Protein AF-A0A6C1PNQ8-F1 (afdb_monomer_lite)

Structure (mmCIF, N/CA/C/O backbone):
data_AF-A0A6C1PNQ8-F1
#
_entry.id   AF-A0A6C1PNQ8-F1
#
loop_
_atom_site.group_PDB
_atom_site.id
_atom_site.type_symbol
_atom_site.label_atom_id
_atom_site.label_alt_id
_atom_site.label_comp_id
_atom_site.label_asym_id
_atom_site.label_entity_id
_atom_site.label_seq_id
_atom_site.pdbx_PDB_ins_code
_atom_site.Cartn_x
_atom_site.Cartn_y
_atom_site.Cartn_z
_atom_site.occupancy
_atom_site.B_iso_or_equiv
_atom_site.auth_seq_id
_atom_site.auth_comp_id
_atom_site.auth_asym_id
_atom_site.auth_atom_id
_atom_site.pdbx_PDB_model_num
ATOM 1 N N . GLU A 1 1 ? -12.005 12.065 -0.039 1.00 68.62 1 GLU A N 1
ATOM 2 C CA . GLU A 1 1 ? -12.090 11.790 1.426 1.00 68.62 1 GLU A CA 1
ATOM 3 C C . GLU A 1 1 ? -11.967 13.016 2.352 1.00 68.62 1 GLU A C 1
ATOM 5 O O . GLU A 1 1 ? -12.818 13.203 3.216 1.00 68.62 1 GLU A O 1
ATOM 10 N N . ARG A 1 2 ? -10.924 13.855 2.209 1.00 76.94 2 ARG A N 1
ATOM 11 C CA . ARG A 1 2 ? -10.619 14.960 3.148 1.00 76.94 2 ARG A CA 1
ATOM 12 C C . ARG A 1 2 ? -11.809 15.885 3.418 1.00 76.94 2 ARG A C 1
ATOM 14 O O . ARG A 1 2 ? -12.111 16.126 4.578 1.00 76.94 2 ARG A O 1
ATOM 21 N N . ASP A 1 3 ? -12.520 16.299 2.371 1.00 79.31 3 ASP A N 1
ATOM 22 C CA . ASP A 1 3 ? -13.684 17.189 2.485 1.00 79.31 3 ASP A CA 1
ATOM 23 C C . ASP A 1 3 ? -14.808 16.602 3.354 1.00 79.31 3 ASP A C 1
ATOM 25 O O . ASP A 1 3 ? -15.550 17.342 3.991 1.00 79.31 3 ASP A O 1
ATOM 29 N N . ARG A 1 4 ? -14.940 15.271 3.434 1.00 74.75 4 ARG A N 1
ATOM 30 C CA . ARG A 1 4 ? -15.911 14.627 4.335 1.00 74.75 4 ARG A CA 1
ATOM 31 C C . ARG A 1 4 ? -15.442 14.659 5.778 1.00 74.75 4 ARG A C 1
ATOM 33 O O . ARG A 1 4 ? -16.230 14.997 6.653 1.00 74.75 4 ARG A O 1
ATOM 40 N N . LEU A 1 5 ? -14.173 14.319 6.008 1.00 71.56 5 LEU A N 1
ATOM 41 C CA . LEU A 1 5 ? -13.580 14.275 7.346 1.00 71.56 5 LEU A CA 1
ATOM 42 C C . LEU A 1 5 ? -13.532 15.660 7.998 1.00 71.56 5 LEU A C 1
ATOM 44 O O . LEU A 1 5 ? -13.728 15.773 9.201 1.00 71.56 5 LEU A O 1
ATOM 48 N N . THR A 1 6 ? -13.307 16.712 7.210 1.00 78.94 6 THR A N 1
ATOM 49 C CA . THR A 1 6 ? -13.292 18.098 7.698 1.00 78.94 6 THR A CA 1
ATOM 50 C C . THR A 1 6 ? -14.682 18.734 7.766 1.00 78.94 6 THR A C 1
ATOM 52 O O . THR A 1 6 ? -14.798 19.879 8.190 1.00 78.94 6 THR A O 1
ATOM 55 N N . GLY A 1 7 ? -15.735 18.048 7.306 1.00 76.69 7 GLY A N 1
ATOM 56 C CA . GLY A 1 7 ? -17.096 18.593 7.216 1.00 76.69 7 GLY A CA 1
ATOM 57 C C . GLY A 1 7 ? -17.321 19.599 6.076 1.00 76.69 7 GLY A C 1
ATOM 58 O O . GLY A 1 7 ? -18.466 19.933 5.773 1.00 76.69 7 GLY A O 1
ATOM 59 N N . VAL A 1 8 ? -16.265 20.026 5.371 1.00 83.19 8 VAL A N 1
ATOM 60 C CA . VAL A 1 8 ? -16.325 20.987 4.249 1.00 83.19 8 VAL A CA 1
ATOM 61 C C . VAL A 1 8 ? -17.201 20.479 3.097 1.00 83.19 8 VAL A C 1
ATOM 63 O O . VAL A 1 8 ? -17.850 21.262 2.408 1.00 83.19 8 VAL A O 1
ATOM 66 N N . GLY A 1 9 ? -17.303 19.162 2.920 1.00 80.25 9 GLY A N 1
ATOM 67 C CA . GLY A 1 9 ? -18.144 18.523 1.911 1.00 80.25 9 GLY A CA 1
ATOM 68 C C . GLY A 1 9 ? -19.628 18.873 2.050 1.00 80.25 9 GLY A C 1
ATOM 69 O O . GLY A 1 9 ? -20.322 18.962 1.041 1.00 80.25 9 GLY A O 1
ATOM 70 N N . GLN A 1 10 ? -20.114 19.140 3.268 1.00 81.12 10 GLN A N 1
ATOM 71 C CA . GLN A 1 10 ? -21.496 19.583 3.491 1.00 81.12 10 GLN A CA 1
ATOM 72 C C . GLN A 1 10 ? -21.711 21.025 3.010 1.00 81.12 10 GLN A C 1
ATOM 74 O O . GLN A 1 10 ? -22.729 21.317 2.387 1.00 81.12 10 GLN A O 1
ATOM 79 N N . VAL A 1 11 ? -20.714 21.896 3.202 1.00 83.12 11 VAL A N 1
ATOM 80 C CA . VAL A 1 11 ? -20.713 23.274 2.679 1.00 83.12 11 VAL A CA 1
ATOM 81 C C . VAL A 1 11 ? -20.633 23.269 1.151 1.00 83.12 11 VAL A C 1
ATOM 83 O O . VAL A 1 11 ? -21.371 23.984 0.478 1.00 83.12 11 VAL A O 1
ATOM 86 N N . LEU A 1 12 ? -19.788 22.410 0.574 1.00 82.31 12 LEU A N 1
ATOM 87 C CA . LEU A 1 12 ? -19.701 22.235 -0.878 1.00 82.31 12 LEU A CA 1
ATOM 88 C C . LEU A 1 12 ? -21.004 21.678 -1.462 1.00 82.31 12 LEU A C 1
ATOM 90 O O . LEU A 1 12 ? -21.414 22.093 -2.546 1.00 82.31 12 LEU A O 1
ATOM 94 N N . ALA A 1 13 ? -21.696 20.787 -0.747 1.00 81.31 13 ALA A N 1
ATOM 95 C CA . ALA A 1 13 ? -22.977 20.246 -1.189 1.00 81.31 13 ALA A CA 1
ATOM 96 C C . ALA A 1 13 ? -24.061 21.331 -1.325 1.00 81.31 13 ALA A C 1
ATOM 98 O O . ALA A 1 13 ? -24.866 21.238 -2.254 1.00 81.31 13 ALA A O 1
ATOM 99 N N . SER A 1 14 ? -24.039 22.371 -0.479 1.00 82.44 14 SER A N 1
ATOM 100 C CA . SER A 1 14 ? -24.967 23.511 -0.550 1.00 82.44 14 SER A CA 1
ATOM 101 C C . SER A 1 14 ? -24.614 24.560 -1.615 1.00 82.44 14 SER A C 1
ATOM 103 O O . SER A 1 14 ? -25.388 25.487 -1.833 1.00 82.44 14 SER A O 1
ATOM 105 N N . THR A 1 15 ? -23.478 24.432 -2.308 1.00 84.38 15 THR A N 1
ATOM 106 C CA . THR A 1 15 ? -23.122 25.321 -3.431 1.00 84.38 15 THR A CA 1
ATOM 107 C C . THR A 1 15 ? -23.790 24.884 -4.745 1.00 84.38 15 THR A C 1
ATOM 109 O O . THR A 1 15 ? -24.113 23.702 -4.910 1.00 84.38 15 THR A O 1
ATOM 112 N N . PRO A 1 16 ? -23.954 25.783 -5.741 1.00 83.62 16 PRO A N 1
ATOM 113 C CA . PRO A 1 16 ? -24.514 25.439 -7.055 1.00 83.62 16 PRO A CA 1
ATOM 114 C C . PRO A 1 16 ? -23.564 24.615 -7.949 1.00 83.62 16 PRO A C 1
ATOM 116 O O . PRO A 1 16 ? -23.832 24.432 -9.137 1.00 83.62 16 PRO A O 1
ATOM 119 N N . ILE A 1 17 ? -22.440 24.116 -7.423 1.00 86.06 17 ILE A N 1
ATOM 120 C CA . ILE A 1 17 ? -21.479 23.318 -8.190 1.00 86.06 17 ILE A CA 1
ATOM 121 C C . ILE A 1 17 ? -22.115 21.972 -8.574 1.00 86.06 17 ILE A C 1
ATOM 123 O O . ILE A 1 17 ? -22.622 21.229 -7.731 1.00 86.06 17 ILE A O 1
ATOM 127 N N . SER A 1 18 ? -22.081 21.641 -9.868 1.00 87.25 18 SER A N 1
ATOM 128 C CA . SER A 1 18 ? -22.570 20.356 -10.373 1.00 87.25 18 SER A CA 1
ATOM 129 C C . SER A 1 18 ? -21.619 19.209 -10.017 1.00 87.25 18 SER A C 1
ATOM 131 O O . SER A 1 18 ? -20.410 19.407 -9.881 1.00 87.25 18 SER A O 1
ATOM 133 N N . LYS A 1 19 ? -22.152 17.979 -9.931 1.00 87.31 19 LYS A N 1
ATOM 134 C CA . LYS A 1 19 ? -21.350 16.760 -9.702 1.00 87.31 19 LYS A CA 1
ATOM 135 C C . LYS A 1 19 ? -20.199 16.647 -10.703 1.00 87.31 19 LYS A C 1
ATOM 137 O O . LYS A 1 19 ? -19.058 16.442 -10.308 1.00 87.31 19 LYS A O 1
ATOM 142 N N . THR A 1 20 ? -20.501 16.856 -11.984 1.00 90.19 20 THR A N 1
ATOM 143 C CA . THR A 1 20 ? -19.528 16.813 -13.078 1.00 90.19 20 THR A CA 1
ATOM 144 C C . THR A 1 20 ? -18.402 17.815 -12.870 1.00 90.19 20 THR A C 1
ATOM 146 O O . THR A 1 20 ? -17.237 17.444 -12.946 1.00 90.19 20 THR A O 1
ATOM 149 N N . ARG A 1 21 ? -18.731 19.077 -12.557 1.00 91.38 21 ARG A N 1
ATOM 150 C CA . ARG A 1 21 ? -17.719 20.123 -12.374 1.00 91.38 21 ARG A CA 1
ATOM 151 C C . ARG A 1 21 ? -16.816 19.822 -11.178 1.00 91.38 21 ARG A C 1
ATOM 153 O O . ARG A 1 21 ? -15.611 20.002 -11.293 1.00 91.38 21 ARG A O 1
ATOM 160 N N . TYR A 1 22 ? -17.378 19.330 -10.073 1.00 91.12 22 TYR A N 1
ATOM 161 C CA . TYR A 1 22 ? -16.593 18.943 -8.899 1.00 91.12 22 TYR A CA 1
ATOM 162 C C . TYR A 1 22 ? -15.633 17.782 -9.204 1.00 91.12 22 TYR A C 1
ATOM 164 O O . TYR A 1 22 ? -14.437 17.890 -8.949 1.00 91.12 22 TYR A O 1
ATOM 172 N N . VAL A 1 23 ? -16.128 16.700 -9.816 1.00 92.38 23 VAL A N 1
ATOM 173 C CA . VAL A 1 23 ? -15.316 15.512 -10.137 1.00 92.38 23 VAL A CA 1
ATOM 174 C C . VAL A 1 23 ? -14.218 15.837 -11.158 1.00 92.38 23 VAL A C 1
ATOM 176 O O . VAL A 1 23 ? -13.077 15.418 -10.980 1.00 92.38 23 VAL A O 1
ATOM 179 N N . VAL A 1 24 ? -14.523 16.632 -12.190 1.00 94.44 24 VAL A N 1
ATOM 180 C CA . VAL A 1 24 ? -13.528 17.074 -13.183 1.00 94.44 24 VAL A CA 1
ATOM 181 C C . VAL A 1 24 ? -12.477 17.989 -12.554 1.00 94.44 24 VAL A C 1
ATOM 183 O O . VAL A 1 24 ? -11.296 17.840 -12.855 1.00 94.44 24 VAL A O 1
ATOM 186 N N . ALA A 1 25 ? -12.867 18.898 -11.655 1.00 92.81 25 ALA A N 1
ATOM 187 C CA . ALA A 1 25 ? -11.913 19.739 -10.932 1.00 92.81 25 ALA A CA 1
ATOM 188 C C . ALA A 1 25 ? -10.980 18.901 -10.041 1.00 92.81 25 ALA A C 1
ATOM 190 O O . ALA A 1 25 ? -9.771 19.131 -10.032 1.00 92.81 25 ALA A O 1
ATOM 191 N N . GLN A 1 26 ? -11.517 17.885 -9.357 1.00 91.38 26 GLN A N 1
ATOM 192 C CA . GLN A 1 26 ? -10.715 16.958 -8.557 1.00 91.38 26 GLN A CA 1
ATOM 193 C C . GLN A 1 26 ? -9.746 16.147 -9.428 1.00 91.38 26 GLN A C 1
ATOM 195 O O . GLN A 1 26 ? -8.580 15.986 -9.075 1.00 91.38 26 GLN A O 1
ATOM 200 N N . TYR A 1 27 ? -10.207 15.679 -10.589 1.00 95.94 27 TYR A N 1
ATOM 201 C CA . TYR A 1 27 ? -9.364 14.992 -11.564 1.00 95.94 27 TYR A CA 1
ATOM 202 C C . TYR A 1 27 ? -8.233 15.889 -12.068 1.00 95.94 27 TYR A C 1
ATOM 204 O O . TYR A 1 27 ? -7.074 15.486 -12.014 1.00 95.94 27 TYR A O 1
ATOM 212 N N . ALA A 1 28 ? -8.540 17.122 -12.477 1.00 96.19 28 ALA A N 1
ATOM 213 C CA . ALA A 1 28 ? -7.537 18.086 -12.919 1.00 96.19 28 ALA A CA 1
ATOM 214 C C . ALA A 1 28 ? -6.512 18.391 -11.815 1.00 96.19 28 ALA A C 1
ATOM 216 O O . ALA A 1 28 ? -5.315 18.432 -12.088 1.00 96.19 28 ALA A O 1
ATOM 217 N N . SER A 1 29 ? -6.956 18.534 -10.561 1.00 95.06 29 SER A N 1
ATOM 218 C CA . SER A 1 29 ? -6.060 18.713 -9.414 1.00 95.06 29 SER A CA 1
ATOM 219 C C . SER A 1 29 ? -5.107 17.524 -9.244 1.00 95.06 29 SER A C 1
ATOM 221 O O . SER A 1 29 ? -3.897 17.725 -9.152 1.00 95.06 29 SER A O 1
ATOM 223 N N . ASN A 1 30 ? -5.620 16.290 -9.290 1.00 95.06 30 ASN A N 1
ATOM 224 C CA . ASN A 1 30 ? -4.796 15.080 -9.204 1.00 95.06 30 ASN A CA 1
ATOM 225 C C . ASN A 1 30 ? -3.807 14.966 -10.375 1.00 95.06 30 ASN A C 1
ATOM 227 O O . ASN A 1 30 ? -2.651 14.599 -10.169 1.00 95.06 30 ASN A O 1
ATOM 231 N N . VAL A 1 31 ? -4.238 15.309 -11.593 1.00 96.75 31 VAL A N 1
ATOM 232 C CA . VAL A 1 31 ? -3.371 15.351 -12.777 1.00 96.75 31 VAL A CA 1
ATOM 233 C C . VAL A 1 31 ? -2.229 16.340 -12.572 1.00 96.75 31 VAL A C 1
ATOM 235 O O . VAL A 1 31 ? -1.079 15.971 -12.776 1.00 96.75 31 VAL A O 1
ATOM 238 N N . VAL A 1 32 ? -2.514 17.567 -12.125 1.00 96.94 32 VAL A N 1
ATOM 239 C CA . VAL A 1 32 ? -1.478 18.581 -11.869 1.00 96.94 32 VAL A CA 1
ATOM 240 C C . VAL A 1 32 ? -0.465 18.080 -10.840 1.00 96.94 32 VAL A C 1
ATOM 242 O O . VAL A 1 32 ? 0.734 18.206 -11.065 1.00 96.94 32 VAL A O 1
ATOM 245 N N . VAL A 1 33 ? -0.920 17.453 -9.752 1.00 96.06 33 VAL A N 1
ATOM 246 C CA . VAL A 1 33 ? -0.021 16.872 -8.740 1.00 96.06 33 VAL A CA 1
ATOM 247 C C . VAL A 1 33 ? 0.897 15.810 -9.351 1.00 96.06 33 VAL A C 1
ATOM 249 O O . VAL A 1 33 ? 2.103 15.837 -9.116 1.00 96.06 33 VAL A O 1
ATOM 252 N N . LEU A 1 34 ? 0.366 14.896 -1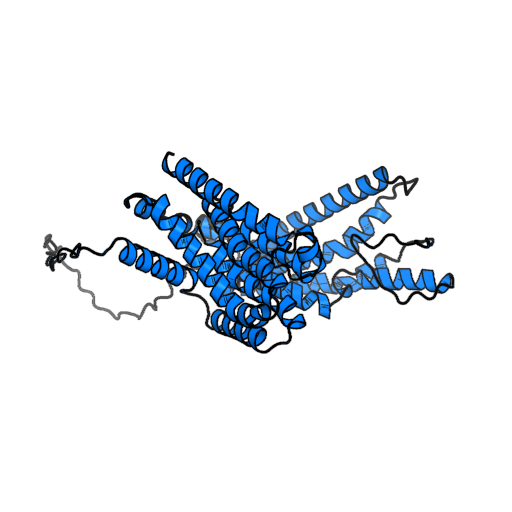0.166 1.00 94.94 34 LEU A N 1
ATOM 253 C CA . LEU A 1 34 ? 1.188 13.870 -10.813 1.00 94.94 34 LEU A CA 1
ATOM 254 C C . LEU A 1 34 ? 2.127 14.454 -11.876 1.00 94.94 34 LEU A C 1
ATOM 256 O O . LEU A 1 34 ? 3.257 13.992 -12.004 1.00 94.94 34 LEU A O 1
ATOM 260 N N . LEU A 1 35 ? 1.715 15.496 -12.598 1.00 94.75 35 LEU A N 1
ATOM 261 C CA . LEU A 1 35 ? 2.589 16.202 -13.537 1.00 94.75 35 LEU A CA 1
ATOM 262 C C . LEU A 1 35 ? 3.735 16.926 -12.825 1.00 94.75 35 LEU A C 1
ATOM 264 O O . LEU A 1 35 ? 4.837 16.967 -13.363 1.00 94.75 35 LEU A O 1
ATOM 268 N N . ILE A 1 36 ? 3.523 17.433 -11.606 1.00 96.12 36 ILE A N 1
ATOM 269 C CA . ILE A 1 36 ? 4.612 17.961 -10.772 1.00 96.12 36 ILE A CA 1
ATOM 270 C C . ILE A 1 36 ? 5.615 16.848 -10.449 1.00 96.12 36 ILE A C 1
ATOM 272 O O . ILE A 1 36 ? 6.816 17.070 -10.564 1.00 96.12 36 ILE A O 1
ATOM 276 N N . VAL A 1 37 ? 5.154 15.637 -10.114 1.00 93.88 37 VAL A N 1
ATOM 277 C CA . VAL A 1 37 ? 6.052 14.486 -9.901 1.00 93.88 37 VAL A CA 1
ATOM 278 C C . VAL A 1 37 ? 6.847 14.164 -11.171 1.00 93.88 37 VAL A C 1
ATOM 280 O O . VAL A 1 37 ? 8.059 13.978 -11.100 1.00 93.88 37 VAL A O 1
ATOM 283 N N . VAL A 1 38 ? 6.203 14.162 -12.343 1.00 92.62 38 VAL A N 1
ATOM 284 C CA . VAL A 1 38 ? 6.888 13.970 -13.636 1.00 92.62 38 VAL A CA 1
ATOM 285 C C . VAL A 1 38 ? 7.910 15.083 -13.902 1.00 92.62 38 VAL A C 1
ATOM 287 O O . VAL A 1 38 ? 9.011 14.798 -14.366 1.00 92.62 38 VAL A O 1
ATOM 290 N N . ALA A 1 39 ? 7.599 16.335 -13.563 1.00 92.62 39 ALA A N 1
ATOM 291 C CA . ALA A 1 39 ? 8.531 17.454 -13.694 1.00 92.62 39 ALA A CA 1
ATOM 292 C C . ALA A 1 39 ? 9.741 17.315 -12.755 1.00 92.62 39 ALA A C 1
ATOM 294 O O . ALA A 1 39 ? 10.870 17.571 -13.166 1.00 92.62 39 ALA A O 1
ATOM 295 N N . VAL A 1 40 ? 9.537 16.846 -11.520 1.00 94.25 40 VAL A N 1
ATOM 296 C CA . VAL A 1 40 ? 10.637 16.536 -10.592 1.00 94.25 40 VAL A CA 1
ATOM 297 C C . VAL A 1 40 ? 11.525 15.423 -11.152 1.00 94.25 40 VAL A C 1
ATOM 299 O O . VAL A 1 40 ? 12.747 15.541 -11.096 1.00 94.25 40 VAL A O 1
ATOM 302 N N . LEU A 1 41 ? 10.941 14.379 -11.752 1.00 91.06 41 LEU A N 1
ATOM 303 C CA . LEU A 1 41 ? 11.705 13.329 -12.436 1.00 91.06 41 LEU A CA 1
ATOM 304 C C . LEU A 1 41 ? 12.491 13.872 -13.638 1.00 91.06 41 LEU A C 1
ATOM 306 O O . LEU A 1 41 ? 13.626 13.457 -13.848 1.00 91.06 41 LEU A O 1
ATOM 310 N N . ALA A 1 42 ? 11.935 14.831 -14.385 1.00 90.56 42 ALA A N 1
ATOM 311 C CA . ALA A 1 42 ? 12.650 15.510 -15.466 1.00 90.56 42 ALA A CA 1
ATOM 312 C C . ALA A 1 42 ? 13.890 16.250 -14.949 1.00 90.56 42 ALA A C 1
ATOM 314 O O . ALA A 1 42 ? 14.974 16.114 -15.511 1.00 90.56 42 ALA A O 1
ATOM 315 N N . ILE A 1 43 ? 13.747 16.989 -13.845 1.00 91.06 43 ILE A N 1
ATOM 316 C CA . ILE A 1 43 ? 14.865 17.686 -13.198 1.00 91.06 43 ILE A CA 1
ATOM 317 C C . ILE A 1 43 ? 15.908 16.675 -12.710 1.00 91.06 43 ILE A C 1
ATOM 319 O O . ILE A 1 43 ? 17.098 16.864 -12.947 1.00 91.06 43 ILE A O 1
ATOM 323 N N . ALA A 1 44 ? 15.479 15.578 -12.080 1.00 89.19 44 ALA A N 1
ATOM 324 C CA . ALA A 1 44 ? 16.384 14.519 -11.642 1.00 89.19 44 ALA A CA 1
ATOM 325 C C . ALA A 1 44 ? 17.152 13.893 -12.818 1.00 89.19 44 ALA A C 1
ATOM 327 O O . ALA A 1 44 ? 18.346 13.635 -12.691 1.00 89.19 44 ALA A O 1
ATOM 328 N N . ALA A 1 45 ? 16.506 13.711 -13.974 1.00 86.25 45 ALA A N 1
ATOM 329 C CA . ALA A 1 45 ? 17.157 13.224 -15.187 1.00 86.25 45 ALA A CA 1
ATOM 330 C C . ALA A 1 45 ? 18.227 14.202 -15.706 1.00 86.25 45 ALA A C 1
ATOM 332 O O . ALA A 1 45 ? 19.326 13.765 -16.039 1.00 86.25 45 ALA A O 1
ATOM 333 N N . VAL A 1 46 ? 17.957 15.518 -15.700 1.00 87.38 46 VAL A N 1
ATOM 334 C CA . VAL A 1 46 ? 18.971 16.547 -16.020 1.00 87.38 46 VAL A CA 1
ATOM 335 C C . VAL A 1 46 ? 20.162 16.440 -15.068 1.00 87.38 46 VAL A C 1
ATOM 337 O O . VAL A 1 46 ? 21.308 16.407 -15.509 1.00 87.38 46 VAL A O 1
ATOM 340 N N . VAL A 1 47 ? 19.900 16.371 -13.760 1.00 88.06 47 VAL A N 1
ATOM 341 C CA . VAL A 1 47 ? 20.949 16.285 -12.735 1.00 88.06 47 VAL A CA 1
ATOM 342 C C . VAL A 1 47 ? 21.795 15.027 -12.931 1.00 88.06 47 VAL A C 1
ATOM 344 O O . VAL A 1 47 ? 23.019 15.112 -12.909 1.00 88.06 47 VAL A O 1
ATOM 347 N N . MET A 1 48 ? 21.169 13.876 -13.181 1.00 84.38 48 MET A N 1
ATOM 348 C CA . MET A 1 48 ? 21.878 12.620 -13.443 1.00 84.38 48 MET A CA 1
ATOM 349 C C . MET A 1 48 ? 22.757 12.704 -14.693 1.00 84.38 48 MET A C 1
ATOM 351 O O . MET A 1 48 ? 23.911 12.283 -14.632 1.00 84.38 48 MET A O 1
ATOM 355 N N . ALA A 1 49 ? 22.253 13.293 -15.783 1.00 82.81 49 ALA A N 1
ATOM 356 C CA . ALA A 1 49 ? 23.018 13.484 -17.014 1.00 82.81 49 ALA A CA 1
ATOM 357 C C . ALA A 1 49 ? 24.249 14.384 -16.799 1.00 82.81 49 ALA A C 1
ATOM 359 O O . ALA A 1 49 ? 25.331 14.084 -17.302 1.00 82.81 49 ALA A O 1
ATOM 360 N N . LEU A 1 50 ? 24.108 15.450 -16.002 1.00 84.00 50 LEU A N 1
ATOM 361 C CA . LEU A 1 50 ? 25.213 16.345 -15.645 1.00 84.00 50 LEU A CA 1
ATOM 362 C C . LEU A 1 50 ? 26.253 15.669 -14.742 1.00 84.00 50 LEU A C 1
ATOM 364 O O . LEU A 1 50 ? 27.447 15.884 -14.929 1.00 84.00 50 LEU A O 1
ATOM 368 N N . LEU A 1 51 ? 25.817 14.855 -13.776 1.00 85.56 51 LEU A N 1
ATOM 369 C CA . LEU A 1 51 ? 26.710 14.178 -12.828 1.00 85.56 51 LEU A CA 1
ATOM 370 C C . LEU A 1 51 ? 27.557 13.081 -13.480 1.00 85.56 51 LEU A C 1
ATOM 372 O O . LEU A 1 51 ? 28.706 12.902 -13.090 1.00 85.56 51 LEU A O 1
ATOM 376 N N . HIS A 1 52 ? 26.998 12.350 -14.447 1.00 80.50 52 HIS A N 1
ATOM 377 C CA . HIS A 1 52 ? 27.695 11.235 -15.098 1.00 80.50 52 HIS A CA 1
ATOM 378 C C . HIS A 1 52 ? 28.486 11.667 -16.338 1.00 80.50 52 HIS A C 1
ATOM 380 O O . HIS A 1 52 ? 29.274 10.883 -16.859 1.00 80.50 52 HIS A O 1
ATOM 386 N N . SER A 1 53 ? 28.334 12.918 -16.797 1.00 73.44 53 SER A N 1
ATOM 387 C CA . SER A 1 53 ? 29.033 13.473 -17.970 1.00 73.44 53 SER A CA 1
ATOM 388 C C . SER A 1 53 ? 28.906 12.629 -19.251 1.00 73.44 53 SER A C 1
ATOM 390 O O . SER A 1 53 ? 29.732 12.729 -20.152 1.00 73.44 53 SER A O 1
ATOM 392 N N . GLU A 1 54 ? 27.858 11.806 -19.347 1.00 68.62 54 GLU A N 1
ATOM 393 C CA . GLU A 1 54 ? 27.669 10.842 -20.441 1.00 68.62 54 GLU A CA 1
ATOM 394 C C . GLU A 1 54 ? 27.320 11.524 -21.770 1.00 68.62 54 GLU A C 1
ATOM 396 O O . GLU A 1 54 ? 27.455 10.920 -22.833 1.00 68.62 54 GLU A O 1
ATOM 401 N N . VAL A 1 55 ? 26.882 12.788 -21.725 1.00 66.06 55 VAL A N 1
ATOM 402 C CA . VAL A 1 55 ? 26.423 13.527 -22.902 1.00 66.06 55 VAL A CA 1
ATOM 403 C C . VAL A 1 55 ? 27.057 14.926 -22.947 1.00 66.06 55 VAL A C 1
ATOM 405 O O . VAL A 1 55 ? 26.918 15.686 -21.987 1.00 66.06 55 VAL A O 1
ATOM 408 N N . PRO A 1 56 ? 27.714 15.313 -24.058 1.00 67.19 56 PRO A N 1
ATOM 409 C CA . PRO A 1 56 ? 28.346 16.627 -24.203 1.00 67.19 56 PRO A CA 1
ATOM 410 C C . PRO A 1 56 ? 27.351 17.773 -24.466 1.00 67.19 56 PRO A C 1
ATOM 412 O O . PRO A 1 56 ? 27.696 18.935 -24.261 1.00 67.19 56 PRO A O 1
ATOM 415 N N . VAL A 1 57 ? 26.122 17.472 -24.909 1.00 77.75 57 VAL A N 1
ATOM 416 C CA . VAL A 1 57 ? 25.065 18.459 -25.191 1.00 77.75 57 VAL A CA 1
ATOM 417 C C . VAL A 1 57 ? 23.726 17.955 -24.654 1.00 77.75 57 VAL A C 1
ATOM 419 O O . VAL A 1 57 ? 23.265 16.879 -25.024 1.00 77.75 57 VAL A O 1
ATOM 422 N N . LEU A 1 58 ? 23.077 18.745 -23.798 1.00 80.06 58 LEU A N 1
ATOM 423 C CA . LEU A 1 58 ? 21.712 18.464 -23.355 1.00 80.06 58 LEU A CA 1
ATOM 424 C C . LEU A 1 58 ? 20.714 18.906 -24.422 1.00 80.06 58 LEU A C 1
ATOM 426 O O . LEU A 1 58 ? 20.542 20.100 -24.657 1.00 80.06 58 LEU A O 1
ATOM 430 N N . GLU A 1 59 ? 20.003 17.945 -25.003 1.00 85.06 59 GLU A N 1
ATOM 431 C CA . GLU A 1 59 ? 18.842 18.200 -25.852 1.00 85.06 59 GLU A CA 1
ATOM 432 C C . GLU A 1 59 ? 17.550 18.062 -25.026 1.00 85.06 59 GLU A C 1
ATOM 434 O O . GLU A 1 59 ? 17.139 16.942 -24.700 1.00 85.06 59 GLU A O 1
ATOM 439 N N . PRO A 1 60 ? 16.857 19.169 -24.679 1.00 83.69 60 PRO A N 1
ATOM 440 C CA . PRO A 1 60 ? 15.684 19.112 -23.803 1.00 83.69 60 PRO A CA 1
ATOM 441 C C . PRO A 1 60 ? 14.549 18.257 -24.373 1.00 83.69 60 PRO A C 1
ATOM 443 O O . PRO A 1 60 ? 13.841 17.588 -23.624 1.00 83.69 60 PRO A O 1
ATOM 446 N N . GLY A 1 61 ? 14.384 18.256 -25.700 1.00 85.75 61 GLY A N 1
ATOM 447 C CA . GLY A 1 61 ? 13.368 17.453 -26.380 1.00 85.75 61 GLY A CA 1
ATOM 448 C C . GLY A 1 61 ? 13.597 15.953 -26.197 1.00 85.75 61 GLY A C 1
ATOM 449 O O . GLY A 1 61 ? 12.671 15.243 -25.811 1.00 85.75 61 GLY A O 1
ATOM 450 N N . ALA A 1 62 ? 14.832 15.487 -26.396 1.00 84.25 62 ALA A N 1
ATOM 451 C CA . ALA A 1 62 ? 15.199 14.083 -26.217 1.00 84.25 62 ALA A CA 1
ATOM 452 C C . ALA A 1 62 ? 15.059 13.631 -24.754 1.00 84.25 62 ALA A C 1
ATOM 454 O O . ALA A 1 62 ? 14.637 12.506 -24.494 1.00 84.25 62 ALA A O 1
ATOM 455 N N . LEU A 1 63 ? 15.341 14.527 -23.803 1.00 86.19 63 LEU A N 1
ATOM 456 C CA . LEU A 1 63 ? 15.203 14.252 -22.374 1.00 86.19 63 LEU A CA 1
ATOM 457 C C . LEU A 1 63 ? 13.734 14.184 -21.921 1.00 86.19 63 LEU A C 1
ATOM 459 O O . LEU A 1 63 ? 13.360 13.324 -21.125 1.00 86.19 63 LEU A O 1
ATOM 463 N N . LEU A 1 64 ? 12.889 15.091 -22.419 1.00 89.56 64 LEU A N 1
ATOM 464 C CA . LEU A 1 64 ? 11.480 15.178 -22.026 1.00 89.56 64 LEU A CA 1
ATOM 465 C C . LEU A 1 64 ? 10.590 14.163 -22.750 1.00 89.56 64 LEU A C 1
ATOM 467 O O . LEU A 1 64 ? 9.588 13.730 -22.180 1.00 89.56 64 LEU A O 1
ATOM 471 N N . ALA A 1 65 ? 10.938 13.761 -23.974 1.00 90.12 65 ALA A N 1
ATOM 472 C CA . ALA A 1 65 ? 10.156 12.825 -24.779 1.00 90.12 65 ALA A CA 1
ATOM 473 C C . ALA A 1 65 ? 9.759 11.528 -24.038 1.00 90.12 65 ALA A C 1
ATOM 475 O O . ALA A 1 65 ? 8.558 11.250 -23.975 1.00 90.12 65 ALA A O 1
ATOM 476 N N . PRO A 1 66 ? 10.671 10.760 -23.403 1.00 88.75 66 PRO A N 1
ATOM 477 C CA . PRO A 1 66 ? 10.286 9.560 -22.658 1.00 88.75 66 PRO A CA 1
ATOM 478 C C . PRO A 1 66 ? 9.336 9.866 -21.495 1.00 88.75 66 PRO A C 1
ATOM 480 O O . PRO A 1 66 ? 8.410 9.103 -21.243 1.00 88.75 66 PRO A O 1
ATOM 483 N N . LEU A 1 67 ? 9.498 10.994 -20.803 1.00 90.19 67 LEU A N 1
ATOM 484 C CA . LEU A 1 67 ? 8.641 11.366 -19.672 1.00 90.19 67 LEU A CA 1
ATOM 485 C C . LEU A 1 67 ? 7.221 11.722 -20.135 1.00 90.19 67 LEU A C 1
ATOM 487 O O . LEU A 1 67 ? 6.235 11.271 -19.548 1.00 90.19 67 LEU A O 1
ATOM 491 N N . LEU A 1 68 ? 7.106 12.484 -21.223 1.00 91.25 68 LEU A N 1
ATOM 492 C CA . LEU A 1 68 ? 5.820 12.891 -21.789 1.00 91.25 68 LEU A CA 1
ATOM 493 C C . LEU A 1 68 ? 5.101 11.737 -22.491 1.00 91.25 68 LEU A C 1
ATOM 495 O O . LEU A 1 68 ? 3.885 11.621 -22.398 1.00 91.25 68 LEU A O 1
ATOM 499 N N . VAL A 1 69 ? 5.824 10.856 -23.178 1.00 91.44 69 VAL A N 1
ATOM 500 C CA . VAL A 1 69 ? 5.210 9.741 -23.911 1.00 91.44 69 VAL A CA 1
ATOM 501 C C . VAL A 1 69 ? 4.925 8.555 -22.986 1.00 91.44 69 VAL A C 1
ATOM 503 O O . VAL A 1 69 ? 3.880 7.908 -23.107 1.00 91.44 69 VAL A O 1
ATOM 506 N N . LEU A 1 70 ? 5.812 8.263 -22.030 1.00 89.12 70 LEU A N 1
ATOM 507 C CA . LEU A 1 70 ? 5.689 7.085 -21.170 1.00 89.12 70 LEU A CA 1
ATOM 508 C C . LEU A 1 70 ? 4.931 7.373 -19.867 1.00 89.12 70 LEU A C 1
ATOM 510 O O . LEU A 1 70 ? 3.971 6.666 -19.554 1.00 89.12 70 LEU A O 1
ATOM 514 N N . ALA A 1 71 ? 5.313 8.417 -19.126 1.00 90.31 71 ALA A N 1
ATOM 515 C CA . ALA A 1 71 ? 4.787 8.655 -17.780 1.00 90.31 71 ALA A CA 1
ATOM 516 C C . ALA A 1 71 ? 3.457 9.424 -17.774 1.00 90.31 71 ALA A C 1
ATOM 518 O O . ALA A 1 71 ? 2.540 9.063 -17.036 1.00 90.31 71 ALA A O 1
ATOM 519 N N . MET A 1 72 ? 3.313 10.459 -18.607 1.00 92.00 72 MET A N 1
ATOM 520 C CA . MET A 1 72 ? 2.134 11.339 -18.590 1.00 92.00 72 MET A CA 1
ATOM 521 C C . MET A 1 72 ? 0.798 10.623 -18.893 1.00 92.00 72 MET A C 1
ATOM 523 O O . MET A 1 72 ? -0.155 10.844 -18.141 1.00 92.00 72 MET A O 1
ATOM 527 N N . PRO A 1 73 ? 0.674 9.724 -19.894 1.00 92.75 73 PRO A N 1
ATOM 528 C CA . PRO A 1 73 ? -0.587 9.014 -20.131 1.00 92.75 73 PRO A CA 1
ATOM 529 C C . PRO A 1 73 ? -0.978 8.100 -18.964 1.00 92.75 73 PRO A C 1
ATOM 531 O O . PRO A 1 73 ? -2.151 8.006 -18.606 1.00 92.75 73 PRO A O 1
ATOM 534 N N . VAL A 1 74 ? 0.009 7.462 -18.326 1.00 91.31 74 VAL A N 1
ATOM 535 C CA . VAL A 1 74 ? -0.213 6.633 -17.134 1.00 91.31 74 VAL A CA 1
ATOM 536 C C . VAL A 1 74 ? -0.648 7.509 -15.958 1.00 91.31 74 VAL A C 1
ATOM 538 O O . VAL A 1 74 ? -1.595 7.156 -15.261 1.00 91.31 74 VAL A O 1
ATOM 541 N N . ALA A 1 75 ? -0.041 8.687 -15.779 1.00 93.19 75 ALA A N 1
ATOM 542 C CA . ALA A 1 75 ? -0.444 9.651 -14.755 1.00 93.19 75 ALA A CA 1
ATOM 543 C C . ALA A 1 75 ? -1.918 10.070 -14.894 1.00 93.19 75 ALA A C 1
ATOM 545 O O . ALA A 1 75 ? -2.620 10.174 -13.890 1.00 93.19 75 ALA A O 1
ATOM 546 N N . PHE A 1 76 ? -2.422 10.248 -16.118 1.00 94.94 76 PHE A N 1
ATOM 547 C CA . PHE A 1 76 ? -3.841 10.536 -16.354 1.00 94.94 76 PHE A CA 1
ATOM 548 C C . PHE A 1 76 ? -4.748 9.386 -15.915 1.00 94.94 76 PHE A C 1
ATOM 550 O O . PHE A 1 76 ? -5.740 9.610 -15.222 1.00 94.94 76 PHE A O 1
ATOM 557 N N . VAL A 1 77 ? -4.390 8.144 -16.245 1.00 93.62 77 VAL A N 1
ATOM 558 C CA . VAL A 1 77 ? -5.150 6.968 -15.797 1.00 93.62 77 VAL A CA 1
ATOM 559 C C . VAL A 1 77 ? -5.127 6.855 -14.271 1.00 93.62 77 VAL A C 1
ATOM 561 O O . VAL A 1 77 ? -6.179 6.683 -13.659 1.00 93.62 77 VAL A O 1
ATOM 564 N N . VAL A 1 78 ? -3.965 7.027 -13.637 1.00 93.00 78 VAL A N 1
ATOM 565 C CA . VAL A 1 78 ? -3.824 6.973 -12.172 1.00 93.00 78 VAL A CA 1
ATOM 566 C C . VAL A 1 78 ? -4.636 8.081 -11.494 1.00 93.00 78 VAL A C 1
ATOM 568 O O . VAL A 1 78 ? -5.348 7.810 -10.526 1.00 93.00 78 VAL A O 1
ATOM 571 N N . ALA A 1 79 ? -4.614 9.308 -12.025 1.00 95.19 79 ALA A N 1
ATOM 572 C CA . ALA A 1 79 ? -5.451 10.401 -11.531 1.00 95.19 79 ALA A CA 1
ATOM 573 C C . ALA A 1 79 ? -6.947 10.067 -11.629 1.00 95.19 79 ALA A C 1
ATOM 575 O O . ALA A 1 79 ? -7.700 10.349 -10.694 1.00 95.19 79 ALA A O 1
ATOM 576 N N . ALA A 1 80 ? -7.381 9.449 -12.733 1.00 95.31 80 ALA A N 1
ATOM 577 C CA . ALA A 1 80 ? -8.772 9.058 -12.942 1.00 95.31 80 ALA A CA 1
ATOM 578 C C . ALA A 1 80 ? -9.199 7.964 -11.952 1.00 95.31 80 ALA A C 1
ATOM 580 O O . ALA A 1 80 ? -10.257 8.072 -11.330 1.00 95.31 80 ALA A O 1
ATOM 581 N N . VAL A 1 81 ? -8.352 6.948 -11.750 1.00 93.06 81 VAL A N 1
ATOM 582 C CA . VAL A 1 81 ? -8.577 5.872 -10.771 1.00 93.06 81 VAL A CA 1
ATOM 583 C C . VAL A 1 81 ? -8.688 6.438 -9.357 1.00 93.06 81 VAL A C 1
ATOM 585 O O . VAL A 1 81 ? -9.614 6.075 -8.633 1.00 93.06 81 VAL A O 1
ATOM 588 N N . ALA A 1 82 ? -7.814 7.374 -8.975 1.00 91.62 82 ALA A N 1
ATOM 589 C CA . ALA A 1 82 ? -7.873 8.019 -7.664 1.00 91.62 82 ALA A CA 1
ATOM 590 C C . ALA A 1 82 ? -9.226 8.715 -7.426 1.00 91.62 82 ALA A C 1
ATOM 592 O O . ALA A 1 82 ? -9.846 8.536 -6.376 1.00 91.62 82 ALA A O 1
ATOM 593 N N . VAL A 1 83 ? -9.734 9.445 -8.425 1.00 92.44 83 VAL A N 1
ATOM 594 C CA . VAL A 1 83 ? -11.047 10.105 -8.344 1.00 92.44 83 VAL A CA 1
ATOM 595 C C . VAL A 1 83 ? -12.200 9.099 -8.297 1.00 92.44 83 VAL A C 1
ATOM 597 O O . VAL A 1 83 ? -13.166 9.308 -7.557 1.00 92.44 83 VAL A O 1
ATOM 600 N N . LEU A 1 84 ? -12.116 7.993 -9.042 1.00 92.50 84 LEU A N 1
ATOM 601 C CA . LEU A 1 84 ? -13.103 6.914 -8.976 1.00 92.50 84 LEU A CA 1
ATOM 602 C C . LEU A 1 84 ? -13.158 6.294 -7.572 1.00 92.50 84 LEU A C 1
ATOM 604 O O . LEU A 1 84 ? -14.246 6.110 -7.026 1.00 92.50 84 LEU A O 1
ATOM 608 N N . PHE A 1 85 ? -12.002 6.025 -6.966 1.00 90.19 85 PHE A N 1
ATOM 609 C CA . PHE A 1 85 ? -11.906 5.439 -5.626 1.00 90.19 85 PHE A CA 1
ATOM 610 C C . PHE A 1 85 ? -12.468 6.385 -4.560 1.00 90.19 85 PHE A C 1
ATOM 612 O O . PHE A 1 85 ? -13.215 5.956 -3.683 1.00 90.19 85 PHE A O 1
ATOM 619 N N . ASP A 1 86 ? -12.209 7.689 -4.686 1.00 87.44 86 ASP A N 1
ATOM 620 C CA . ASP A 1 86 ? -12.841 8.710 -3.845 1.00 87.44 86 ASP A CA 1
ATOM 621 C C . ASP A 1 86 ? -14.363 8.807 -4.070 1.00 87.44 86 ASP A C 1
ATOM 623 O O . ASP A 1 86 ? -15.114 9.177 -3.160 1.00 87.44 86 ASP A O 1
ATOM 627 N N . SER A 1 87 ? -14.849 8.458 -5.262 1.00 87.56 87 SER A N 1
ATOM 628 C CA . SER A 1 87 ? -16.268 8.543 -5.623 1.00 87.56 87 SER A CA 1
ATOM 629 C C . SER A 1 87 ? -17.081 7.328 -5.174 1.00 87.56 87 SER A C 1
ATOM 631 O O . SER A 1 87 ? -18.252 7.501 -4.847 1.00 87.56 87 SER A O 1
ATOM 633 N N . VAL A 1 88 ? -16.491 6.134 -5.060 1.00 86.56 88 VAL A N 1
ATOM 634 C CA . VAL A 1 88 ? -17.192 4.891 -4.681 1.00 86.56 88 VAL A CA 1
ATOM 635 C C . VAL A 1 88 ? -17.126 4.652 -3.164 1.00 86.56 88 VAL A C 1
ATOM 637 O O . VAL A 1 88 ? -16.043 4.388 -2.652 1.00 86.56 88 VAL A O 1
ATOM 640 N N . PRO A 1 89 ? -18.255 4.636 -2.420 1.00 79.50 89 PRO A N 1
ATOM 641 C CA . PRO A 1 89 ? -18.253 4.503 -0.957 1.00 79.50 89 PRO A CA 1
ATOM 642 C C . PRO A 1 89 ? -17.453 3.316 -0.403 1.00 79.50 89 PRO A C 1
ATOM 644 O O . PRO A 1 89 ? -16.804 3.458 0.627 1.00 79.50 89 PRO A O 1
ATOM 647 N N . ALA A 1 90 ? -17.479 2.170 -1.090 1.00 77.12 90 ALA A N 1
ATOM 648 C CA . ALA A 1 90 ? -16.782 0.951 -0.672 1.00 77.12 90 ALA A CA 1
ATOM 649 C C . ALA A 1 90 ? -15.255 0.992 -0.883 1.00 77.12 90 ALA A C 1
ATOM 651 O O . ALA A 1 90 ? -14.536 0.237 -0.237 1.00 77.12 90 ALA A O 1
ATOM 652 N N . LEU A 1 91 ? -14.762 1.855 -1.778 1.00 78.56 91 LEU A N 1
ATOM 653 C CA . LEU A 1 91 ? -13.335 1.992 -2.103 1.00 78.56 91 LEU A CA 1
ATOM 654 C C . LEU A 1 91 ? -12.686 3.194 -1.404 1.00 78.56 91 LEU A C 1
ATOM 656 O O . LEU A 1 91 ? -11.490 3.424 -1.556 1.00 78.56 91 LEU A O 1
ATOM 660 N N . ARG A 1 92 ? -13.451 3.958 -0.618 1.00 75.94 92 ARG A N 1
ATOM 661 C CA . ARG A 1 92 ? -12.926 5.100 0.136 1.00 75.94 92 ARG A CA 1
ATOM 662 C C . ARG A 1 92 ? -12.061 4.623 1.306 1.00 75.94 92 ARG A C 1
ATOM 664 O O . ARG A 1 92 ? -12.369 3.643 1.982 1.00 75.94 92 ARG A O 1
ATOM 671 N N . GLY A 1 93 ? -10.988 5.361 1.581 1.00 74.31 93 GLY A N 1
ATOM 672 C CA . GLY A 1 93 ? -10.116 5.121 2.732 1.00 74.31 93 GLY A CA 1
ATOM 673 C C . GLY A 1 93 ? -9.101 3.990 2.528 1.00 74.31 93 GLY A C 1
ATOM 674 O O . GLY A 1 93 ? -8.619 3.747 1.425 1.00 74.31 93 GLY A O 1
ATOM 675 N N . SER A 1 94 ? -8.739 3.317 3.618 1.00 69.25 94 SER A N 1
ATOM 676 C CA . SER A 1 94 ? -7.660 2.318 3.672 1.00 69.25 94 SER A CA 1
ATOM 677 C C . SER A 1 94 ? -7.922 1.066 2.827 1.00 69.25 94 SER A C 1
ATOM 679 O O . SER A 1 94 ? -6.988 0.476 2.290 1.00 69.25 94 SER A O 1
ATOM 681 N N . THR A 1 95 ? -9.192 0.690 2.648 1.00 70.81 95 THR A N 1
ATOM 682 C CA . THR A 1 95 ? -9.573 -0.449 1.793 1.00 70.81 95 THR A CA 1
ATOM 683 C C . THR A 1 95 ? -9.251 -0.170 0.322 1.00 70.81 95 THR A C 1
ATOM 685 O O . THR A 1 95 ? -8.748 -1.053 -0.369 1.00 70.81 95 THR A O 1
ATOM 688 N N . GLY A 1 96 ? -9.448 1.070 -0.143 1.00 79.06 96 GLY A N 1
ATOM 689 C CA . GLY A 1 96 ? -9.067 1.493 -1.492 1.00 79.06 96 GLY A CA 1
ATOM 690 C C . GLY A 1 96 ? -7.576 1.333 -1.764 1.00 79.06 96 GLY A C 1
ATOM 691 O O . GLY A 1 96 ? -7.204 0.814 -2.808 1.00 79.06 96 GLY A O 1
ATOM 692 N N . ASN A 1 97 ? -6.714 1.688 -0.808 1.00 77.75 97 ASN A N 1
ATOM 693 C CA . ASN A 1 97 ? -5.264 1.525 -0.964 1.00 77.75 97 ASN A CA 1
ATOM 694 C C . ASN A 1 97 ? -4.868 0.058 -1.181 1.00 77.75 97 ASN A C 1
ATOM 696 O O . ASN A 1 97 ? -4.038 -0.233 -2.042 1.00 77.75 97 ASN A O 1
ATOM 700 N N . LEU A 1 98 ? -5.480 -0.865 -0.432 1.00 71.75 98 LEU A N 1
ATOM 701 C CA . LEU A 1 98 ? -5.224 -2.297 -0.579 1.00 71.75 98 LEU A CA 1
ATOM 702 C C . LEU A 1 98 ? -5.718 -2.816 -1.933 1.00 71.75 98 LEU A C 1
ATOM 704 O O . LEU A 1 98 ? -4.985 -3.527 -2.612 1.00 71.75 98 LEU A O 1
ATOM 708 N N . VAL A 1 99 ? -6.928 -2.423 -2.351 1.00 81.19 99 VAL A N 1
ATOM 709 C CA . VAL A 1 99 ? -7.475 -2.784 -3.670 1.00 81.19 99 VAL A CA 1
ATOM 710 C C . VAL A 1 99 ? -6.601 -2.230 -4.792 1.00 81.19 99 VAL A C 1
ATOM 712 O O . VAL A 1 99 ? -6.345 -2.939 -5.757 1.00 81.19 99 VAL A O 1
ATOM 715 N N . TYR A 1 100 ? -6.103 -1.000 -4.662 1.00 82.62 100 TYR A N 1
ATOM 716 C CA . TYR A 1 100 ? -5.190 -0.403 -5.634 1.00 82.62 100 TYR A CA 1
ATOM 717 C C . TYR A 1 100 ? -3.858 -1.159 -5.698 1.00 82.62 100 TYR A C 1
ATOM 719 O O . TYR A 1 100 ? -3.375 -1.450 -6.787 1.00 82.62 100 TYR A O 1
ATOM 727 N N . CYS A 1 101 ? -3.290 -1.544 -4.551 1.00 74.69 101 CYS A N 1
ATOM 728 C CA . CYS A 1 101 ? -2.076 -2.362 -4.524 1.00 74.69 101 CYS A CA 1
ATOM 729 C C . CYS A 1 101 ? -2.309 -3.744 -5.140 1.00 74.69 101 CYS A C 1
ATOM 731 O O . CYS A 1 101 ? -1.507 -4.180 -5.957 1.00 74.69 101 CYS A O 1
ATOM 733 N N . ALA A 1 102 ? -3.418 -4.411 -4.811 1.00 77.19 102 ALA A N 1
ATOM 734 C CA . ALA A 1 102 ? -3.781 -5.695 -5.404 1.00 77.19 102 ALA A CA 1
ATOM 735 C C . ALA A 1 102 ? -3.988 -5.581 -6.921 1.00 77.19 102 ALA A C 1
ATOM 737 O O . ALA A 1 102 ? -3.465 -6.395 -7.677 1.00 77.19 102 ALA A O 1
ATOM 738 N N . LEU A 1 103 ? -4.688 -4.535 -7.375 1.00 82.38 103 LEU A N 1
ATOM 739 C CA . LEU A 1 103 ? -4.832 -4.216 -8.793 1.00 82.38 103 LEU A CA 1
ATOM 740 C C . LEU A 1 103 ? -3.458 -4.055 -9.442 1.00 82.38 103 LEU A C 1
ATOM 742 O O . LEU A 1 103 ? -3.228 -4.620 -10.507 1.00 82.38 103 LEU A O 1
ATOM 746 N N . TRP A 1 104 ? -2.538 -3.330 -8.803 1.00 77.38 104 TRP A N 1
ATOM 747 C CA . TRP A 1 104 ? -1.206 -3.111 -9.354 1.00 77.38 104 TRP A CA 1
ATOM 748 C C . TRP A 1 104 ? -0.382 -4.404 -9.437 1.00 77.38 104 TRP A C 1
ATOM 750 O O . TRP A 1 104 ? 0.219 -4.695 -10.467 1.00 77.38 104 TRP A O 1
ATOM 760 N N . LEU A 1 105 ? -0.441 -5.240 -8.401 1.00 72.44 105 LEU A N 1
ATOM 761 C CA . LEU A 1 105 ? 0.239 -6.536 -8.349 1.00 72.44 105 LEU A CA 1
ATOM 762 C C . LEU A 1 105 ? -0.273 -7.539 -9.374 1.00 72.44 105 LEU A C 1
ATOM 764 O O . LEU A 1 105 ? 0.509 -8.329 -9.889 1.00 72.44 105 LEU A O 1
ATOM 768 N N . VAL A 1 106 ? -1.573 -7.524 -9.665 1.00 74.81 106 VAL A N 1
ATOM 769 C CA . VAL A 1 106 ? -2.156 -8.381 -10.703 1.00 74.81 106 VAL A CA 1
ATOM 770 C C . VAL A 1 106 ? -1.885 -7.801 -12.085 1.00 74.81 106 VAL A C 1
ATOM 772 O O . VAL A 1 106 ? -1.617 -8.540 -13.018 1.00 74.81 106 VAL A O 1
ATOM 775 N N . THR A 1 107 ? -1.930 -6.486 -12.264 1.00 74.50 107 THR A N 1
ATOM 776 C CA . THR A 1 107 ? -1.737 -5.903 -13.599 1.00 74.50 107 THR A CA 1
ATOM 777 C C . THR A 1 107 ? -0.282 -5.940 -14.055 1.00 74.50 107 THR A C 1
ATOM 779 O O . THR A 1 107 ? -0.060 -6.138 -15.244 1.00 74.50 107 THR A O 1
ATOM 782 N N . LEU A 1 108 ? 0.704 -5.831 -13.158 1.00 71.19 108 LEU A N 1
ATOM 783 C CA . LEU A 1 108 ? 2.132 -5.862 -13.512 1.00 71.19 108 LEU A CA 1
ATOM 784 C C . LEU A 1 108 ? 2.554 -7.124 -14.293 1.00 71.19 108 LEU A C 1
ATOM 786 O O . LEU A 1 108 ? 3.085 -6.970 -15.392 1.00 71.19 108 LEU A O 1
ATOM 790 N N . PRO A 1 109 ? 2.305 -8.359 -13.807 1.00 69.94 109 PRO A N 1
ATOM 791 C CA . PRO A 1 109 ? 2.700 -9.575 -14.520 1.00 69.94 109 PRO A CA 1
ATOM 792 C C . PRO A 1 109 ? 1.953 -9.773 -15.842 1.00 69.94 109 PRO A C 1
ATOM 794 O O . PRO A 1 109 ? 2.535 -10.253 -16.809 1.00 69.94 109 PRO A O 1
ATOM 797 N N . PHE A 1 110 ? 0.671 -9.396 -15.898 1.00 70.31 110 PHE A N 1
ATOM 798 C CA . PHE A 1 110 ? -0.175 -9.618 -17.076 1.00 70.31 110 PHE A CA 1
ATOM 799 C C . PHE A 1 110 ? 0.016 -8.551 -18.160 1.00 70.31 110 PHE A C 1
ATOM 801 O O . PHE A 1 110 ? -0.010 -8.866 -19.347 1.00 70.31 110 PHE A O 1
ATOM 808 N N . ALA A 1 111 ? 0.200 -7.286 -17.776 1.00 69.00 111 ALA A N 1
ATOM 809 C CA . ALA A 1 111 ? 0.454 -6.191 -18.710 1.00 69.00 111 ALA A CA 1
ATOM 810 C C . ALA A 1 111 ? 1.942 -6.068 -19.083 1.00 69.00 111 ALA A C 1
ATOM 812 O O . ALA A 1 111 ? 2.277 -5.414 -20.078 1.00 69.00 111 ALA A O 1
ATOM 813 N N . GLY A 1 112 ? 2.831 -6.666 -18.281 1.00 69.81 112 GLY A N 1
ATOM 814 C CA . GLY A 1 112 ? 4.279 -6.562 -18.409 1.00 69.81 112 GLY A CA 1
ATOM 815 C C . GLY A 1 112 ? 4.759 -5.108 -18.454 1.00 69.81 112 GLY A C 1
ATOM 816 O O . GLY A 1 112 ? 4.111 -4.180 -17.962 1.00 69.81 112 GLY A O 1
ATOM 817 N N . GLY A 1 113 ? 5.871 -4.877 -19.153 1.00 69.62 113 GLY A N 1
ATOM 818 C CA . GLY A 1 113 ? 6.340 -3.526 -19.471 1.00 69.62 113 GLY A CA 1
ATOM 819 C C . GLY A 1 113 ? 5.437 -2.760 -20.454 1.00 69.62 113 GLY A C 1
ATOM 820 O O . GLY A 1 113 ? 5.760 -1.631 -20.808 1.00 69.62 113 GLY A O 1
ATOM 821 N N . GLY A 1 114 ? 4.335 -3.341 -20.948 1.00 76.12 114 GLY A N 1
ATOM 822 C CA . GLY A 1 114 ? 3.444 -2.743 -21.951 1.00 76.12 114 GLY A CA 1
ATOM 823 C C . GLY A 1 114 ? 2.698 -1.516 -21.444 1.00 76.12 114 GLY A C 1
ATOM 824 O O . GLY A 1 114 ? 2.733 -0.462 -22.081 1.00 76.12 114 GLY A O 1
ATOM 825 N N . LEU A 1 115 ? 2.106 -1.621 -20.253 1.00 75.44 115 LEU A N 1
ATOM 826 C CA . LEU A 1 115 ? 1.394 -0.510 -19.613 1.00 75.44 115 LEU A CA 1
ATOM 827 C C . LEU A 1 115 ? 2.328 0.683 -19.348 1.00 75.44 115 LEU A C 1
ATOM 829 O O . LEU A 1 115 ? 1.978 1.835 -19.604 1.00 75.44 115 LEU A O 1
ATOM 833 N N . LEU A 1 116 ? 3.553 0.396 -18.902 1.00 77.88 116 LEU A N 1
ATOM 834 C CA . LEU A 1 116 ? 4.594 1.399 -18.654 1.00 77.88 116 LEU A CA 1
ATOM 835 C C . LEU A 1 116 ? 5.292 1.863 -19.945 1.00 77.88 116 LEU A C 1
ATOM 837 O O . LEU A 1 116 ? 5.907 2.922 -19.968 1.00 77.88 116 LEU A O 1
ATOM 841 N N . GLY A 1 117 ? 5.119 1.124 -21.048 1.00 77.62 117 GLY A N 1
ATOM 842 C CA . GLY A 1 117 ? 5.649 1.437 -22.383 1.00 77.62 117 GLY A CA 1
ATOM 843 C C . GLY A 1 117 ? 7.093 1.024 -22.597 1.00 77.62 117 GLY A C 1
ATOM 844 O O . GLY A 1 117 ? 7.649 1.287 -23.660 1.00 77.62 117 GLY A O 1
ATOM 845 N N . PHE A 1 118 ? 7.669 0.324 -21.626 1.00 79.81 118 PHE A N 1
ATOM 846 C CA . PHE A 1 118 ? 8.998 -0.255 -21.717 1.00 79.81 118 PHE A CA 1
ATOM 847 C C . PHE A 1 118 ? 9.106 -1.279 -22.839 1.00 79.81 118 PHE A C 1
ATOM 849 O O . PHE A 1 118 ? 10.129 -1.303 -23.499 1.00 79.81 118 PHE A O 1
ATOM 856 N N . THR A 1 119 ? 8.045 -2.027 -23.156 1.00 82.56 119 THR A N 1
ATOM 857 C CA . THR A 1 119 ? 8.081 -2.989 -24.280 1.00 82.56 119 THR A CA 1
ATOM 858 C C . THR A 1 119 ? 8.352 -2.332 -25.635 1.00 82.56 119 THR A C 1
ATOM 860 O O . THR A 1 119 ? 8.993 -2.936 -26.488 1.00 82.56 119 THR A O 1
ATOM 863 N N . ALA A 1 120 ? 7.885 -1.099 -25.857 1.00 83.12 120 ALA A N 1
ATOM 864 C CA . ALA A 1 120 ? 8.150 -0.379 -27.101 1.00 83.12 120 ALA A CA 1
ATOM 865 C C . ALA A 1 120 ? 9.622 0.048 -27.187 1.00 83.12 120 ALA A C 1
ATOM 867 O O . ALA A 1 120 ? 10.248 -0.103 -28.233 1.00 83.12 120 ALA A O 1
ATOM 868 N N . VAL A 1 121 ? 10.179 0.524 -26.069 1.00 85.31 121 VAL A N 1
ATOM 869 C CA . VAL A 1 121 ? 11.596 0.897 -25.958 1.00 85.31 121 VAL A CA 1
ATOM 870 C C . VAL A 1 121 ? 12.493 -0.336 -26.069 1.00 85.31 121 VAL A C 1
ATOM 872 O O . VAL A 1 121 ? 13.462 -0.315 -26.814 1.00 85.31 121 VAL A O 1
ATOM 875 N N . GLU A 1 122 ? 12.136 -1.425 -25.393 1.00 85.44 122 GLU A N 1
ATOM 876 C CA . GLU A 1 122 ? 12.833 -2.710 -25.416 1.00 85.44 122 GLU A CA 1
ATOM 877 C C . GLU A 1 122 ? 12.902 -3.290 -26.825 1.00 85.44 122 GLU A C 1
ATOM 879 O O . GLU A 1 122 ? 13.976 -3.655 -27.286 1.00 85.44 122 GLU A O 1
ATOM 884 N N . ARG A 1 123 ? 11.766 -3.344 -27.534 1.00 85.06 123 ARG A N 1
ATOM 885 C CA . ARG A 1 123 ? 11.723 -3.842 -28.914 1.00 85.06 123 ARG A CA 1
ATOM 886 C C . ARG A 1 123 ? 12.592 -3.003 -29.830 1.00 85.06 123 ARG A C 1
ATOM 888 O O . ARG A 1 123 ? 13.331 -3.567 -30.627 1.00 85.06 123 ARG A O 1
ATOM 895 N N . ALA A 1 124 ? 12.513 -1.682 -29.694 1.00 86.00 124 ALA A N 1
ATOM 896 C CA . ALA A 1 124 ? 13.326 -0.780 -30.486 1.00 86.00 124 ALA A CA 1
ATOM 897 C C . ALA A 1 124 ? 14.825 -1.008 -30.184 1.00 86.00 124 ALA A C 1
ATOM 899 O O . ALA A 1 124 ? 15.606 -1.176 -31.116 1.00 86.00 124 ALA A O 1
ATOM 900 N N . ALA A 1 125 ? 15.214 -1.107 -28.905 1.00 85.69 125 ALA A N 1
ATOM 901 C CA . ALA A 1 125 ? 16.583 -1.397 -28.460 1.00 85.69 125 ALA A CA 1
ATOM 902 C C . ALA A 1 125 ? 17.105 -2.739 -28.984 1.00 85.69 125 ALA A C 1
ATOM 904 O O . ALA A 1 125 ? 18.203 -2.810 -29.536 1.00 85.69 125 ALA A O 1
ATOM 905 N N . ALA A 1 126 ? 16.292 -3.789 -28.875 1.00 85.00 126 ALA A N 1
ATOM 906 C CA . ALA A 1 126 ? 16.614 -5.118 -29.373 1.00 85.00 126 ALA A CA 1
ATOM 907 C C . ALA A 1 126 ? 16.773 -5.145 -30.902 1.00 85.00 126 ALA A C 1
ATOM 909 O O . ALA A 1 126 ? 17.605 -5.890 -31.408 1.00 85.00 126 ALA A O 1
ATOM 910 N N . GLU A 1 127 ? 16.006 -4.343 -31.646 1.00 84.56 127 GLU A N 1
ATOM 911 C CA . GLU A 1 127 ? 16.142 -4.224 -33.104 1.00 84.56 127 GLU A CA 1
ATOM 912 C C . GLU A 1 127 ? 17.502 -3.629 -33.498 1.00 84.56 127 GLU A C 1
ATOM 914 O O . GLU A 1 127 ? 18.165 -4.136 -34.401 1.00 84.56 127 GLU A O 1
ATOM 919 N N . THR A 1 128 ? 17.956 -2.596 -32.782 1.00 85.62 128 THR A N 1
ATOM 920 C CA . THR A 1 128 ? 19.277 -1.985 -33.008 1.00 85.62 128 THR A CA 1
ATOM 921 C C . THR A 1 128 ? 20.421 -2.918 -32.618 1.00 85.62 128 THR A C 1
ATOM 923 O O . THR A 1 128 ? 21.439 -2.962 -33.301 1.00 85.62 128 THR A O 1
ATOM 926 N N . LEU A 1 129 ? 20.257 -3.716 -31.562 1.00 85.50 129 LEU A N 1
ATOM 927 C CA . LEU A 1 129 ? 21.232 -4.751 -31.200 1.00 85.50 129 LEU A CA 1
ATOM 928 C C . LEU A 1 129 ? 21.325 -5.847 -32.269 1.00 85.50 129 LEU A C 1
ATOM 930 O O . LEU A 1 129 ? 22.426 -6.209 -32.688 1.00 85.50 129 LEU A O 1
ATOM 934 N N . ARG A 1 130 ? 20.173 -6.324 -32.760 1.00 85.06 130 ARG A N 1
ATOM 935 C CA . ARG A 1 130 ? 20.099 -7.346 -33.813 1.00 85.06 130 ARG A CA 1
ATOM 936 C C . ARG A 1 130 ? 20.686 -6.857 -35.133 1.00 85.06 130 ARG A C 1
ATOM 938 O O . ARG A 1 130 ? 21.410 -7.607 -35.782 1.0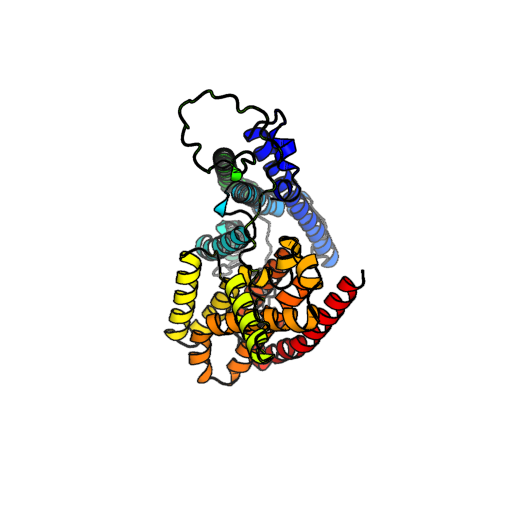0 85.06 130 ARG A O 1
ATOM 945 N N . SER A 1 131 ? 20.445 -5.601 -35.516 1.00 83.62 131 SER A N 1
ATOM 946 C CA . SER A 1 131 ? 21.071 -5.018 -36.712 1.00 83.62 131 SER A CA 1
ATOM 947 C C . SER A 1 131 ? 22.587 -4.836 -36.563 1.00 83.62 131 SER A C 1
ATOM 949 O O . SER A 1 131 ? 23.307 -4.914 -37.555 1.00 83.62 131 SER A O 1
ATOM 951 N N . GLY A 1 132 ? 23.081 -4.681 -35.330 1.00 82.56 132 GLY A N 1
ATOM 952 C CA . GLY A 1 132 ? 24.504 -4.706 -34.986 1.00 82.56 132 GLY A CA 1
ATOM 953 C C . GLY A 1 132 ? 25.134 -6.104 -34.913 1.00 82.56 132 GLY A C 1
ATOM 954 O O . GLY A 1 132 ? 26.326 -6.202 -34.635 1.00 82.56 132 GLY A O 1
ATOM 955 N N . GLY A 1 133 ? 24.369 -7.176 -35.157 1.00 80.75 133 GLY A N 1
ATOM 956 C CA . GLY A 1 133 ? 24.856 -8.561 -35.148 1.00 80.75 133 GLY A CA 1
ATOM 957 C C . GLY A 1 133 ? 24.861 -9.245 -33.777 1.00 80.75 133 GLY A C 1
ATOM 958 O O . GLY A 1 133 ? 25.415 -10.336 -33.655 1.00 80.75 133 GLY A O 1
ATOM 959 N N . PHE A 1 134 ? 24.248 -8.643 -32.754 1.00 80.94 134 PHE A N 1
ATOM 960 C CA . PHE A 1 134 ? 24.110 -9.251 -31.430 1.00 80.94 134 PHE A CA 1
ATOM 961 C C . PHE A 1 134 ? 22.786 -10.012 -31.317 1.00 80.94 134 PHE A C 1
ATOM 963 O O . PHE A 1 134 ? 21.713 -9.447 -31.544 1.00 80.94 134 PHE A O 1
ATOM 970 N N . ASP A 1 135 ? 22.852 -11.284 -30.919 1.00 75.25 135 ASP A N 1
ATOM 971 C CA . ASP A 1 135 ? 21.665 -12.062 -30.561 1.00 75.25 135 ASP A CA 1
ATOM 972 C C . ASP A 1 135 ? 21.329 -11.818 -29.084 1.00 75.25 135 ASP A C 1
ATOM 974 O O . ASP A 1 135 ? 21.949 -12.378 -28.179 1.00 75.25 135 ASP A O 1
ATOM 978 N N . ALA A 1 136 ? 20.399 -10.895 -28.840 1.00 68.00 136 ALA A N 1
ATOM 979 C CA . ALA A 1 136 ? 19.946 -10.536 -27.504 1.00 68.00 136 ALA A CA 1
ATOM 980 C C . ALA A 1 136 ? 18.482 -10.976 -27.326 1.00 68.00 136 ALA A C 1
ATOM 982 O O . ALA A 1 136 ? 17.613 -10.462 -28.039 1.00 68.00 136 ALA A O 1
ATOM 983 N N . PRO A 1 137 ? 18.167 -11.854 -26.352 1.00 65.75 137 PRO A N 1
ATOM 984 C CA . PRO A 1 137 ? 16.811 -12.368 -26.134 1.00 65.75 137 PRO A CA 1
ATOM 985 C C . PRO A 1 137 ? 15.794 -11.315 -25.640 1.00 65.75 137 PRO A C 1
ATOM 987 O O . PRO A 1 137 ? 14.631 -11.647 -25.418 1.00 65.75 137 PRO A O 1
ATOM 990 N N . GLY A 1 138 ? 16.195 -10.045 -25.513 1.00 67.75 138 GLY A N 1
ATOM 991 C CA . GLY A 1 138 ? 15.372 -8.967 -24.967 1.00 67.75 138 GLY A CA 1
ATOM 992 C C . GLY A 1 138 ? 15.389 -8.933 -23.437 1.00 67.75 138 GLY A C 1
ATOM 993 O O . GLY A 1 138 ? 15.974 -9.794 -22.782 1.00 67.75 138 GLY A O 1
ATOM 994 N N . GLY A 1 139 ? 14.767 -7.905 -22.869 1.00 71.12 139 GLY A N 1
ATOM 995 C CA . GLY A 1 139 ? 14.679 -7.658 -21.434 1.00 71.12 139 GLY A CA 1
ATOM 996 C C . GLY A 1 139 ? 15.157 -6.262 -21.034 1.00 71.12 139 GLY A C 1
ATOM 997 O O . GLY A 1 139 ? 16.187 -5.774 -21.494 1.00 71.12 139 GLY A O 1
ATOM 998 N N . ILE A 1 140 ? 14.412 -5.624 -20.130 1.00 72.75 140 ILE A N 1
ATOM 999 C CA . ILE A 1 140 ? 14.828 -4.395 -19.448 1.00 72.75 140 ILE A CA 1
ATOM 1000 C C . ILE A 1 140 ? 14.913 -4.683 -17.953 1.00 72.75 140 ILE A C 1
ATOM 1002 O O . ILE A 1 140 ? 13.928 -5.083 -17.333 1.00 72.75 140 ILE A O 1
ATOM 1006 N N . VAL A 1 141 ? 16.077 -4.409 -17.365 1.00 71.38 141 VAL A N 1
ATOM 1007 C CA . VAL A 1 141 ? 16.275 -4.410 -15.914 1.00 71.38 141 VAL A CA 1
ATOM 1008 C C . VAL A 1 141 ? 16.415 -2.964 -15.449 1.00 71.38 141 VAL A C 1
ATOM 1010 O O . VAL A 1 141 ? 17.367 -2.274 -15.799 1.00 71.38 141 VAL A O 1
ATOM 1013 N N . LEU A 1 142 ? 15.448 -2.497 -14.659 1.00 64.38 142 LEU A N 1
ATOM 1014 C CA . LEU A 1 142 ? 15.472 -1.187 -14.007 1.00 64.38 142 LEU A CA 1
ATOM 1015 C C . LEU A 1 142 ? 15.804 -1.396 -12.528 1.00 64.38 142 LEU A C 1
ATOM 1017 O O . LEU A 1 142 ? 14.926 -1.746 -11.742 1.00 64.38 142 LEU A O 1
ATOM 1021 N N . GLY A 1 143 ? 17.067 -1.215 -12.144 1.00 61.94 143 GLY A N 1
ATOM 1022 C CA . GLY A 1 143 ? 17.488 -1.376 -10.753 1.00 61.94 143 GLY A CA 1
ATOM 1023 C C . GLY A 1 143 ? 18.976 -1.662 -10.587 1.00 61.94 143 GLY A C 1
ATOM 1024 O O . GLY A 1 143 ? 19.786 -1.379 -11.467 1.00 61.94 143 GLY A O 1
ATOM 1025 N N . VAL A 1 144 ? 19.330 -2.235 -9.434 1.00 51.19 144 VAL A N 1
ATOM 1026 C CA . VAL A 1 144 ? 20.690 -2.700 -9.134 1.00 51.19 144 VAL A CA 1
ATOM 1027 C C . VAL A 1 144 ? 20.911 -4.036 -9.850 1.00 51.19 144 VAL A C 1
ATOM 1029 O O . VAL A 1 144 ? 20.747 -5.101 -9.264 1.00 51.19 144 VAL A O 1
ATOM 1032 N N . GLY A 1 145 ? 21.206 -3.982 -11.148 1.00 53.00 145 GLY A N 1
ATOM 1033 C CA . GLY A 1 145 ? 21.668 -5.147 -11.902 1.00 53.00 145 GLY A CA 1
ATOM 1034 C C . GLY A 1 145 ? 23.105 -5.507 -11.521 1.00 53.00 145 GLY A C 1
ATOM 1035 O O . GLY A 1 145 ? 23.897 -4.619 -11.188 1.00 53.00 145 GLY A O 1
ATOM 1036 N N . GLN A 1 146 ? 23.450 -6.798 -11.565 1.00 53.56 146 GLN A N 1
ATOM 1037 C CA . GLN A 1 146 ? 24.849 -7.222 -11.489 1.00 53.56 146 GLN A CA 1
ATOM 1038 C C . GLN A 1 146 ? 25.622 -6.550 -12.625 1.00 53.56 146 GLN A C 1
ATOM 1040 O O . GLN A 1 146 ? 25.291 -6.707 -13.797 1.00 53.56 146 GLN A O 1
ATOM 1045 N N . ARG A 1 147 ? 26.627 -5.755 -12.252 1.00 54.34 147 ARG A N 1
ATOM 1046 C CA . ARG A 1 147 ? 27.540 -5.074 -13.175 1.00 54.34 147 ARG A CA 1
ATOM 1047 C C . ARG A 1 147 ? 28.648 -6.027 -13.626 1.00 54.34 147 ARG A C 1
ATOM 1049 O O . ARG A 1 147 ? 29.824 -5.696 -13.493 1.00 54.34 147 ARG A O 1
ATOM 1056 N N . ASP A 1 148 ? 28.280 -7.213 -14.091 1.00 59.56 148 ASP A N 1
ATOM 1057 C CA . ASP A 1 148 ? 29.238 -8.034 -14.832 1.00 59.56 148 ASP A CA 1
ATOM 1058 C C . ASP A 1 148 ? 29.514 -7.359 -16.192 1.00 59.56 148 ASP A C 1
ATOM 1060 O O . ASP A 1 148 ? 28.814 -6.408 -16.547 1.00 59.56 148 ASP A O 1
ATOM 1064 N N . GLU A 1 149 ? 30.561 -7.774 -16.916 1.00 63.06 149 GLU A N 1
ATOM 1065 C CA . GLU A 1 149 ? 31.041 -7.134 -18.158 1.00 63.06 149 GLU A CA 1
ATOM 1066 C C . GLU A 1 149 ? 29.901 -6.673 -19.087 1.00 63.06 149 GLU A C 1
ATOM 1068 O O . GLU A 1 149 ? 29.241 -7.470 -19.755 1.00 63.06 149 GLU A O 1
ATOM 1073 N N . VAL A 1 150 ? 29.665 -5.356 -19.123 1.00 72.69 150 VAL A N 1
ATOM 1074 C CA . VAL A 1 150 ? 28.597 -4.750 -19.923 1.00 72.69 150 VAL A CA 1
ATOM 1075 C C . VAL A 1 150 ? 29.143 -4.423 -21.306 1.00 72.69 150 VAL A C 1
ATOM 1077 O O . VAL A 1 150 ? 30.040 -3.592 -21.449 1.00 72.69 150 VAL A O 1
ATOM 1080 N N . ILE A 1 151 ? 28.564 -5.035 -22.336 1.00 75.06 151 ILE A N 1
ATOM 1081 C CA . ILE A 1 151 ? 28.804 -4.634 -23.723 1.00 75.06 151 ILE A CA 1
ATOM 1082 C C . ILE A 1 151 ? 27.953 -3.397 -24.004 1.00 75.06 151 ILE A C 1
ATOM 1084 O O . ILE A 1 151 ? 26.731 -3.416 -23.848 1.00 75.06 151 ILE A O 1
ATOM 1088 N N . THR A 1 152 ? 28.599 -2.309 -24.413 1.00 78.75 152 THR A N 1
ATOM 1089 C CA . THR A 1 152 ? 27.913 -1.079 -24.808 1.00 78.75 152 THR A CA 1
ATOM 1090 C C . THR A 1 152 ? 27.610 -1.093 -26.304 1.00 78.75 152 THR A C 1
ATOM 1092 O O . THR A 1 152 ? 28.352 -1.653 -27.110 1.00 78.75 152 THR A O 1
ATOM 1095 N N . PHE A 1 153 ? 26.501 -0.467 -26.691 1.00 81.31 153 PHE A N 1
ATOM 1096 C CA . PHE A 1 153 ? 26.124 -0.269 -28.087 1.00 81.31 153 PHE A CA 1
ATOM 1097 C C . PHE A 1 153 ? 25.584 1.148 -28.279 1.00 81.31 153 PHE A C 1
ATOM 1099 O O . PHE A 1 153 ? 25.114 1.782 -27.333 1.00 81.31 153 PHE A O 1
ATOM 1106 N N . VAL A 1 154 ? 25.654 1.656 -29.509 1.00 82.44 154 VAL A N 1
ATOM 1107 C CA . VAL A 1 154 ? 25.161 3.000 -29.826 1.00 82.44 154 VAL A CA 1
ATOM 1108 C C . VAL A 1 154 ? 23.654 2.946 -30.056 1.00 82.44 154 VAL A C 1
ATOM 1110 O O . VAL A 1 154 ? 23.175 2.296 -30.985 1.00 82.44 154 VAL A O 1
ATOM 1113 N N . TRP A 1 155 ? 22.907 3.656 -29.214 1.00 82.19 155 TRP A N 1
ATOM 1114 C CA . TRP A 1 155 ? 21.460 3.792 -29.322 1.00 82.19 155 TRP A CA 1
ATOM 1115 C C . TRP A 1 155 ? 21.086 5.170 -29.875 1.00 82.19 155 TRP A C 1
ATOM 1117 O O . TRP A 1 155 ? 21.245 6.181 -29.198 1.00 82.19 155 TRP A O 1
ATOM 1127 N N . ASN A 1 156 ? 20.544 5.209 -31.095 1.00 81.62 156 ASN A N 1
ATOM 1128 C CA . ASN A 1 156 ? 20.183 6.457 -31.787 1.00 81.62 156 ASN A CA 1
ATOM 1129 C C . ASN A 1 156 ? 18.770 6.973 -31.448 1.00 81.62 156 ASN A C 1
ATOM 1131 O O . ASN A 1 156 ? 18.232 7.829 -32.147 1.00 81.62 156 ASN A O 1
ATOM 1135 N N . GLY A 1 157 ? 18.149 6.456 -30.385 1.00 81.88 157 GLY A N 1
ATOM 1136 C CA . GLY A 1 157 ? 16.788 6.817 -30.003 1.00 81.88 157 GLY A CA 1
ATOM 1137 C C . GLY A 1 157 ? 15.709 6.003 -30.720 1.00 81.88 157 GLY A C 1
ATOM 1138 O O . GLY A 1 157 ? 15.968 4.980 -31.348 1.00 81.88 157 GLY A O 1
ATOM 1139 N N . THR A 1 158 ? 14.463 6.447 -30.568 1.00 86.25 158 THR A N 1
ATOM 1140 C CA . THR A 1 158 ? 13.274 5.803 -31.138 1.00 86.25 158 THR A CA 1
ATOM 1141 C C . THR A 1 158 ? 12.284 6.853 -31.627 1.00 86.25 158 THR A C 1
ATOM 1143 O O . THR A 1 158 ? 12.353 8.019 -31.227 1.00 86.25 158 THR A O 1
ATOM 1146 N N . ASP A 1 159 ? 11.339 6.441 -32.469 1.00 88.12 159 ASP A N 1
ATOM 1147 C CA . ASP A 1 159 ? 10.242 7.298 -32.902 1.00 88.12 159 ASP A CA 1
ATOM 1148 C C . ASP A 1 159 ? 9.210 7.469 -31.775 1.00 88.12 159 ASP A C 1
ATOM 1150 O O . ASP A 1 159 ? 8.239 6.719 -31.627 1.00 88.12 159 ASP A O 1
ATOM 1154 N N . TRP A 1 160 ? 9.426 8.503 -30.964 1.00 89.56 160 TRP A N 1
ATOM 1155 C CA . TRP A 1 160 ? 8.532 8.885 -29.876 1.00 89.56 160 TRP A CA 1
ATOM 1156 C C . TRP A 1 160 ? 7.116 9.229 -30.349 1.00 89.56 160 TRP A C 1
ATOM 1158 O O . TRP A 1 160 ? 6.167 9.043 -29.586 1.00 89.56 160 TRP A O 1
ATOM 1168 N N . SER A 1 161 ? 6.951 9.700 -31.589 1.00 89.19 161 SER A N 1
ATOM 1169 C CA . SER A 1 161 ? 5.643 10.078 -32.127 1.00 89.19 161 SER A CA 1
ATOM 1170 C C . SER A 1 161 ? 4.770 8.848 -32.378 1.00 89.19 161 SER A C 1
ATOM 1172 O O . SER A 1 161 ? 3.617 8.810 -31.939 1.00 89.19 161 SER A O 1
ATOM 1174 N N . ALA A 1 162 ? 5.345 7.791 -32.956 1.00 88.19 162 ALA A N 1
ATOM 1175 C CA . ALA A 1 162 ? 4.672 6.511 -33.149 1.00 88.19 162 ALA A CA 1
ATOM 1176 C C . ALA A 1 162 ? 4.256 5.878 -31.809 1.00 88.19 162 ALA A C 1
ATOM 1178 O O . ALA A 1 162 ? 3.121 5.416 -31.654 1.00 88.19 162 ALA A O 1
ATOM 1179 N N . ILE A 1 163 ? 5.139 5.921 -30.802 1.00 88.69 163 ILE A N 1
ATOM 1180 C CA . ILE A 1 163 ? 4.839 5.409 -29.455 1.00 88.69 163 ILE A CA 1
ATOM 1181 C C . ILE A 1 163 ? 3.725 6.237 -28.790 1.00 88.69 163 ILE A C 1
ATOM 1183 O O . ILE A 1 163 ? 2.844 5.670 -28.137 1.00 88.69 163 ILE A O 1
ATOM 1187 N N . ALA A 1 164 ? 3.719 7.562 -28.971 1.00 90.06 164 ALA A N 1
ATOM 1188 C CA . ALA A 1 164 ? 2.686 8.445 -28.429 1.00 90.06 164 ALA A CA 1
ATOM 1189 C C . ALA A 1 164 ? 1.299 8.149 -29.017 1.00 90.06 164 ALA A C 1
ATOM 1191 O O . ALA A 1 164 ? 0.325 8.043 -28.268 1.00 90.06 164 ALA A O 1
ATOM 1192 N N . VAL A 1 165 ? 1.207 7.943 -30.336 1.00 90.38 165 VAL A N 1
ATOM 1193 C CA . VAL A 1 165 ? -0.050 7.570 -31.011 1.00 90.38 165 VAL A CA 1
ATOM 1194 C C . VAL A 1 165 ? -0.586 6.249 -30.464 1.00 90.38 165 VAL A C 1
ATOM 1196 O O . VAL A 1 165 ? -1.762 6.161 -30.107 1.00 90.38 165 VAL A O 1
ATOM 1199 N N . GLY A 1 166 ? 0.288 5.252 -30.290 1.00 86.94 166 GLY A N 1
ATOM 1200 C CA . GLY A 1 166 ? -0.064 3.957 -29.700 1.00 86.94 166 GLY A CA 1
ATOM 1201 C C . GLY A 1 166 ? -0.580 4.032 -28.258 1.00 86.94 166 GLY A C 1
ATOM 1202 O O . GLY A 1 166 ? -1.098 3.044 -27.747 1.00 86.94 166 GLY A O 1
ATOM 1203 N N . ARG A 1 167 ? -0.474 5.188 -27.593 1.00 89.19 167 ARG A N 1
ATOM 1204 C CA . ARG A 1 167 ? -0.872 5.410 -26.194 1.00 89.19 167 ARG A CA 1
ATOM 1205 C C . ARG A 1 167 ? -2.093 6.304 -26.026 1.00 89.19 167 ARG A C 1
ATOM 1207 O O . ARG A 1 167 ? -2.576 6.451 -24.903 1.00 89.19 167 ARG A O 1
ATOM 1214 N N . LEU A 1 168 ? -2.658 6.832 -27.113 1.00 89.94 168 LEU A N 1
ATOM 1215 C CA . LEU A 1 168 ? -3.885 7.637 -27.067 1.00 89.94 168 LEU A CA 1
ATOM 1216 C C . LEU A 1 168 ? -5.069 6.876 -26.447 1.00 89.94 168 LEU A C 1
ATOM 1218 O O . LEU A 1 168 ? -5.936 7.492 -25.827 1.00 89.94 168 LEU A O 1
ATOM 1222 N N . TYR A 1 169 ? -5.076 5.539 -26.522 1.00 91.44 169 TYR A N 1
ATOM 1223 C CA . TYR A 1 169 ? -6.096 4.722 -25.860 1.00 91.44 169 TYR A CA 1
ATOM 1224 C C . TYR A 1 169 ? -6.126 4.929 -24.334 1.00 91.44 169 TYR A C 1
ATOM 1226 O O . TYR A 1 169 ? -7.202 4.875 -23.745 1.00 91.44 169 TYR A O 1
ATOM 1234 N N . LEU A 1 170 ? -4.990 5.223 -23.682 1.00 91.81 170 LEU A N 1
ATOM 1235 C CA . LEU A 1 170 ? -4.941 5.480 -22.235 1.00 91.81 170 LEU A CA 1
ATOM 1236 C C . LEU A 1 170 ? -5.695 6.759 -21.864 1.00 91.81 170 LEU A C 1
ATOM 1238 O O . LEU A 1 170 ? -6.324 6.820 -20.810 1.00 91.81 170 LEU A O 1
ATOM 1242 N N . ILE A 1 171 ? -5.696 7.757 -22.752 1.00 92.75 171 ILE A N 1
ATOM 1243 C CA . ILE A 1 171 ? -6.479 8.985 -22.572 1.00 92.75 171 ILE A CA 1
ATOM 1244 C C . ILE A 1 171 ? -7.975 8.659 -22.643 1.00 92.75 171 ILE A C 1
ATOM 1246 O O . ILE A 1 171 ? -8.747 9.123 -21.803 1.00 92.75 171 ILE A O 1
ATOM 1250 N N . ALA A 1 172 ? -8.382 7.812 -23.593 1.00 93.62 172 ALA A N 1
ATOM 1251 C CA . ALA A 1 172 ? -9.763 7.344 -23.687 1.00 93.62 172 ALA A CA 1
ATOM 1252 C C . ALA A 1 172 ? -10.178 6.543 -22.438 1.00 93.62 172 ALA A C 1
ATOM 1254 O O . ALA A 1 172 ? -11.247 6.785 -21.879 1.00 93.62 172 ALA A O 1
ATOM 1255 N N . VAL A 1 173 ? -9.312 5.653 -21.941 1.00 94.06 173 VAL A N 1
ATOM 1256 C CA . VAL A 1 173 ? -9.534 4.906 -20.691 1.00 94.06 173 VAL A CA 1
ATOM 1257 C C . VAL A 1 173 ? -9.681 5.853 -19.498 1.00 94.06 173 VAL A C 1
ATOM 1259 O O . VAL A 1 173 ? -10.627 5.709 -18.725 1.00 94.06 173 VAL A O 1
ATOM 1262 N N . ALA A 1 174 ? -8.810 6.856 -19.361 1.00 95.44 174 ALA A N 1
ATOM 1263 C CA . ALA A 1 174 ? -8.914 7.850 -18.294 1.00 95.44 174 ALA A CA 1
ATOM 1264 C C . ALA A 1 174 ? -10.252 8.609 -18.358 1.00 95.44 174 ALA A C 1
ATOM 1266 O O . ALA A 1 174 ? -10.928 8.752 -17.338 1.00 95.44 174 ALA A O 1
ATOM 1267 N N . ALA A 1 175 ? -10.686 9.026 -19.552 1.00 94.69 175 ALA A N 1
ATOM 1268 C CA . ALA A 1 175 ? -11.974 9.692 -19.745 1.00 94.69 175 ALA A CA 1
ATOM 1269 C C . ALA A 1 175 ? -13.167 8.795 -19.362 1.00 94.69 175 ALA A C 1
ATOM 1271 O O . ALA A 1 175 ? -14.088 9.258 -18.687 1.00 94.69 175 ALA A O 1
ATOM 1272 N N . LEU A 1 176 ? -13.132 7.506 -19.724 1.00 96.38 176 LEU A N 1
ATOM 1273 C CA . LEU A 1 176 ? -14.153 6.525 -19.332 1.00 96.38 176 LEU A CA 1
ATOM 1274 C C . LEU A 1 176 ? -14.218 6.346 -17.809 1.00 96.38 176 LEU A C 1
ATOM 1276 O O . LEU A 1 176 ? -15.308 6.338 -17.236 1.00 96.38 176 LEU A O 1
ATOM 1280 N N . ILE A 1 177 ? -13.064 6.262 -17.140 1.00 95.50 177 ILE A N 1
ATOM 1281 C CA . ILE A 1 177 ? -12.978 6.141 -15.677 1.00 95.50 177 ILE A CA 1
ATOM 1282 C C . ILE A 1 177 ? -13.538 7.393 -14.990 1.00 95.50 177 ILE A C 1
ATOM 1284 O O . ILE A 1 177 ? -14.303 7.272 -14.033 1.00 95.50 177 ILE A O 1
ATOM 1288 N N . VAL A 1 178 ? -13.225 8.594 -15.488 1.00 95.56 178 VAL A N 1
ATOM 1289 C CA . VAL A 1 178 ? -13.806 9.846 -14.970 1.00 95.56 178 VAL A CA 1
ATOM 1290 C C . VAL A 1 178 ? -15.321 9.872 -15.184 1.00 95.56 178 VAL A C 1
ATOM 1292 O O . VAL A 1 178 ? -16.058 10.244 -14.271 1.00 95.56 178 VAL A O 1
ATOM 1295 N N . GLY A 1 179 ? -15.810 9.415 -16.341 1.00 94.00 179 GLY A N 1
ATOM 1296 C CA . GLY A 1 179 ? -17.241 9.240 -16.602 1.00 94.00 179 GLY A CA 1
ATOM 1297 C C . GLY A 1 179 ? -17.914 8.326 -15.573 1.00 94.00 179 GLY A C 1
ATOM 1298 O O . GLY A 1 179 ? -18.925 8.699 -14.975 1.00 94.00 179 GLY A O 1
ATOM 1299 N N . ALA A 1 180 ? -17.311 7.170 -15.289 1.00 93.62 180 ALA A N 1
ATOM 1300 C CA . ALA A 1 180 ? -17.782 6.254 -14.252 1.00 93.62 180 ALA A CA 1
ATOM 1301 C C . ALA A 1 180 ? -17.749 6.891 -12.850 1.00 93.62 180 ALA A C 1
ATOM 1303 O O . ALA A 1 180 ? -18.692 6.726 -12.074 1.00 93.62 180 ALA A O 1
ATOM 1304 N N . ALA A 1 181 ? -16.713 7.674 -12.535 1.00 92.25 181 ALA A N 1
ATOM 1305 C CA . ALA A 1 181 ? -16.604 8.390 -11.266 1.00 92.25 181 ALA A CA 1
ATOM 1306 C C . ALA A 1 181 ? -17.725 9.428 -11.092 1.00 92.25 181 ALA A C 1
ATOM 1308 O O . ALA A 1 181 ? -18.321 9.511 -10.018 1.00 92.25 181 ALA A O 1
ATOM 1309 N N . ILE A 1 182 ? -18.077 10.167 -12.152 1.00 92.25 182 ILE A N 1
ATOM 1310 C CA . ILE A 1 182 ? -19.196 11.125 -12.145 1.00 92.25 182 ILE A CA 1
ATOM 1311 C C . ILE A 1 182 ? -20.519 10.420 -11.817 1.00 92.25 182 ILE A C 1
ATOM 1313 O O . ILE A 1 182 ? -21.306 10.940 -11.022 1.00 92.25 182 ILE A O 1
ATOM 1317 N N . LEU A 1 183 ? -20.754 9.240 -12.401 1.00 90.12 183 LEU A N 1
ATOM 1318 C CA . LEU A 1 183 ? -21.957 8.438 -12.149 1.00 90.12 183 LEU A CA 1
ATOM 1319 C C . LEU A 1 183 ? -21.995 7.892 -10.715 1.00 90.12 183 LEU A C 1
ATOM 1321 O O . LEU A 1 183 ? -23.047 7.911 -10.077 1.00 90.12 183 LEU A O 1
ATOM 1325 N N . ALA A 1 184 ? -20.852 7.441 -10.194 1.00 87.81 184 ALA A N 1
ATOM 1326 C CA . ALA A 1 184 ? -20.736 6.898 -8.843 1.00 87.81 184 ALA A CA 1
ATOM 1327 C C . ALA A 1 184 ? -20.807 7.972 -7.740 1.00 87.81 184 ALA A C 1
ATOM 1329 O O . ALA A 1 184 ? -21.129 7.658 -6.593 1.00 87.81 184 ALA A O 1
ATOM 1330 N N . PHE A 1 185 ? -20.511 9.236 -8.061 1.00 86.44 185 PHE A N 1
ATOM 1331 C CA . PHE A 1 185 ? -20.420 10.303 -7.071 1.00 86.44 185 PHE A CA 1
ATOM 1332 C C . PHE A 1 185 ? -21.789 10.664 -6.456 1.00 86.44 185 PHE A C 1
ATOM 1334 O O . PHE A 1 185 ? -22.717 11.176 -7.094 1.00 86.44 185 PHE A O 1
ATOM 1341 N N . ASP A 1 186 ? -21.888 10.456 -5.146 1.00 82.69 186 ASP A N 1
ATOM 1342 C CA . ASP A 1 186 ? -23.077 10.616 -4.298 1.00 82.69 186 ASP A CA 1
ATOM 1343 C C . ASP A 1 186 ? -23.275 12.052 -3.753 1.00 82.69 186 ASP A C 1
ATOM 1345 O O . ASP A 1 186 ? -24.177 12.267 -2.950 1.00 82.69 186 ASP A O 1
ATOM 1349 N N . ARG A 1 187 ? -22.473 13.048 -4.180 1.00 80.38 187 ARG A N 1
ATOM 1350 C CA . ARG A 1 187 ? -22.535 14.469 -3.739 1.00 80.38 187 ARG A CA 1
ATOM 1351 C C . ARG A 1 187 ? -22.649 14.618 -2.216 1.00 80.38 187 ARG A C 1
ATOM 1353 O O . ARG A 1 187 ? -23.512 15.329 -1.715 1.00 80.38 187 ARG A O 1
ATOM 1360 N N . PHE A 1 188 ? -21.773 13.923 -1.490 1.00 72.06 188 PHE A N 1
ATOM 1361 C CA . PHE A 1 188 ? -21.684 13.996 -0.026 1.00 72.06 188 PHE A CA 1
ATOM 1362 C C . PHE A 1 188 ? -22.980 13.648 0.721 1.00 72.06 188 PHE A C 1
ATOM 1364 O O . PHE A 1 188 ? -23.127 14.039 1.878 1.00 72.06 188 PHE A O 1
ATOM 1371 N N . ALA A 1 189 ? -23.898 12.898 0.098 1.00 63.47 189 ALA A N 1
ATOM 1372 C CA . ALA A 1 189 ? -25.108 12.436 0.764 1.00 63.47 189 ALA A CA 1
ATOM 1373 C C . ALA A 1 189 ? -24.743 11.716 2.073 1.00 63.47 189 ALA A C 1
ATOM 1375 O O . ALA A 1 189 ? -24.010 10.722 2.076 1.00 63.47 189 ALA A O 1
ATOM 1376 N N . SER A 1 190 ? -25.226 12.246 3.195 1.00 50.50 190 SER A N 1
ATOM 1377 C CA . SER A 1 190 ? -25.057 11.622 4.498 1.00 50.50 190 SER A CA 1
ATOM 1378 C C . SER A 1 190 ? -25.886 10.336 4.537 1.00 50.50 190 SER A C 1
ATOM 1380 O O . SER A 1 190 ? -27.092 10.324 4.292 1.00 50.50 190 SER A O 1
ATOM 1382 N N . SER A 1 191 ? -25.254 9.217 4.886 1.00 42.72 191 SER A N 1
ATOM 1383 C CA . SER A 1 191 ? -25.945 7.947 5.141 1.00 42.72 191 SER A CA 1
ATOM 1384 C C . SER A 1 191 ? -26.866 7.993 6.372 1.00 42.72 191 SER A C 1
ATOM 1386 O O . SER A 1 191 ? -27.558 7.015 6.638 1.00 42.72 191 SER A O 1
ATOM 1388 N N . GLN A 1 192 ? -26.963 9.129 7.075 1.00 42.16 192 GLN A N 1
ATOM 1389 C CA . GLN A 1 192 ? -27.955 9.344 8.135 1.00 42.16 192 GLN A CA 1
ATOM 1390 C C . GLN A 1 192 ? -29.404 9.443 7.610 1.00 42.16 192 GLN A C 1
ATOM 1392 O O . GLN A 1 192 ? -30.336 9.336 8.398 1.00 42.16 192 GLN A O 1
ATOM 1397 N N . GLY A 1 193 ? -29.623 9.568 6.294 1.00 37.12 193 GLY A N 1
ATOM 1398 C CA . GLY A 1 193 ? -30.963 9.646 5.690 1.00 37.12 193 GLY A CA 1
ATOM 1399 C C . GLY A 1 193 ? -31.555 8.335 5.151 1.00 37.12 193 GLY A C 1
ATOM 1400 O O . GLY A 1 193 ? -32.644 8.362 4.586 1.00 37.12 193 GLY A O 1
ATOM 1401 N N . ARG A 1 194 ? -30.869 7.185 5.270 1.00 33.69 194 ARG A N 1
ATOM 1402 C CA . ARG A 1 194 ? -31.367 5.885 4.753 1.00 33.69 194 ARG A CA 1
ATOM 1403 C C . ARG A 1 194 ? -32.044 5.006 5.808 1.00 33.69 194 ARG A C 1
ATOM 1405 O O . ARG A 1 194 ? -32.302 3.836 5.536 1.00 33.69 194 ARG A O 1
ATOM 1412 N N . SER A 1 195 ? -32.393 5.559 6.971 1.00 33.69 195 SER A N 1
ATOM 1413 C CA . SER A 1 195 ? -33.482 4.975 7.755 1.00 33.69 195 SER A CA 1
ATOM 1414 C C . SER A 1 195 ? -34.770 5.315 7.022 1.00 33.69 195 SER A C 1
ATOM 1416 O O . SER A 1 195 ? -35.139 6.484 6.927 1.00 33.69 195 SER A O 1
ATOM 1418 N N . ALA A 1 196 ? -35.378 4.309 6.398 1.00 36.69 196 ALA A N 1
ATOM 1419 C CA . ALA A 1 196 ? -36.611 4.437 5.645 1.00 36.69 196 ALA A CA 1
ATOM 1420 C C . ALA A 1 196 ? -37.621 5.280 6.433 1.00 36.69 196 ALA A C 1
ATOM 1422 O O . ALA A 1 196 ? -38.156 4.835 7.450 1.00 36.69 196 ALA A O 1
ATOM 1423 N N . ALA A 1 197 ? -37.887 6.495 5.949 1.00 38.38 197 ALA A N 1
ATOM 1424 C CA . ALA A 1 197 ? -39.053 7.264 6.335 1.00 38.38 197 ALA A CA 1
ATOM 1425 C C . ALA A 1 197 ? -40.278 6.470 5.874 1.00 38.38 197 ALA A C 1
ATOM 1427 O O . ALA A 1 197 ? -40.809 6.648 4.780 1.00 38.38 197 ALA A O 1
ATOM 1428 N N . ARG A 1 198 ? -40.688 5.516 6.708 1.00 31.11 198 ARG A N 1
ATOM 1429 C CA . ARG A 1 198 ? -41.998 4.895 6.641 1.00 31.11 198 ARG A CA 1
ATOM 1430 C C . ARG A 1 198 ? -42.991 6.054 6.762 1.00 31.11 198 ARG A C 1
ATOM 1432 O O . ARG A 1 198 ? -42.900 6.792 7.744 1.00 31.11 198 ARG A O 1
ATOM 1439 N N . PRO A 1 199 ? -43.891 6.272 5.791 1.00 33.41 199 PRO A N 1
ATOM 1440 C CA . PRO A 1 199 ? -44.811 7.391 5.859 1.00 33.41 199 PRO A CA 1
ATOM 1441 C C . PRO A 1 199 ? -45.766 7.124 7.021 1.00 33.41 199 PRO A C 1
ATOM 1443 O O . PRO A 1 199 ? -46.676 6.298 6.928 1.00 33.41 199 PRO A O 1
ATOM 1446 N N . ALA A 1 200 ? -45.524 7.784 8.151 1.00 36.84 200 ALA A N 1
ATOM 1447 C CA . ALA A 1 200 ? -46.471 7.832 9.245 1.00 36.84 200 ALA A CA 1
ATOM 1448 C C . ALA A 1 200 ? -47.653 8.677 8.765 1.00 36.84 200 ALA A C 1
ATOM 1450 O O . ALA A 1 200 ? -47.618 9.906 8.747 1.00 36.84 200 ALA A O 1
ATOM 1451 N N . ARG A 1 201 ? -48.688 7.981 8.296 1.00 32.38 201 ARG A N 1
ATOM 1452 C CA . ARG A 1 201 ? -50.019 8.534 8.063 1.00 32.38 201 ARG A CA 1
ATOM 1453 C C . ARG A 1 201 ? -50.457 9.303 9.313 1.00 32.38 201 ARG A C 1
ATOM 1455 O O . ARG A 1 201 ? -50.541 8.722 10.387 1.00 32.38 201 ARG A O 1
ATOM 1462 N N . SER A 1 202 ? -50.727 10.591 9.110 1.00 35.59 202 SER A N 1
ATOM 1463 C CA . SER A 1 202 ? -51.742 11.419 9.767 1.00 35.59 202 SER A CA 1
ATOM 1464 C C . SER A 1 202 ? -52.247 10.949 11.138 1.00 35.59 202 SER A C 1
ATOM 1466 O O . SER A 1 202 ? -53.008 9.987 11.230 1.00 35.59 202 SER A O 1
ATOM 1468 N N . ARG A 1 203 ? -51.964 11.755 12.166 1.00 32.09 203 ARG A N 1
ATOM 1469 C CA . ARG A 1 203 ? -53.012 12.296 13.043 1.00 32.09 203 ARG A CA 1
ATOM 1470 C C . ARG A 1 203 ? -52.546 13.625 13.625 1.00 32.09 203 ARG A C 1
ATOM 1472 O O . ARG A 1 203 ? -51.641 13.688 14.449 1.00 32.09 203 ARG A O 1
ATOM 1479 N N . THR A 1 204 ? -53.189 14.686 13.159 1.00 38.81 204 THR A N 1
ATOM 1480 C CA . THR A 1 204 ? -53.236 15.999 13.791 1.00 38.81 204 THR A CA 1
ATOM 1481 C C . THR A 1 204 ? -53.790 15.854 15.207 1.00 38.81 204 THR A C 1
ATOM 1483 O O . THR A 1 204 ? -54.977 15.621 15.413 1.00 38.81 204 THR A O 1
ATOM 1486 N N . ALA A 1 205 ? -52.918 15.988 16.196 1.00 31.83 205 ALA A N 1
ATOM 1487 C CA . ALA A 1 205 ? -53.301 16.318 17.557 1.00 31.83 205 ALA A CA 1
ATOM 1488 C C . ALA A 1 205 ? -52.201 17.217 18.114 1.00 31.83 205 ALA A C 1
ATOM 1490 O O . ALA A 1 205 ? -51.082 16.769 18.348 1.00 31.83 205 ALA A O 1
ATOM 1491 N N . VAL A 1 206 ? -52.518 18.501 18.258 1.00 37.03 206 VAL A N 1
ATOM 1492 C CA . VAL A 1 206 ? -51.695 19.462 18.992 1.00 37.03 206 VAL A CA 1
ATOM 1493 C C . VAL A 1 206 ? -51.601 18.965 20.439 1.00 37.03 206 VAL A C 1
ATOM 1495 O O . VAL A 1 206 ? -52.643 18.870 21.092 1.00 37.03 206 VAL A O 1
ATOM 1498 N N . PRO A 1 207 ? -50.416 18.627 20.977 1.00 34.44 207 PRO A N 1
ATOM 1499 C CA . PRO A 1 207 ? -50.292 18.367 22.397 1.00 34.44 207 PRO A CA 1
ATOM 1500 C C . PRO A 1 207 ? -50.156 19.715 23.109 1.00 34.44 207 PRO A C 1
ATOM 1502 O O . PRO A 1 207 ? -49.218 20.470 22.858 1.00 34.44 207 PRO A O 1
ATOM 1505 N N . ALA A 1 208 ? -51.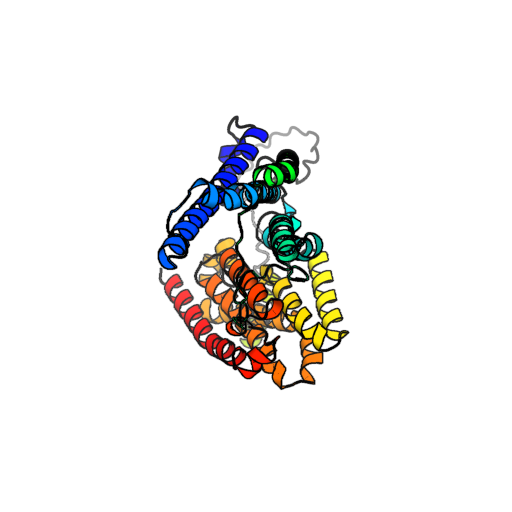102 19.999 24.003 1.00 34.69 208 ALA A N 1
ATOM 1506 C CA . ALA A 1 208 ? -50.977 21.023 25.034 1.00 34.69 208 ALA A CA 1
ATOM 1507 C C . ALA A 1 208 ? -49.643 20.869 25.799 1.00 34.69 208 ALA A C 1
ATOM 1509 O O . ALA A 1 208 ? -49.121 19.748 25.873 1.00 34.69 208 ALA A O 1
ATOM 1510 N N . PRO A 1 209 ? -49.088 21.950 26.385 1.00 35.09 209 PRO A N 1
ATOM 1511 C CA . PRO A 1 209 ? -47.835 21.880 27.124 1.00 35.09 209 PRO A CA 1
ATOM 1512 C C . PRO A 1 209 ? -48.017 20.940 28.316 1.00 35.09 209 PRO A C 1
ATOM 1514 O O . PRO A 1 209 ? -48.626 21.285 29.327 1.00 35.09 209 PRO A O 1
ATOM 1517 N N . ARG A 1 210 ? -47.513 19.711 28.178 1.00 32.59 210 ARG A N 1
ATOM 1518 C CA . ARG A 1 210 ? -47.370 18.797 29.303 1.00 32.59 210 ARG A CA 1
ATOM 1519 C C . ARG A 1 210 ? -46.336 19.423 30.222 1.00 32.59 210 ARG A C 1
ATOM 1521 O O . ARG A 1 210 ? -45.171 19.552 29.850 1.00 32.59 210 ARG A O 1
ATOM 1528 N N . SER A 1 211 ? -46.818 19.830 31.394 1.00 35.16 211 SER A N 1
ATOM 1529 C CA . SER A 1 211 ? -46.031 20.098 32.592 1.00 35.16 211 SER A CA 1
ATOM 1530 C C . SER A 1 211 ? -44.831 19.168 32.646 1.00 35.16 211 SER A C 1
ATOM 1532 O O . SER A 1 211 ? -44.981 17.990 32.317 1.00 35.16 211 SER A O 1
ATOM 1534 N N . ALA A 1 212 ? -43.689 19.699 33.079 1.00 36.97 212 ALA A N 1
ATOM 1535 C CA . ALA A 1 212 ? -42.465 18.970 33.369 1.00 36.97 212 ALA A CA 1
ATOM 1536 C C . ALA A 1 212 ? -42.735 17.815 34.351 1.00 36.97 212 ALA A C 1
ATOM 1538 O O . ALA A 1 212 ? -42.465 17.897 35.544 1.00 36.97 212 ALA A O 1
ATOM 1539 N N . ALA A 1 213 ? -43.288 16.723 33.833 1.00 33.09 213 ALA A N 1
ATOM 1540 C CA . ALA A 1 213 ? -43.162 15.413 34.403 1.00 33.09 213 ALA A CA 1
ATOM 1541 C C . ALA A 1 213 ? -41.692 15.095 34.195 1.00 33.09 213 ALA A C 1
ATOM 1543 O O . ALA A 1 213 ? -41.263 14.712 33.104 1.00 33.09 213 ALA A O 1
ATOM 1544 N N . MET A 1 214 ? -40.923 15.407 35.237 1.00 35.16 214 MET A N 1
ATOM 1545 C CA . MET A 1 214 ? -39.670 14.757 35.551 1.00 35.16 214 MET A CA 1
ATOM 1546 C C . MET A 1 214 ? -39.789 13.332 35.034 1.00 35.16 214 MET A C 1
ATOM 1548 O O . MET A 1 214 ? -40.626 12.562 35.507 1.00 35.16 214 MET A O 1
ATOM 1552 N N . TYR A 1 215 ? -39.032 13.023 33.983 1.00 36.22 215 TYR A N 1
ATOM 1553 C CA . TYR A 1 215 ? -38.779 11.642 33.652 1.00 36.22 215 TYR A CA 1
ATOM 1554 C C . TYR A 1 215 ? -38.057 11.105 34.884 1.00 36.22 215 TYR A C 1
ATOM 1556 O O . TYR A 1 215 ? -36.839 11.212 34.995 1.00 36.22 215 TYR A O 1
ATOM 1564 N N . GLU A 1 216 ? -38.818 10.550 35.826 1.00 34.34 216 GLU A N 1
ATOM 1565 C CA . GLU A 1 216 ? -38.370 9.406 36.588 1.00 34.34 216 GLU A CA 1
ATOM 1566 C C . GLU A 1 216 ? -38.018 8.365 35.525 1.00 34.34 216 GLU A C 1
ATOM 1568 O O . GLU A 1 216 ? -38.791 7.478 35.162 1.00 34.34 216 GLU A O 1
ATOM 1573 N N . HIS A 1 217 ? -36.797 8.481 34.997 1.00 37.97 217 HIS A N 1
ATOM 1574 C CA . HIS A 1 217 ? -35.986 7.300 34.865 1.00 37.97 217 HIS A CA 1
ATOM 1575 C C . HIS A 1 217 ? -36.126 6.640 36.223 1.00 37.97 217 HIS A C 1
ATOM 1577 O O . HIS A 1 217 ? -35.536 7.087 37.205 1.00 37.97 217 HIS A O 1
ATOM 1583 N N . ARG A 1 218 ? -36.990 5.621 36.282 1.00 32.25 218 ARG A N 1
ATOM 1584 C CA . ARG A 1 218 ? -36.816 4.528 37.212 1.00 32.25 218 ARG A CA 1
ATOM 1585 C C . ARG A 1 218 ? -35.329 4.257 37.099 1.00 32.25 218 ARG A C 1
ATOM 1587 O O . ARG A 1 218 ? -34.875 3.737 36.079 1.00 32.25 218 ARG A O 1
ATOM 1594 N N . ALA A 1 219 ? -34.587 4.714 38.101 1.00 39.41 219 ALA A N 1
ATOM 1595 C CA . ALA A 1 219 ? -33.306 4.170 38.439 1.00 39.41 219 ALA A CA 1
ATOM 1596 C C . ALA A 1 219 ? -33.638 2.707 38.726 1.00 39.41 219 ALA A C 1
ATOM 1598 O O . ALA A 1 219 ? -33.834 2.293 39.862 1.00 39.41 219 ALA A O 1
ATOM 1599 N N . GLY A 1 220 ? -33.791 1.916 37.653 1.00 36.56 220 GLY A N 1
ATOM 1600 C CA . GLY A 1 220 ? -33.240 0.590 37.641 1.00 36.56 220 GLY A CA 1
ATOM 1601 C C . GLY A 1 220 ? -31.855 0.886 38.127 1.00 36.56 220 GLY A C 1
ATOM 1602 O O . GLY A 1 220 ? -31.121 1.606 37.444 1.00 36.56 220 GLY A O 1
ATOM 1603 N N . SER A 1 221 ? -31.665 0.566 39.409 1.00 36.16 221 SER A N 1
ATOM 1604 C CA . SER A 1 221 ? -30.405 0.636 40.101 1.00 36.16 221 SER A CA 1
ATOM 1605 C C . SER A 1 221 ? -29.373 0.446 39.008 1.00 36.16 221 SER A C 1
ATOM 1607 O O . SER A 1 221 ? -29.429 -0.552 38.275 1.00 36.16 221 SER A O 1
ATOM 1609 N N . ILE A 1 222 ? -28.507 1.444 38.809 1.00 41.41 222 ILE A N 1
ATOM 1610 C CA . ILE A 1 222 ? -27.169 1.118 38.349 1.00 41.41 222 ILE A CA 1
ATOM 1611 C C . ILE A 1 222 ? -26.735 0.184 39.466 1.00 41.41 222 ILE A C 1
ATOM 1613 O O . ILE A 1 222 ? -26.292 0.651 40.511 1.00 41.41 222 ILE A O 1
ATOM 1617 N N . ALA A 1 223 ? -27.120 -1.090 39.326 1.00 37.38 223 ALA A N 1
ATOM 1618 C CA . ALA A 1 223 ? -26.770 -2.175 40.192 1.00 37.38 223 ALA A CA 1
ATOM 1619 C C . ALA A 1 223 ? -25.291 -2.005 40.143 1.00 37.38 223 ALA A C 1
ATOM 1621 O O . ALA A 1 223 ? -24.748 -2.104 39.036 1.00 37.38 223 ALA A O 1
ATOM 1622 N N . GLU A 1 224 ? -24.758 -1.514 41.269 1.00 40.62 224 GLU A N 1
ATOM 1623 C CA . GLU A 1 224 ? -23.353 -1.263 41.509 1.00 40.62 224 GLU A CA 1
ATOM 1624 C C . GLU A 1 224 ? -22.673 -2.310 40.673 1.00 40.62 224 GLU A C 1
ATOM 1626 O O . GLU A 1 224 ? -22.867 -3.495 40.959 1.00 40.62 224 GLU A O 1
ATOM 1631 N N . ALA A 1 225 ? -22.146 -1.897 39.510 1.00 39.66 225 ALA A N 1
ATOM 1632 C CA . ALA A 1 225 ? -21.668 -2.847 38.528 1.00 39.66 225 ALA A CA 1
ATOM 1633 C C . ALA A 1 225 ? -20.529 -3.454 39.288 1.00 39.66 225 ALA A C 1
ATOM 1635 O O . ALA A 1 225 ? -19.543 -2.747 39.514 1.00 39.66 225 ALA A O 1
ATOM 1636 N N . ALA A 1 226 ? -20.809 -4.620 39.879 1.00 40.66 226 ALA A N 1
ATOM 1637 C CA . ALA A 1 226 ? -20.116 -5.013 41.074 1.00 40.66 226 ALA A CA 1
ATOM 1638 C C . ALA A 1 226 ? -18.678 -4.977 40.631 1.00 40.66 226 ALA A C 1
ATOM 1640 O O . ALA A 1 226 ? -18.317 -5.633 39.648 1.00 40.66 226 ALA A O 1
ATOM 1641 N N . VAL A 1 227 ? -17.875 -4.154 41.300 1.00 47.50 227 VAL A N 1
ATOM 1642 C CA . VAL A 1 227 ? -16.431 -4.277 41.225 1.00 47.50 227 VAL A CA 1
ATOM 1643 C C . VAL A 1 227 ? -16.147 -5.576 41.976 1.00 47.50 227 VAL A C 1
ATOM 1645 O O . VAL A 1 227 ? -15.545 -5.596 43.041 1.00 47.50 227 VAL A O 1
ATOM 1648 N N . GLY A 1 228 ? -16.700 -6.684 41.468 1.00 46.69 228 GLY A N 1
ATOM 1649 C CA . GLY A 1 228 ? -16.323 -8.022 41.806 1.00 46.69 228 GLY A CA 1
ATOM 1650 C C . GLY A 1 228 ? -14.847 -8.011 41.529 1.00 46.69 228 GLY A C 1
ATOM 1651 O O . GLY A 1 228 ? -14.433 -7.587 40.446 1.00 46.69 228 GLY A O 1
ATOM 1652 N N . SER A 1 229 ? -14.093 -8.340 42.570 1.00 49.25 229 SER A N 1
ATOM 1653 C CA . SER A 1 229 ? -12.644 -8.411 42.618 1.00 49.25 229 SER A CA 1
ATOM 1654 C C . SER A 1 229 ? -12.136 -9.260 41.458 1.00 49.25 229 SER A C 1
ATOM 1656 O O . SER A 1 229 ? -11.855 -10.448 41.593 1.00 49.25 229 SER A O 1
ATOM 1658 N N . SER A 1 230 ? -12.094 -8.656 40.283 1.00 61.62 230 SER A N 1
ATOM 1659 C CA . SER A 1 230 ? -11.657 -9.283 39.061 1.00 61.62 230 SER A CA 1
ATOM 1660 C C . SER A 1 230 ? -10.153 -9.190 39.129 1.00 61.62 230 SER A C 1
ATOM 1662 O O . SER A 1 230 ? -9.591 -8.103 39.306 1.00 61.62 230 SER A O 1
ATOM 1664 N N . HIS A 1 231 ? -9.497 -10.345 39.113 1.00 77.19 231 HIS A N 1
ATOM 1665 C CA . HIS A 1 231 ? -8.050 -10.387 39.201 1.00 77.19 231 HIS A CA 1
ATOM 1666 C C . HIS A 1 231 ? -7.452 -9.505 38.091 1.00 77.19 231 HIS A C 1
ATOM 1668 O O . HIS A 1 231 ? -7.949 -9.499 36.965 1.00 77.19 231 HIS A O 1
ATOM 1674 N N . PRO A 1 232 ? -6.363 -8.765 38.357 1.00 80.38 232 PRO A N 1
ATOM 1675 C CA . PRO A 1 232 ? -5.789 -7.838 37.379 1.00 80.38 232 PRO A CA 1
ATOM 1676 C C . PRO A 1 232 ? -5.449 -8.519 36.041 1.00 80.38 232 PRO A C 1
ATOM 1678 O O . PRO A 1 232 ? -5.528 -7.889 34.990 1.00 80.38 232 PRO A O 1
ATOM 1681 N N . ILE A 1 233 ? -5.139 -9.820 36.080 1.00 82.62 233 ILE A N 1
ATOM 1682 C CA . ILE A 1 233 ? -4.884 -10.661 34.907 1.00 82.62 233 ILE A CA 1
ATOM 1683 C C . ILE A 1 233 ? -6.154 -10.880 34.072 1.00 82.62 233 ILE A C 1
ATOM 1685 O O . ILE A 1 233 ? -6.085 -10.782 32.850 1.00 82.62 233 ILE A O 1
ATOM 1689 N N . THR A 1 234 ? -7.312 -11.145 34.691 1.00 85.81 234 THR A N 1
ATOM 1690 C CA . THR A 1 234 ? -8.564 -11.375 33.949 1.00 85.81 234 THR A CA 1
ATOM 1691 C C . THR A 1 234 ? -9.037 -10.091 33.279 1.00 85.81 234 THR A C 1
ATOM 1693 O O . THR A 1 234 ? -9.348 -10.115 32.094 1.00 85.81 234 THR A O 1
ATOM 1696 N N . CYS A 1 235 ? -8.954 -8.950 33.970 1.00 85.31 235 CYS A N 1
ATOM 1697 C CA . CYS A 1 235 ? -9.255 -7.644 33.374 1.00 85.31 235 CYS A CA 1
ATOM 1698 C C . CYS A 1 235 ? -8.336 -7.323 32.185 1.00 85.31 235 CYS A C 1
ATOM 1700 O O . CYS A 1 235 ? -8.775 -6.764 31.182 1.00 85.31 235 CYS A O 1
ATOM 1702 N N . PHE A 1 236 ? -7.048 -7.667 32.281 1.00 86.94 236 PHE A N 1
ATOM 1703 C CA . PHE A 1 236 ? -6.107 -7.463 31.182 1.00 86.94 236 PHE A CA 1
ATOM 1704 C C . PHE A 1 236 ? -6.379 -8.410 30.004 1.00 86.94 236 PHE A C 1
ATOM 1706 O O . PHE A 1 236 ? -6.320 -7.984 28.853 1.00 86.94 236 PHE A O 1
ATOM 1713 N N . ALA A 1 237 ? -6.746 -9.667 30.267 1.00 88.88 237 ALA A N 1
ATOM 1714 C CA . ALA A 1 237 ? -7.152 -10.616 29.232 1.00 88.88 237 ALA A CA 1
ATOM 1715 C C . ALA A 1 237 ? -8.437 -10.174 28.510 1.00 88.88 237 ALA A C 1
ATOM 1717 O O . ALA A 1 237 ? -8.508 -10.245 27.285 1.00 88.88 237 ALA A O 1
ATOM 1718 N N . GLU A 1 238 ? -9.424 -9.657 29.243 1.00 89.25 238 GLU A N 1
ATOM 1719 C CA . GLU A 1 238 ? -10.637 -9.064 28.670 1.00 89.25 238 GLU A CA 1
ATOM 1720 C C . GLU A 1 238 ? -10.324 -7.828 27.823 1.00 89.25 238 GLU A C 1
ATOM 1722 O O . GLU A 1 238 ? -10.909 -7.651 26.754 1.00 89.25 238 GLU A O 1
ATOM 1727 N N . LEU A 1 239 ? -9.356 -7.008 28.246 1.00 90.44 239 LEU A N 1
ATOM 1728 C CA . LEU A 1 239 ? -8.883 -5.868 27.464 1.00 90.44 239 LEU A CA 1
ATOM 1729 C C . LEU A 1 239 ? -8.221 -6.315 26.153 1.00 90.44 239 LEU A C 1
ATOM 1731 O O . LEU A 1 239 ? -8.531 -5.759 25.101 1.00 90.44 239 LEU A O 1
ATOM 1735 N N . ILE A 1 240 ? -7.366 -7.345 26.188 1.00 92.69 240 ILE A N 1
ATOM 1736 C CA . ILE A 1 240 ? -6.778 -7.940 24.975 1.00 92.69 240 ILE A CA 1
ATOM 1737 C C . ILE A 1 240 ? -7.883 -8.487 24.067 1.00 92.69 240 ILE A C 1
ATOM 1739 O O . ILE A 1 240 ? -7.879 -8.212 22.869 1.00 92.69 240 ILE A O 1
ATOM 1743 N N . ALA A 1 241 ? -8.856 -9.218 24.618 1.00 92.19 241 ALA A N 1
ATOM 1744 C CA . ALA A 1 241 ? -9.983 -9.745 23.852 1.00 92.19 241 ALA A CA 1
ATOM 1745 C C . ALA A 1 241 ? -10.812 -8.618 23.210 1.00 92.19 241 ALA A C 1
ATOM 1747 O O . ALA A 1 241 ? -11.221 -8.731 22.051 1.00 92.19 241 ALA A O 1
ATOM 1748 N N . GLY A 1 242 ? -11.009 -7.511 23.930 1.00 90.50 242 GLY A N 1
ATOM 1749 C CA . GLY A 1 242 ? -11.620 -6.287 23.423 1.00 90.50 242 GLY A CA 1
ATOM 1750 C C . GLY A 1 242 ? -10.837 -5.686 22.256 1.00 90.50 242 GLY A C 1
ATOM 1751 O O . GLY A 1 242 ? -11.420 -5.429 21.205 1.00 90.50 242 GLY A O 1
ATOM 1752 N N . GLU A 1 243 ? -9.519 -5.531 22.388 1.00 92.94 243 GLU A N 1
ATOM 1753 C CA . GLU A 1 243 ? -8.653 -5.008 21.322 1.00 92.94 243 GLU A CA 1
ATOM 1754 C C . GLU A 1 243 ? -8.606 -5.934 20.094 1.00 92.94 243 GLU A C 1
ATOM 1756 O O . GLU A 1 243 ? -8.717 -5.462 18.959 1.00 92.94 243 GLU A O 1
ATOM 1761 N N . CYS A 1 244 ? -8.545 -7.257 20.289 1.00 92.25 244 CYS A N 1
ATOM 1762 C CA . CYS A 1 244 ? -8.661 -8.242 19.208 1.00 92.25 244 CYS A CA 1
ATOM 1763 C C . CYS A 1 244 ? -10.006 -8.124 18.486 1.00 92.25 244 CYS A C 1
ATOM 1765 O O . CYS A 1 244 ? -10.060 -8.109 17.253 1.00 92.25 244 CYS A O 1
ATOM 1767 N N . ARG A 1 245 ? -11.102 -8.002 19.244 1.00 92.94 245 ARG A N 1
ATOM 1768 C CA . ARG A 1 245 ? -12.438 -7.816 18.676 1.00 92.94 245 ARG A CA 1
ATOM 1769 C C . ARG A 1 245 ? -12.519 -6.510 17.897 1.00 92.94 245 ARG A C 1
ATOM 1771 O O . ARG A 1 245 ? -13.076 -6.520 16.809 1.00 92.94 245 ARG A O 1
ATOM 1778 N N . LEU A 1 246 ? -11.949 -5.416 18.395 1.00 89.69 246 LEU A N 1
ATOM 1779 C CA . LEU A 1 246 ? -11.939 -4.129 17.694 1.00 89.69 246 LEU A CA 1
ATOM 1780 C C . LEU A 1 246 ? -11.102 -4.153 16.408 1.00 89.69 246 LEU A C 1
ATOM 1782 O O . LEU A 1 246 ? -11.482 -3.504 15.440 1.00 89.69 246 LEU A O 1
ATOM 1786 N N . LEU A 1 247 ? -9.998 -4.905 16.363 1.00 89.06 247 LEU A N 1
ATOM 1787 C CA . LEU A 1 247 ? -9.182 -5.049 15.148 1.00 89.06 247 LEU A CA 1
ATOM 1788 C C . LEU A 1 247 ? -9.949 -5.724 14.003 1.00 89.06 247 LEU A C 1
ATOM 1790 O O . LEU A 1 247 ? -9.817 -5.331 12.836 1.00 89.06 247 LEU A O 1
ATOM 1794 N N . ILE A 1 248 ? -10.736 -6.745 14.345 1.00 88.31 248 ILE A N 1
ATOM 1795 C CA . ILE A 1 248 ? -11.341 -7.675 13.385 1.00 88.31 248 ILE A CA 1
ATOM 1796 C C . ILE A 1 248 ? -12.828 -7.360 13.132 1.00 88.31 248 ILE A C 1
ATOM 1798 O O . ILE A 1 248 ? -13.351 -7.652 12.058 1.00 88.31 248 ILE A O 1
ATOM 1802 N N . ALA A 1 249 ? -13.535 -6.734 14.075 1.00 87.44 249 ALA A N 1
ATOM 1803 C CA . ALA A 1 249 ? -14.955 -6.429 13.923 1.00 87.44 249 ALA A CA 1
ATOM 1804 C C . ALA A 1 249 ? -15.225 -5.465 12.755 1.00 87.44 249 ALA A C 1
ATOM 1806 O O . ALA A 1 249 ? -14.475 -4.528 12.495 1.00 87.44 249 ALA A O 1
ATOM 1807 N N . GLY A 1 250 ? -16.338 -5.691 12.051 1.00 81.06 250 GLY A N 1
ATOM 1808 C CA . GLY A 1 250 ? -16.795 -4.820 10.962 1.00 81.06 250 GLY A CA 1
ATOM 1809 C C . GLY A 1 250 ? -16.122 -5.049 9.604 1.00 81.06 250 GLY A C 1
ATOM 1810 O O . GLY A 1 250 ? -16.419 -4.318 8.659 1.00 81.06 250 GLY A O 1
ATOM 1811 N N . ARG A 1 251 ? -15.246 -6.056 9.466 1.00 85.44 251 ARG A N 1
ATOM 1812 C CA . ARG A 1 251 ? -14.660 -6.441 8.168 1.00 85.44 251 ARG A CA 1
ATOM 1813 C C . ARG A 1 251 ? -15.648 -7.258 7.324 1.00 85.44 251 ARG A C 1
ATOM 1815 O O . ARG A 1 251 ? -16.546 -7.911 7.852 1.00 85.44 251 ARG A O 1
ATOM 1822 N N . SER A 1 252 ? -15.492 -7.208 6.001 1.00 84.50 252 SER A N 1
ATOM 1823 C CA . SER A 1 252 ? -16.347 -7.946 5.065 1.00 84.50 252 SER A CA 1
ATOM 1824 C C . SER A 1 252 ? -16.112 -9.457 5.156 1.00 84.50 252 SER A C 1
ATOM 1826 O O . SER A 1 252 ? -15.017 -9.900 5.498 1.00 84.50 252 SER A O 1
ATOM 1828 N N . LEU A 1 253 ? -17.113 -10.264 4.784 1.00 86.69 253 LEU A N 1
ATOM 1829 C CA . LEU A 1 253 ? -16.979 -11.728 4.735 1.00 86.69 253 LEU A CA 1
ATOM 1830 C C . LEU A 1 253 ? -15.774 -12.170 3.885 1.00 86.69 253 LEU A C 1
ATOM 1832 O O . LEU A 1 253 ? -15.052 -13.089 4.258 1.00 86.69 253 LEU A O 1
ATOM 1836 N N . PHE A 1 254 ? -15.522 -11.469 2.777 1.00 84.06 254 PHE A N 1
ATOM 1837 C CA . PHE A 1 254 ? -14.383 -11.726 1.897 1.00 84.06 254 PHE A CA 1
ATOM 1838 C C . PHE A 1 254 ? -13.033 -11.604 2.614 1.00 84.06 254 PHE A C 1
ATOM 1840 O O . PHE A 1 254 ? -12.130 -12.392 2.346 1.00 84.06 254 PHE A O 1
ATOM 1847 N N . TRP A 1 255 ? -12.898 -10.666 3.557 1.00 88.75 255 TRP A N 1
ATOM 1848 C CA . TRP A 1 255 ? -11.667 -10.511 4.331 1.00 88.75 255 TRP A CA 1
ATOM 1849 C C . TRP A 1 255 ? -11.365 -11.763 5.166 1.00 88.75 255 TRP A C 1
ATOM 1851 O O . TRP A 1 255 ? -10.230 -12.238 5.167 1.00 88.75 255 TRP A O 1
ATOM 1861 N N . TYR A 1 256 ? -12.389 -12.334 5.810 1.00 89.69 256 TYR A N 1
ATOM 1862 C CA . TYR A 1 256 ? -12.261 -13.564 6.597 1.00 89.69 256 TYR A CA 1
ATOM 1863 C C . TYR A 1 256 ? -11.980 -14.787 5.727 1.00 89.69 256 TYR A C 1
ATOM 1865 O O . TYR A 1 256 ? -11.108 -15.585 6.057 1.00 89.69 256 TYR A O 1
ATOM 1873 N N . VAL A 1 257 ? -12.693 -14.921 4.604 1.00 90.38 257 VAL A N 1
ATOM 1874 C CA . VAL A 1 257 ? -12.484 -16.026 3.657 1.00 90.38 257 VAL A CA 1
ATOM 1875 C C . VAL A 1 257 ? -11.070 -15.974 3.079 1.00 90.38 257 VAL A C 1
ATOM 1877 O O . VAL A 1 257 ? -10.392 -16.995 3.058 1.00 90.38 257 VAL A O 1
ATOM 1880 N N . GLY A 1 258 ? -10.594 -14.792 2.674 1.00 89.75 258 GLY A N 1
ATOM 1881 C CA . GLY A 1 258 ? -9.227 -14.610 2.182 1.00 89.75 258 GLY A CA 1
ATOM 1882 C C . GLY A 1 258 ? -8.172 -14.909 3.248 1.00 89.75 258 GLY A C 1
ATOM 1883 O O . GLY A 1 258 ? -7.201 -15.604 2.962 1.00 89.75 258 GLY A O 1
ATOM 1884 N N . ALA A 1 259 ? -8.391 -14.475 4.493 1.00 92.25 259 ALA A N 1
ATOM 1885 C CA . ALA A 1 259 ? -7.496 -14.789 5.605 1.00 92.25 259 ALA A CA 1
ATOM 1886 C C . ALA A 1 259 ? -7.404 -16.302 5.861 1.00 92.25 259 ALA A C 1
ATOM 1888 O O . ALA A 1 259 ? -6.306 -16.853 5.935 1.00 92.25 259 ALA A O 1
ATOM 1889 N N . ALA A 1 260 ? -8.549 -16.988 5.927 1.00 93.94 260 ALA A N 1
ATOM 1890 C CA . ALA A 1 260 ? -8.598 -18.437 6.093 1.00 93.94 260 ALA A CA 1
ATOM 1891 C C . ALA A 1 260 ? -7.935 -19.167 4.915 1.00 93.94 260 ALA A C 1
ATOM 1893 O O . ALA A 1 260 ? -7.150 -20.088 5.130 1.00 93.94 260 ALA A O 1
ATOM 1894 N N . ALA A 1 261 ? -8.190 -18.726 3.680 1.00 93.25 261 ALA A N 1
ATOM 1895 C CA . ALA A 1 261 ? -7.577 -19.296 2.486 1.00 93.25 261 ALA A CA 1
ATOM 1896 C C . ALA A 1 261 ? -6.048 -19.154 2.499 1.00 93.25 261 ALA A C 1
ATOM 1898 O O . ALA A 1 261 ? -5.362 -20.120 2.189 1.00 93.25 261 ALA A O 1
ATOM 1899 N N . LEU A 1 262 ? -5.502 -18.002 2.908 1.00 93.69 262 LEU A N 1
ATOM 1900 C CA . LEU A 1 262 ? -4.052 -17.784 3.005 1.00 93.69 262 LEU A CA 1
ATOM 1901 C C . LEU A 1 262 ? -3.403 -18.660 4.081 1.00 93.69 262 LEU A C 1
ATOM 1903 O O . LEU A 1 262 ? -2.341 -19.237 3.841 1.00 93.69 262 LEU A O 1
ATOM 1907 N N . VAL A 1 263 ? -4.050 -18.816 5.239 1.00 95.44 263 VAL A N 1
ATOM 1908 C CA . VAL A 1 263 ? -3.577 -19.706 6.312 1.00 95.44 263 VAL A CA 1
ATOM 1909 C C . VAL A 1 263 ? -3.584 -21.164 5.848 1.00 95.44 263 VAL A C 1
ATOM 1911 O O . VAL A 1 263 ? -2.573 -21.854 5.975 1.00 95.44 263 VAL A O 1
ATOM 1914 N N . VAL A 1 264 ? -4.691 -21.630 5.262 1.00 95.38 264 VAL A N 1
ATOM 1915 C CA . VAL A 1 264 ? -4.821 -23.008 4.761 1.00 95.38 264 VAL A CA 1
ATOM 1916 C C . VAL A 1 264 ? -3.865 -23.268 3.598 1.00 95.38 264 VAL A C 1
ATOM 1918 O O . VAL A 1 264 ? -3.211 -24.306 3.578 1.00 95.38 264 VAL A O 1
ATOM 1921 N N . ALA A 1 265 ? -3.715 -22.324 2.666 1.00 93.56 265 ALA A N 1
ATOM 1922 C CA . ALA A 1 265 ? -2.766 -22.432 1.562 1.00 93.56 265 ALA A CA 1
ATOM 1923 C C . ALA A 1 265 ? -1.324 -22.515 2.075 1.00 93.56 265 ALA A C 1
ATOM 1925 O O . ALA A 1 265 ? -0.567 -23.370 1.620 1.00 93.56 265 ALA A O 1
ATOM 1926 N N . SER A 1 266 ? -0.960 -21.696 3.067 1.00 92.62 266 SER A N 1
ATOM 1927 C CA . SER A 1 266 ? 0.363 -21.759 3.703 1.00 92.62 266 SER A CA 1
ATOM 1928 C C . SER A 1 266 ? 0.586 -23.102 4.400 1.00 92.62 266 SER A C 1
ATOM 1930 O O . SER A 1 266 ? 1.670 -23.667 4.325 1.00 92.62 266 SER A O 1
ATOM 1932 N N . LEU A 1 267 ? -0.448 -23.664 5.029 1.00 93.62 267 LEU A N 1
ATOM 1933 C CA . LEU A 1 267 ? -0.358 -24.976 5.664 1.00 93.62 267 LEU A CA 1
ATOM 1934 C C . LEU A 1 267 ? -0.282 -26.121 4.645 1.00 93.62 267 LEU A C 1
ATOM 1936 O O . LEU A 1 267 ? 0.369 -27.125 4.911 1.00 93.62 267 LEU A O 1
ATOM 1940 N N . ALA A 1 268 ? -0.940 -26.021 3.493 1.00 93.88 268 ALA A N 1
ATOM 1941 C CA . ALA A 1 268 ? -0.997 -27.095 2.501 1.00 93.88 268 ALA A CA 1
ATOM 1942 C C . ALA A 1 268 ? 0.201 -27.109 1.535 1.00 93.88 268 ALA A C 1
ATOM 1944 O O . ALA A 1 268 ? 0.466 -28.140 0.918 1.00 93.88 268 ALA A O 1
ATOM 1945 N N . SER A 1 269 ? 0.925 -25.996 1.406 1.00 92.69 269 SER A N 1
ATOM 1946 C CA . SER A 1 269 ? 1.937 -25.822 0.359 1.00 92.69 269 SER A CA 1
ATOM 1947 C C . SER A 1 269 ? 3.354 -26.269 0.767 1.00 92.69 269 SER A C 1
ATOM 1949 O O . SER A 1 269 ? 3.673 -26.313 1.959 1.00 92.69 269 SER A O 1
ATOM 1951 N N . PRO A 1 270 ? 4.236 -26.567 -0.212 1.00 91.88 270 PRO A N 1
ATOM 1952 C CA . PRO A 1 270 ? 5.668 -26.773 0.018 1.00 91.88 270 PRO A CA 1
ATOM 1953 C C . PRO A 1 270 ? 6.369 -25.522 0.566 1.00 91.88 270 PRO A C 1
ATOM 1955 O O . PRO A 1 270 ? 5.916 -24.400 0.342 1.00 91.88 270 PRO A O 1
ATOM 1958 N N . ILE A 1 271 ? 7.519 -25.710 1.222 1.00 88.69 271 ILE A N 1
ATOM 1959 C CA . ILE A 1 271 ? 8.275 -24.644 1.904 1.00 88.69 271 ILE A CA 1
ATOM 1960 C C . ILE A 1 271 ? 8.628 -23.454 0.994 1.00 88.69 271 ILE A C 1
ATOM 1962 O O . ILE A 1 271 ? 8.548 -22.304 1.419 1.00 88.69 271 ILE A O 1
ATOM 1966 N N . GLU A 1 272 ? 8.947 -23.714 -0.274 1.00 87.38 272 GLU A N 1
ATOM 1967 C CA . GLU A 1 272 ? 9.262 -22.686 -1.275 1.00 87.38 272 GLU A CA 1
ATOM 1968 C C . GLU A 1 272 ? 8.077 -21.744 -1.511 1.00 87.38 272 GLU A C 1
ATOM 1970 O O . GLU A 1 272 ? 8.233 -20.526 -1.556 1.00 87.38 272 GLU A O 1
ATOM 1975 N N . VAL A 1 273 ? 6.870 -22.307 -1.574 1.00 89.38 273 VAL A N 1
ATOM 1976 C CA . VAL A 1 273 ? 5.629 -21.550 -1.748 1.00 89.38 273 VAL A CA 1
ATOM 1977 C C . VAL A 1 273 ? 5.254 -20.836 -0.449 1.00 89.38 273 VAL A C 1
ATOM 1979 O O . VAL A 1 273 ? 4.810 -19.691 -0.488 1.00 89.38 273 VAL A O 1
ATOM 1982 N N . VAL A 1 274 ? 5.487 -21.453 0.717 1.00 89.69 274 VAL A N 1
ATOM 1983 C CA . VAL A 1 274 ? 5.249 -20.825 2.033 1.00 89.69 274 VAL A CA 1
ATOM 1984 C C . VAL A 1 274 ? 6.062 -19.542 2.204 1.00 89.69 274 VAL A C 1
ATOM 1986 O O . VAL A 1 274 ? 5.541 -18.564 2.737 1.00 89.69 274 VAL A O 1
ATOM 1989 N N . ARG A 1 275 ? 7.302 -19.506 1.702 1.00 86.69 275 ARG A N 1
ATOM 1990 C CA . ARG A 1 275 ? 8.164 -18.310 1.740 1.00 86.69 275 ARG A CA 1
ATOM 1991 C C . ARG A 1 275 ? 7.583 -17.127 0.958 1.00 86.69 275 ARG A 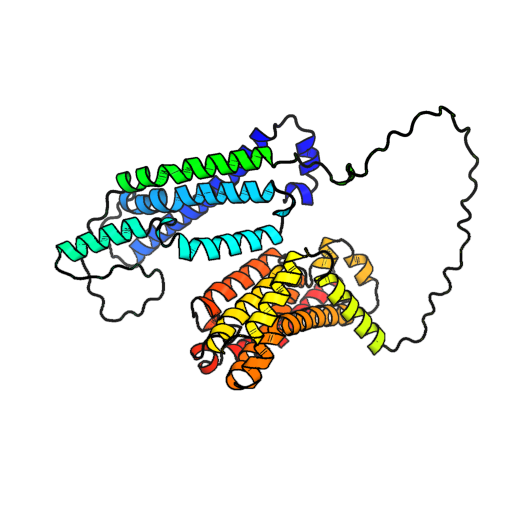C 1
ATOM 1993 O O . ARG A 1 275 ? 7.834 -15.986 1.325 1.00 86.69 275 ARG A O 1
ATOM 2000 N N . ILE A 1 276 ? 6.764 -17.389 -0.061 1.00 85.94 276 ILE A N 1
ATOM 2001 C CA . ILE A 1 276 ? 6.046 -16.362 -0.833 1.00 85.94 276 ILE A CA 1
ATOM 2002 C C . ILE A 1 276 ? 4.690 -16.042 -0.182 1.00 85.94 276 ILE A C 1
ATOM 2004 O O . ILE A 1 276 ? 4.286 -14.881 -0.100 1.00 85.94 276 ILE A O 1
ATOM 2008 N N . LEU A 1 277 ? 3.987 -17.062 0.319 1.00 89.50 277 LEU A N 1
ATOM 2009 C CA . LEU A 1 277 ? 2.666 -16.913 0.931 1.00 89.50 277 LEU A CA 1
ATOM 2010 C C . LEU A 1 277 ? 2.701 -16.188 2.278 1.00 89.50 277 LEU A C 1
ATOM 2012 O O . LEU A 1 277 ? 1.772 -15.438 2.559 1.00 89.50 277 LEU A O 1
ATOM 2016 N N . LEU A 1 278 ? 3.741 -16.359 3.099 1.00 91.25 278 LEU A N 1
ATOM 2017 C CA . LEU A 1 278 ? 3.842 -15.710 4.411 1.00 91.25 278 LEU A CA 1
ATOM 2018 C C . LEU A 1 278 ? 3.844 -14.169 4.309 1.00 91.25 278 LEU A C 1
ATOM 2020 O O . LEU A 1 278 ? 3.004 -13.539 4.959 1.00 91.25 278 LEU A O 1
ATOM 2024 N N . PRO A 1 279 ? 4.687 -13.534 3.470 1.00 89.88 279 PRO A N 1
ATOM 2025 C CA . PRO A 1 279 ? 4.594 -12.099 3.210 1.00 89.88 279 PRO A CA 1
ATOM 2026 C C . PRO A 1 279 ? 3.196 -11.659 2.754 1.00 89.88 279 PRO A C 1
ATOM 2028 O O . PRO A 1 279 ? 2.705 -10.622 3.195 1.00 89.88 279 PRO A O 1
ATOM 2031 N N . ILE A 1 280 ? 2.530 -12.438 1.894 1.00 89.12 280 ILE A N 1
ATOM 2032 C CA . ILE A 1 280 ? 1.165 -12.142 1.421 1.00 89.12 280 ILE A CA 1
ATOM 2033 C C . ILE A 1 280 ? 0.143 -12.266 2.569 1.00 89.12 280 ILE A C 1
ATOM 2035 O O . ILE A 1 280 ? -0.750 -11.431 2.715 1.00 89.12 280 ILE A O 1
ATOM 2039 N N . ALA A 1 281 ? 0.287 -13.269 3.434 1.00 91.75 281 ALA A N 1
ATOM 2040 C CA . ALA A 1 281 ? -0.550 -13.444 4.616 1.00 91.75 281 ALA A CA 1
ATOM 2041 C C . ALA A 1 281 ? -0.403 -12.274 5.597 1.00 91.75 281 ALA A C 1
ATOM 2043 O O . ALA A 1 281 ? -1.383 -11.875 6.222 1.00 91.75 281 ALA A O 1
ATOM 2044 N N . TRP A 1 282 ? 0.786 -11.681 5.697 1.00 92.00 282 TRP A N 1
ATOM 2045 C CA . TRP A 1 282 ? 1.029 -10.511 6.539 1.00 92.00 282 TRP A CA 1
ATOM 2046 C C . TRP A 1 282 ? 0.721 -9.170 5.868 1.00 92.00 282 TRP A C 1
ATOM 2048 O O . TRP A 1 282 ? 0.396 -8.226 6.579 1.00 92.00 282 TRP A O 1
ATOM 2058 N N . ILE A 1 283 ? 0.684 -9.051 4.537 1.00 89.62 283 ILE A N 1
ATOM 2059 C CA . ILE A 1 283 ? 0.145 -7.825 3.919 1.00 89.62 283 ILE A CA 1
ATOM 2060 C C . ILE A 1 283 ? -1.391 -7.752 4.034 1.00 89.62 283 ILE A C 1
ATOM 2062 O O . ILE A 1 283 ? -1.966 -6.667 4.110 1.00 89.62 283 ILE A O 1
ATOM 2066 N N . TRP A 1 284 ? -2.077 -8.896 4.116 1.00 90.56 284 TRP A N 1
ATOM 2067 C CA . TRP A 1 284 ? -3.541 -8.969 4.217 1.00 90.56 284 TRP A CA 1
ATOM 2068 C C . TRP A 1 284 ? -4.160 -8.187 5.406 1.00 90.56 284 TRP A C 1
ATOM 2070 O O . TRP A 1 284 ? -5.126 -7.444 5.196 1.00 90.56 284 TRP A O 1
ATOM 2080 N N . PRO A 1 285 ? -3.636 -8.274 6.650 1.00 92.31 285 PRO A N 1
ATOM 2081 C CA . PRO A 1 285 ? -4.113 -7.497 7.800 1.00 92.31 285 PRO A CA 1
ATOM 2082 C C . PRO A 1 285 ? -3.503 -6.084 7.922 1.00 92.31 285 PRO A C 1
ATOM 2084 O O . PRO A 1 285 ? -3.633 -5.465 8.980 1.00 92.31 285 PRO A O 1
ATOM 2087 N N . VAL A 1 286 ? -2.886 -5.521 6.871 1.00 90.88 286 VAL A N 1
ATOM 2088 C CA . VAL A 1 286 ? -2.283 -4.170 6.923 1.00 90.88 286 VAL A CA 1
ATOM 2089 C C . VAL A 1 286 ? -3.267 -3.094 7.375 1.00 90.88 286 VAL A C 1
ATOM 2091 O O . VAL A 1 286 ? -2.895 -2.204 8.138 1.00 90.88 286 VAL A O 1
ATOM 2094 N N . VAL A 1 287 ? -4.528 -3.167 6.940 1.00 88.44 287 VAL A N 1
ATOM 2095 C CA . VAL A 1 287 ? -5.552 -2.192 7.342 1.00 88.44 287 VAL A CA 1
ATOM 2096 C C . VAL A 1 287 ? -5.853 -2.285 8.848 1.00 88.44 287 VAL A C 1
ATOM 2098 O O . VAL A 1 287 ? -5.688 -1.265 9.518 1.00 88.44 287 VAL A O 1
ATOM 2101 N N . PRO A 1 288 ? -6.207 -3.460 9.416 1.00 90.56 288 PRO A N 1
ATOM 2102 C CA . PRO A 1 288 ? -6.317 -3.633 10.866 1.00 90.56 288 PRO A CA 1
ATOM 2103 C C . PRO A 1 288 ? -5.104 -3.132 11.656 1.00 90.56 288 PRO A C 1
ATOM 2105 O O . PRO A 1 288 ? -5.276 -2.420 12.643 1.00 90.56 288 PRO A O 1
ATOM 2108 N N . TRP A 1 289 ? -3.881 -3.450 11.222 1.00 92.44 289 TRP A N 1
ATOM 2109 C CA . TRP A 1 289 ? -2.679 -2.985 11.917 1.00 92.44 289 TRP A CA 1
ATOM 2110 C C . TRP A 1 289 ? -2.497 -1.475 11.837 1.00 92.44 289 TRP A C 1
ATOM 2112 O O . TRP A 1 289 ? -2.112 -0.869 12.829 1.00 92.44 289 TRP A O 1
ATOM 2122 N N . SER A 1 290 ? -2.839 -0.844 10.712 1.00 90.62 290 SER A N 1
ATOM 2123 C CA . SER A 1 290 ? -2.709 0.609 10.561 1.00 90.62 290 SER A CA 1
ATOM 2124 C C . SER A 1 290 ? -3.554 1.419 11.550 1.00 90.62 290 SER A C 1
ATOM 2126 O O . SER A 1 290 ? -3.242 2.578 11.799 1.00 90.62 290 SER A O 1
ATOM 2128 N N . GLU A 1 291 ? -4.595 0.813 12.131 1.00 88.88 291 GLU A N 1
ATOM 2129 C CA . GLU A 1 291 ? -5.463 1.433 13.138 1.00 88.88 291 GLU A CA 1
ATOM 2130 C C . GLU A 1 291 ? -4.886 1.349 14.567 1.00 88.88 291 GLU A C 1
ATOM 2132 O O . GLU A 1 291 ? -5.355 2.063 15.463 1.00 88.88 291 GLU A O 1
ATOM 2137 N N . LEU A 1 292 ? -3.877 0.497 14.808 1.00 90.06 292 LEU A N 1
ATOM 2138 C CA . LEU A 1 292 ? -3.215 0.371 16.112 1.00 90.06 292 LEU A CA 1
ATOM 2139 C C . LEU A 1 292 ? -2.654 1.725 16.555 1.00 90.06 292 LEU A C 1
ATOM 2141 O O . LEU A 1 292 ? -2.101 2.462 15.753 1.00 90.06 292 LEU A O 1
ATOM 2145 N N . GLY A 1 293 ? -2.835 2.094 17.826 1.00 83.75 293 GLY A N 1
ATOM 2146 C CA . GLY A 1 293 ? -2.343 3.363 18.392 1.00 83.75 293 GLY A CA 1
ATOM 2147 C C . GLY A 1 293 ? -3.050 4.642 17.904 1.00 83.75 293 GLY A C 1
ATOM 2148 O O . GLY A 1 293 ? -2.942 5.681 18.553 1.00 83.75 293 GLY A O 1
ATOM 2149 N N . GLY A 1 294 ? -3.803 4.587 16.798 1.00 82.00 294 GLY A N 1
ATOM 2150 C CA . GLY A 1 294 ? -4.522 5.728 16.215 1.00 82.00 294 GLY A CA 1
ATOM 2151 C C . GLY A 1 294 ? -6.045 5.701 16.398 1.00 82.00 294 GLY A C 1
ATOM 2152 O O . GLY A 1 294 ? -6.679 6.760 16.371 1.00 82.00 294 GLY A O 1
ATOM 2153 N N . ARG A 1 295 ? -6.639 4.518 16.621 1.00 84.62 295 ARG A N 1
ATOM 2154 C CA . ARG A 1 295 ? -8.101 4.302 16.647 1.00 84.62 295 ARG A CA 1
ATOM 2155 C C . ARG A 1 295 ? -8.846 5.212 17.631 1.00 84.62 295 ARG A C 1
ATOM 2157 O O . ARG A 1 295 ? -9.874 5.783 17.274 1.00 84.62 295 ARG A O 1
ATOM 2164 N N . ALA A 1 296 ? -8.322 5.372 18.846 1.00 82.56 296 ALA A N 1
ATOM 2165 C CA . ALA A 1 296 ? -8.952 6.174 19.897 1.00 82.56 296 ALA A CA 1
ATOM 2166 C C . ALA A 1 296 ? -9.118 7.650 19.499 1.00 82.56 296 ALA A C 1
ATOM 2168 O O . ALA A 1 296 ? -10.213 8.200 19.600 1.00 82.56 296 ALA A O 1
ATOM 2169 N N . ARG A 1 297 ? -8.055 8.264 18.961 1.00 78.94 297 ARG A N 1
ATOM 2170 C CA . ARG A 1 297 ? -8.080 9.656 18.483 1.00 78.94 297 ARG A CA 1
ATOM 2171 C C . ARG A 1 297 ? -8.994 9.835 17.278 1.00 78.94 297 ARG A C 1
ATOM 2173 O O . ARG A 1 297 ? -9.706 10.827 17.191 1.00 78.94 297 ARG A O 1
ATOM 2180 N N . ARG A 1 298 ? -9.023 8.859 16.364 1.00 77.69 298 ARG A N 1
ATOM 2181 C CA . ARG A 1 298 ? -9.893 8.906 15.180 1.00 77.69 298 ARG A CA 1
ATOM 2182 C C . ARG A 1 298 ? -11.376 8.974 15.545 1.00 77.69 298 ARG A C 1
ATOM 2184 O O . ARG A 1 298 ? -12.137 9.655 14.866 1.00 77.69 298 ARG A O 1
ATOM 2191 N N . HIS A 1 299 ? -11.776 8.260 16.592 1.00 82.25 299 HIS A N 1
ATOM 2192 C CA . HIS A 1 299 ? -13.158 8.248 17.068 1.00 82.25 299 HIS A CA 1
ATOM 2193 C C . HIS A 1 299 ? -13.431 9.251 18.197 1.00 82.25 299 HIS A C 1
ATOM 2195 O O . HIS A 1 299 ? -14.553 9.286 18.691 1.00 82.25 299 HIS A O 1
ATOM 2201 N N . GLY A 1 300 ? -12.445 10.068 18.591 1.00 79.88 300 GLY A N 1
ATOM 2202 C CA . GLY A 1 300 ? -12.600 11.079 19.643 1.00 79.88 300 GLY A CA 1
ATOM 2203 C C . GLY A 1 300 ? -12.922 10.495 21.020 1.00 79.88 300 GLY A C 1
ATOM 2204 O O . GLY A 1 300 ? -13.625 11.120 21.807 1.00 79.88 300 GLY A O 1
ATOM 2205 N N . VAL A 1 301 ? -12.467 9.268 21.294 1.00 84.75 301 VAL A N 1
ATOM 2206 C CA . VAL A 1 301 ? -12.673 8.572 22.579 1.00 84.75 301 VAL A CA 1
ATOM 2207 C C . VAL A 1 301 ? -11.409 8.557 23.441 1.00 84.75 301 VAL A C 1
ATOM 2209 O O . VAL A 1 301 ? -11.375 7.920 24.490 1.00 84.75 301 VAL A O 1
ATOM 2212 N N . ASP A 1 302 ? -10.361 9.253 23.009 1.00 80.19 302 ASP A N 1
ATOM 2213 C CA . ASP A 1 302 ? -9.097 9.388 23.727 1.00 80.19 302 ASP A CA 1
ATOM 2214 C C . ASP A 1 302 ? -9.291 10.036 25.102 1.00 80.19 302 ASP A C 1
ATOM 2216 O O . ASP A 1 302 ? -8.795 9.500 26.087 1.00 80.19 302 ASP A O 1
ATOM 2220 N N . ALA A 1 303 ? -10.099 11.095 25.206 1.00 81.75 303 ALA A N 1
ATOM 2221 C CA . ALA A 1 303 ? -10.409 11.735 26.488 1.00 81.75 303 ALA A CA 1
ATOM 2222 C C . ALA A 1 303 ? -11.059 10.768 27.499 1.00 81.75 303 ALA A C 1
ATOM 2224 O O . ALA A 1 303 ? -10.753 10.812 28.690 1.00 81.75 303 ALA A O 1
ATOM 2225 N N . LEU A 1 304 ? -11.918 9.856 27.026 1.00 83.44 304 LEU A N 1
ATOM 2226 C CA . LEU A 1 304 ? -12.558 8.841 27.871 1.00 83.44 304 LEU A CA 1
ATOM 2227 C C . LEU A 1 304 ? -11.561 7.770 28.323 1.00 83.44 304 LEU A C 1
ATOM 2229 O O . LEU A 1 304 ? -11.596 7.335 29.471 1.00 83.44 304 LEU A O 1
ATOM 2233 N N . LEU A 1 305 ? -10.656 7.357 27.434 1.00 82.12 305 LEU A N 1
ATOM 2234 C CA . LEU A 1 305 ? -9.619 6.375 27.745 1.00 82.12 305 LEU A CA 1
ATOM 2235 C C . LEU A 1 305 ? -8.563 6.950 28.692 1.00 82.12 305 LEU A C 1
ATOM 2237 O O . LEU A 1 305 ? -8.131 6.258 29.607 1.00 82.12 305 LEU A O 1
ATOM 2241 N N . HIS A 1 306 ? -8.190 8.221 28.530 1.00 80.62 306 HIS A N 1
ATOM 2242 C CA . HIS A 1 306 ? -7.224 8.897 29.396 1.00 80.62 306 HIS A CA 1
ATOM 2243 C C . HIS A 1 306 ? -7.745 9.155 30.815 1.00 80.62 306 HIS A C 1
ATOM 2245 O O . HIS A 1 306 ? -6.937 9.291 31.731 1.00 80.62 306 HIS A O 1
ATOM 2251 N N . ALA A 1 307 ? -9.066 9.150 31.022 1.00 82.38 307 ALA A N 1
ATOM 2252 C CA . ALA A 1 307 ? -9.671 9.203 32.352 1.00 82.38 307 ALA A CA 1
ATOM 2253 C C . ALA A 1 307 ? -9.538 7.879 33.136 1.00 82.38 307 ALA A C 1
ATOM 2255 O O . ALA A 1 307 ? -9.752 7.858 34.349 1.00 82.38 307 ALA A O 1
ATOM 2256 N N . ALA A 1 308 ? -9.193 6.770 32.470 1.00 79.12 308 ALA A N 1
ATOM 2257 C CA . ALA A 1 308 ? -8.996 5.483 33.127 1.00 79.12 308 ALA A CA 1
ATOM 2258 C C . ALA A 1 308 ? -7.648 5.425 33.877 1.00 79.12 308 ALA A C 1
ATOM 2260 O O . ALA A 1 308 ? -6.673 6.048 33.455 1.00 79.12 308 ALA A O 1
ATOM 2261 N N . PRO A 1 309 ? -7.527 4.630 34.958 1.00 74.12 309 PRO A N 1
ATOM 2262 C CA . PRO A 1 309 ? -6.259 4.464 35.661 1.00 74.12 309 PRO A CA 1
ATOM 2263 C C . PRO A 1 309 ? -5.187 3.836 34.759 1.00 74.12 309 PRO A C 1
ATOM 2265 O O . PRO A 1 309 ? -5.376 2.742 34.222 1.00 74.12 309 PRO A O 1
ATOM 2268 N N . SER A 1 310 ? -4.011 4.467 34.666 1.00 76.44 310 SER A N 1
ATOM 2269 C CA . SER A 1 310 ? -2.838 3.962 33.922 1.00 76.44 310 SER A CA 1
ATOM 2270 C C . SER A 1 310 ? -3.124 3.590 32.448 1.00 76.44 310 SER A C 1
ATOM 2272 O O . SER A 1 310 ? -2.822 2.470 32.023 1.00 76.44 310 SER A O 1
ATOM 2274 N N . PRO A 1 311 ? -3.678 4.513 31.637 1.00 78.62 311 PRO A N 1
ATOM 2275 C CA . PRO A 1 311 ? -4.206 4.190 30.311 1.00 78.62 311 PRO A CA 1
ATOM 2276 C C . PRO A 1 311 ? -3.099 3.722 29.363 1.00 78.62 311 PRO A C 1
ATOM 2278 O O . PRO A 1 311 ? -3.247 2.724 28.668 1.00 78.62 311 PRO A O 1
ATOM 2281 N N . ILE A 1 312 ? -1.929 4.361 29.423 1.00 79.56 312 ILE A N 1
ATOM 2282 C CA . ILE A 1 312 ? -0.760 4.022 28.603 1.00 79.56 312 ILE A CA 1
ATOM 2283 C C . ILE A 1 312 ? -0.249 2.610 28.924 1.00 79.56 312 ILE A C 1
ATOM 2285 O O . ILE A 1 312 ? -0.041 1.803 28.021 1.00 79.56 312 ILE A O 1
ATOM 2289 N N . LEU A 1 313 ? -0.073 2.297 30.212 1.00 81.50 313 LEU A N 1
ATOM 2290 C CA . LEU A 1 313 ? 0.554 1.051 30.668 1.00 81.50 313 LEU A CA 1
ATOM 2291 C C . LEU A 1 313 ? -0.351 -0.177 30.527 1.00 81.50 313 LEU A C 1
ATOM 2293 O O . LEU A 1 313 ? 0.149 -1.296 30.540 1.00 81.50 313 LEU A O 1
ATOM 2297 N N . ARG A 1 314 ? -1.668 0.009 30.395 1.00 84.31 314 ARG A N 1
ATOM 2298 C CA . ARG A 1 314 ? -2.616 -1.096 30.185 1.00 84.31 314 ARG A CA 1
ATOM 2299 C C . ARG A 1 314 ? -3.056 -1.210 28.732 1.00 84.31 314 ARG A C 1
ATOM 2301 O O . ARG A 1 314 ? -3.092 -2.312 28.194 1.00 84.31 314 ARG A O 1
ATOM 2308 N N . GLN A 1 315 ? -3.351 -0.090 28.078 1.00 87.44 315 GLN A N 1
ATOM 2309 C CA . GLN A 1 315 ? -3.910 -0.107 26.732 1.00 87.44 315 GLN A CA 1
ATOM 2310 C C . GLN A 1 315 ? -2.858 -0.373 25.653 1.00 87.44 315 GLN A C 1
ATOM 2312 O O . GLN A 1 315 ? -3.131 -1.150 24.742 1.00 87.44 315 GLN A O 1
ATOM 2317 N N . LEU A 1 316 ? -1.650 0.204 25.749 1.00 89.00 316 LEU A N 1
ATOM 2318 C CA . LEU A 1 316 ? -0.616 -0.032 24.731 1.00 89.00 316 LEU A CA 1
ATOM 2319 C C . LEU A 1 316 ? -0.164 -1.497 24.683 1.00 89.00 316 LEU A C 1
ATOM 2321 O O . LEU A 1 316 ? -0.127 -2.044 23.580 1.00 89.00 316 LEU A O 1
ATOM 2325 N N . PRO A 1 317 ? 0.119 -2.177 25.816 1.00 92.06 317 PRO A N 1
ATOM 2326 C CA . PRO A 1 317 ? 0.476 -3.591 25.770 1.00 92.06 317 PRO A CA 1
ATOM 2327 C C . PRO A 1 317 ? -0.674 -4.473 25.281 1.00 92.06 317 PRO A C 1
ATOM 2329 O O . PRO A 1 317 ? -0.427 -5.415 24.534 1.00 92.06 317 PRO A O 1
ATOM 2332 N N . ALA A 1 318 ? -1.925 -4.160 25.639 1.00 91.81 318 ALA A N 1
ATOM 2333 C CA . ALA A 1 318 ? -3.082 -4.906 25.146 1.00 91.81 318 ALA A CA 1
ATOM 2334 C C . ALA A 1 318 ? -3.268 -4.746 23.628 1.00 91.81 318 ALA A C 1
ATOM 2336 O O . ALA A 1 318 ? -3.464 -5.737 22.926 1.00 91.81 318 ALA A O 1
ATOM 2337 N N . ALA A 1 319 ? -3.130 -3.524 23.104 1.00 92.56 319 ALA A N 1
ATOM 2338 C CA . ALA A 1 319 ? -3.181 -3.254 21.668 1.00 92.56 319 ALA A CA 1
ATOM 2339 C C . ALA A 1 319 ? -2.019 -3.927 20.917 1.00 92.56 319 ALA A C 1
ATOM 2341 O O . ALA A 1 319 ? -2.227 -4.513 19.853 1.00 92.56 319 ALA A O 1
ATOM 2342 N N . TRP A 1 320 ? -0.807 -3.894 21.482 1.00 95.50 320 TRP A N 1
ATOM 2343 C CA . TRP A 1 320 ? 0.360 -4.583 20.930 1.00 95.50 320 TRP A CA 1
ATOM 2344 C C . TRP A 1 320 ? 0.154 -6.100 20.874 1.00 95.50 320 TRP A C 1
ATOM 2346 O O . TRP A 1 320 ? 0.338 -6.702 19.816 1.00 95.50 320 TRP A O 1
ATOM 2356 N N . LEU A 1 321 ? -0.298 -6.710 21.977 1.00 95.62 321 LEU A N 1
ATOM 2357 C CA . LEU A 1 321 ? -0.601 -8.141 22.047 1.00 95.62 321 LEU A CA 1
ATOM 2358 C C . LEU A 1 321 ? -1.709 -8.529 21.071 1.00 95.62 321 LEU A C 1
ATOM 2360 O O . LEU A 1 321 ? -1.595 -9.555 20.413 1.00 95.62 321 LEU A O 1
ATOM 2364 N N . ALA A 1 322 ? -2.745 -7.706 20.912 1.00 95.31 322 ALA A N 1
ATOM 2365 C CA . ALA A 1 322 ? -3.793 -7.957 19.930 1.00 95.31 322 ALA A CA 1
ATOM 2366 C C . ALA A 1 322 ? -3.250 -7.941 18.488 1.00 95.31 322 ALA A C 1
ATOM 2368 O O . ALA A 1 322 ? -3.609 -8.798 17.677 1.00 95.31 322 ALA A O 1
ATOM 2369 N N . GLY A 1 323 ? -2.338 -7.012 18.178 1.00 95.31 323 GLY A N 1
ATOM 2370 C CA . GLY A 1 323 ? -1.624 -6.967 16.902 1.00 95.31 323 GLY A CA 1
ATOM 2371 C C . GLY A 1 323 ? -0.720 -8.183 16.670 1.00 95.31 323 GLY A C 1
ATOM 2372 O O . GLY A 1 323 ? -0.739 -8.749 15.575 1.00 95.31 323 GLY A O 1
ATOM 2373 N N . LEU A 1 324 ? 0.015 -8.612 17.701 1.00 96.44 324 LEU A N 1
ATOM 2374 C CA . LEU A 1 324 ? 0.862 -9.809 17.690 1.00 96.44 324 LEU A CA 1
ATOM 2375 C C . LEU A 1 324 ? 0.036 -11.088 17.509 1.00 96.44 324 LEU A C 1
ATOM 2377 O O . LEU A 1 324 ? 0.364 -11.914 16.664 1.00 96.44 324 LEU A O 1
ATOM 2381 N N . LEU A 1 325 ? -1.069 -11.241 18.242 1.00 96.50 325 LEU A N 1
ATOM 2382 C CA . LEU A 1 325 ? -1.981 -12.378 18.100 1.00 96.50 325 LEU A CA 1
ATOM 2383 C C . LEU A 1 325 ? -2.544 -12.460 16.682 1.00 96.50 325 LEU A C 1
ATOM 2385 O O . LEU A 1 325 ? -2.590 -13.545 16.109 1.00 96.50 325 LEU A O 1
ATOM 2389 N N . LEU A 1 326 ? -2.904 -11.324 16.078 1.00 95.62 326 LEU A N 1
ATOM 2390 C CA . LEU A 1 326 ? -3.325 -11.296 14.679 1.00 95.62 326 LEU A CA 1
ATOM 2391 C C . LEU A 1 326 ? -2.199 -11.755 13.735 1.00 95.62 326 LEU A C 1
ATOM 2393 O O . LEU A 1 326 ? -2.466 -12.532 12.820 1.00 95.62 326 LEU A O 1
ATOM 2397 N N . ALA A 1 327 ? -0.948 -11.343 13.970 1.00 95.19 327 ALA A N 1
ATOM 2398 C CA . ALA A 1 327 ? 0.206 -11.797 13.185 1.00 95.19 327 ALA A CA 1
ATOM 2399 C C . ALA A 1 327 ? 0.437 -13.310 13.302 1.00 95.19 327 ALA A C 1
ATOM 2401 O O . ALA A 1 327 ? 0.685 -13.973 12.293 1.00 95.19 327 ALA A O 1
ATOM 2402 N N . LEU A 1 328 ? 0.298 -13.858 14.512 1.00 95.69 328 LEU A N 1
ATOM 2403 C CA . LEU A 1 328 ? 0.417 -15.291 14.781 1.00 95.69 328 LEU A CA 1
ATOM 2404 C C . LEU A 1 328 ? -0.716 -16.090 14.136 1.00 95.69 328 LEU A C 1
ATOM 2406 O O . LEU A 1 328 ? -0.453 -17.125 13.535 1.00 95.69 328 LEU A O 1
ATOM 2410 N N . VAL A 1 329 ? -1.961 -15.606 14.195 1.00 95.69 329 VAL A N 1
ATOM 2411 C CA . VAL A 1 329 ? -3.106 -16.257 13.536 1.00 95.69 329 VAL A CA 1
ATOM 2412 C C . VAL A 1 329 ? -2.912 -16.271 12.021 1.00 95.69 329 VAL A C 1
ATOM 2414 O O . VAL A 1 329 ? -3.005 -17.333 11.408 1.00 95.69 329 VAL A O 1
ATOM 2417 N N . MET A 1 330 ? -2.570 -15.127 11.423 1.00 95.38 330 MET A N 1
ATOM 2418 C CA . MET A 1 330 ? -2.330 -15.021 9.979 1.00 95.38 330 MET A CA 1
ATOM 2419 C C . MET A 1 330 ? -1.106 -15.825 9.522 1.00 95.38 330 MET A C 1
ATOM 2421 O O . MET A 1 330 ? -1.101 -16.366 8.421 1.00 95.38 330 MET A O 1
ATOM 2425 N N . GLY A 1 331 ? -0.085 -15.936 10.372 1.00 92.88 331 GLY A N 1
ATOM 2426 C CA . GLY A 1 331 ? 1.132 -16.703 10.114 1.00 92.88 331 GLY A CA 1
ATOM 2427 C C . GLY A 1 331 ? 1.066 -18.175 10.535 1.00 92.88 331 GLY A C 1
ATOM 2428 O O . GLY A 1 331 ? 2.017 -18.909 10.287 1.00 92.88 331 GLY A O 1
ATOM 2429 N N . SER A 1 332 ? -0.021 -18.632 11.162 1.00 94.44 332 SER A N 1
ATOM 2430 C CA . SER A 1 332 ? -0.094 -19.951 11.815 1.00 94.44 332 SER A CA 1
ATOM 2431 C C . SER A 1 332 ? 0.154 -21.119 10.857 1.00 94.44 332 SER A C 1
ATOM 2433 O O . SER A 1 332 ? 0.911 -22.034 11.179 1.00 94.44 332 SER A O 1
ATOM 2435 N N . GLY A 1 333 ? -0.412 -21.063 9.648 1.00 91.81 333 GLY A N 1
ATOM 2436 C CA . GLY A 1 333 ? -0.196 -22.084 8.620 1.00 91.81 333 GLY A CA 1
ATOM 2437 C C . GLY A 1 333 ? 1.263 -22.169 8.170 1.00 91.81 333 GLY A C 1
ATOM 2438 O O . GLY A 1 333 ? 1.800 -23.263 8.010 1.00 91.81 333 GLY A O 1
ATOM 2439 N N . ALA A 1 334 ? 1.929 -21.017 8.039 1.00 91.88 334 ALA A N 1
ATOM 2440 C CA . ALA A 1 334 ? 3.352 -20.957 7.731 1.00 91.88 334 ALA A CA 1
ATOM 2441 C C . ALA A 1 334 ? 4.203 -21.447 8.910 1.00 91.88 334 ALA A C 1
ATOM 2443 O O . ALA A 1 334 ? 5.118 -22.232 8.699 1.00 91.88 334 ALA A O 1
ATOM 2444 N N . PHE A 1 335 ? 3.878 -21.067 10.150 1.00 93.06 335 PHE A N 1
ATOM 2445 C CA . PHE A 1 335 ? 4.605 -21.488 11.353 1.00 93.06 335 PHE A CA 1
ATOM 2446 C C . PHE A 1 335 ? 4.706 -23.012 11.474 1.00 93.06 335 PHE A C 1
ATOM 2448 O O . PHE A 1 335 ? 5.787 -23.540 11.730 1.00 93.06 335 PHE A O 1
ATOM 2455 N N . VAL A 1 336 ? 3.609 -23.733 11.216 1.00 92.56 336 VAL A N 1
ATOM 2456 C CA . VAL A 1 336 ? 3.606 -25.205 11.248 1.00 92.56 336 VAL A CA 1
ATOM 2457 C C . VAL A 1 336 ? 4.604 -25.778 10.237 1.00 92.56 336 VAL A C 1
ATOM 2459 O O . VAL A 1 336 ? 5.335 -26.710 10.563 1.00 92.56 336 VAL A O 1
ATOM 2462 N N . ARG A 1 337 ? 4.708 -25.195 9.038 1.00 90.88 337 ARG A N 1
ATOM 2463 C CA . ARG A 1 337 ? 5.661 -25.632 8.002 1.00 90.88 337 ARG A CA 1
ATOM 2464 C C . ARG A 1 337 ? 7.098 -25.210 8.290 1.00 90.88 337 ARG A C 1
ATOM 2466 O O . ARG A 1 337 ? 8.013 -25.995 8.066 1.00 90.88 337 ARG A O 1
ATOM 2473 N N . LEU A 1 338 ? 7.291 -24.007 8.824 1.00 89.06 338 LEU A N 1
ATOM 2474 C CA . LEU A 1 338 ? 8.597 -23.482 9.222 1.00 89.06 338 LEU A CA 1
ATOM 2475 C C . LEU A 1 338 ? 9.163 -24.201 10.453 1.00 89.06 338 LEU A C 1
ATOM 2477 O O . LEU A 1 338 ? 10.367 -24.167 10.660 1.00 89.06 338 LEU A O 1
ATOM 2481 N N . SER A 1 339 ? 8.340 -24.887 11.253 1.00 88.56 339 SER A N 1
ATOM 2482 C CA . SER A 1 339 ? 8.820 -25.628 12.430 1.00 88.56 339 SER A CA 1
ATOM 2483 C C . SER A 1 339 ? 9.794 -26.764 12.088 1.00 88.56 339 SER A C 1
ATOM 2485 O O . SER A 1 339 ? 10.645 -27.106 12.904 1.00 88.56 339 SER A O 1
ATOM 2487 N N . ALA A 1 340 ? 9.727 -27.288 10.859 1.00 88.75 340 ALA A N 1
ATOM 2488 C CA . ALA A 1 340 ? 10.694 -28.243 10.320 1.00 88.75 340 ALA A CA 1
ATOM 2489 C C . ALA A 1 340 ? 12.036 -27.600 9.894 1.00 88.75 340 ALA A C 1
ATOM 2491 O O . ALA A 1 340 ? 12.984 -28.323 9.603 1.00 88.75 340 ALA A O 1
ATOM 2492 N N . HIS A 1 341 ? 12.114 -26.265 9.873 1.00 87.69 341 HIS A N 1
ATOM 2493 C CA . HIS A 1 341 ? 13.237 -25.451 9.393 1.00 87.69 341 HIS A CA 1
ATOM 2494 C C . HIS A 1 341 ? 13.573 -24.338 10.406 1.00 87.69 341 HIS A C 1
ATOM 2496 O O . HIS A 1 341 ? 13.204 -23.172 10.201 1.00 87.69 341 HIS A O 1
ATOM 2502 N N . PRO A 1 342 ? 14.236 -24.668 11.533 1.00 84.50 342 PRO A N 1
ATOM 2503 C CA . PRO A 1 342 ? 14.475 -23.734 12.637 1.00 84.50 342 PRO A CA 1
ATOM 2504 C C . PRO A 1 342 ? 15.184 -22.434 12.233 1.00 84.50 342 PRO A C 1
ATOM 2506 O O . PRO A 1 342 ? 14.935 -21.382 12.819 1.00 84.50 342 PRO A O 1
ATOM 2509 N N . GLU A 1 343 ? 16.026 -22.484 11.204 1.00 83.81 343 GLU A N 1
ATOM 2510 C CA . GLU A 1 343 ? 16.737 -21.342 10.632 1.00 83.81 343 GLU A CA 1
ATOM 2511 C C . GLU A 1 343 ? 15.798 -20.245 10.104 1.00 83.81 343 GLU A C 1
ATOM 2513 O O . GLU A 1 343 ? 16.130 -19.061 10.165 1.00 83.81 343 GLU A O 1
ATOM 2518 N N . LEU A 1 344 ? 14.597 -20.611 9.646 1.00 84.75 344 LEU A N 1
ATOM 2519 C CA . LEU A 1 344 ? 13.601 -19.674 9.120 1.00 84.75 344 LEU A CA 1
ATOM 2520 C C . LEU A 1 344 ? 12.662 -19.128 10.210 1.00 84.75 344 LEU A C 1
ATOM 2522 O O . LEU A 1 344 ? 12.012 -18.099 10.012 1.00 84.75 344 LEU A O 1
ATOM 2526 N N . LEU A 1 345 ? 12.603 -19.767 11.386 1.00 88.81 345 LEU A N 1
ATOM 2527 C CA . LEU A 1 345 ? 11.745 -19.324 12.494 1.00 88.81 345 LEU A CA 1
ATOM 2528 C C . LEU A 1 345 ? 12.159 -17.960 13.051 1.00 88.81 345 LEU A C 1
ATOM 2530 O O . LEU A 1 345 ? 11.310 -17.220 13.548 1.00 88.81 345 LEU A O 1
ATOM 2534 N N . VAL A 1 346 ? 13.437 -17.593 12.936 1.00 89.38 346 VAL A N 1
ATOM 2535 C CA . VAL A 1 346 ? 13.919 -16.263 13.340 1.00 89.38 346 VAL A CA 1
ATOM 2536 C C . VAL A 1 346 ? 13.295 -15.173 12.463 1.00 89.38 346 VAL A C 1
ATOM 2538 O O . VAL A 1 346 ? 12.869 -14.145 12.984 1.00 89.38 346 VAL A O 1
ATOM 2541 N N . GLY A 1 347 ? 13.162 -15.420 11.153 1.00 88.88 347 GLY A N 1
ATOM 2542 C CA . GLY A 1 347 ? 12.440 -14.546 10.219 1.00 88.88 347 GLY A CA 1
ATOM 2543 C C . GLY A 1 347 ? 10.958 -14.420 10.564 1.00 88.88 347 GLY A C 1
ATOM 2544 O O . GLY A 1 347 ? 10.404 -13.319 10.591 1.00 88.88 347 GLY A O 1
ATOM 2545 N N . PHE A 1 348 ? 10.334 -15.541 10.936 1.00 92.00 348 PHE A N 1
ATOM 2546 C CA . PHE A 1 348 ? 8.950 -15.540 11.397 1.00 92.00 348 PHE A CA 1
ATOM 2547 C C . PHE A 1 348 ? 8.766 -14.701 12.675 1.00 92.00 348 PHE A C 1
ATOM 2549 O O . PHE A 1 348 ? 7.874 -13.857 12.757 1.00 92.00 348 PHE A O 1
ATOM 2556 N N . ALA A 1 349 ? 9.627 -14.893 13.675 1.00 92.69 349 ALA A N 1
ATOM 2557 C CA . ALA A 1 349 ? 9.578 -14.125 14.916 1.00 92.69 349 ALA A CA 1
ATOM 2558 C C . ALA A 1 349 ? 9.815 -12.627 14.663 1.00 92.69 349 ALA A C 1
ATOM 2560 O O . ALA A 1 349 ? 9.104 -11.791 15.225 1.00 92.69 349 ALA A O 1
ATOM 2561 N N . ALA A 1 350 ? 10.771 -12.296 13.787 1.00 92.06 350 ALA A N 1
ATOM 2562 C CA . ALA A 1 350 ? 11.073 -10.924 13.399 1.00 92.06 350 ALA A CA 1
ATOM 2563 C C . ALA A 1 350 ? 9.844 -10.226 12.821 1.00 92.06 350 ALA A C 1
ATOM 2565 O O . ALA A 1 350 ? 9.435 -9.198 13.352 1.00 92.06 350 ALA A O 1
ATOM 2566 N N . GLY A 1 351 ? 9.195 -10.800 11.805 1.00 91.69 351 GLY A N 1
ATOM 2567 C CA . GLY A 1 351 ? 8.002 -10.193 11.217 1.00 91.69 351 GLY A CA 1
ATOM 2568 C C . GLY A 1 351 ? 6.804 -10.140 12.167 1.00 91.69 351 GLY A C 1
ATOM 2569 O O . GLY A 1 351 ? 6.155 -9.095 12.261 1.00 91.69 351 GLY A O 1
ATOM 2570 N N . ALA A 1 352 ? 6.550 -11.208 12.930 1.00 94.69 352 ALA A N 1
ATOM 2571 C CA . ALA A 1 352 ? 5.420 -11.268 13.859 1.00 94.69 352 ALA A CA 1
ATOM 2572 C C . ALA A 1 352 ? 5.502 -10.207 14.969 1.00 94.69 352 ALA A C 1
ATOM 2574 O O . ALA A 1 352 ? 4.473 -9.673 15.379 1.00 94.69 352 ALA A O 1
ATOM 2575 N N . LEU A 1 353 ? 6.711 -9.875 15.435 1.00 95.38 353 LEU A N 1
ATOM 2576 C CA . LEU A 1 353 ? 6.933 -8.857 16.463 1.00 95.38 353 LEU A CA 1
ATOM 2577 C C . LEU A 1 353 ? 7.133 -7.461 15.867 1.00 95.38 353 LEU A C 1
ATOM 2579 O O . LEU A 1 353 ? 6.566 -6.490 16.369 1.00 95.38 353 LEU A O 1
ATOM 2583 N N . PHE A 1 354 ? 7.922 -7.331 14.800 1.00 95.19 354 PHE A N 1
ATOM 2584 C CA . PHE A 1 354 ? 8.293 -6.035 14.235 1.00 95.19 354 PHE A CA 1
ATOM 2585 C C . PHE A 1 354 ? 7.108 -5.320 13.587 1.00 95.19 354 PHE A C 1
ATOM 2587 O O . PHE A 1 354 ? 6.911 -4.133 13.843 1.00 95.19 354 PHE A O 1
ATOM 2594 N N . ILE A 1 355 ? 6.285 -6.023 12.799 1.00 94.50 355 ILE A N 1
ATOM 2595 C CA . ILE A 1 355 ? 5.205 -5.382 12.033 1.00 94.50 355 ILE A CA 1
ATOM 2596 C C . ILE A 1 355 ? 4.165 -4.721 12.960 1.00 94.50 355 ILE A C 1
ATOM 2598 O O . ILE A 1 355 ? 3.912 -3.523 12.786 1.00 94.50 355 ILE A O 1
ATOM 2602 N N . PRO A 1 356 ? 3.603 -5.405 13.982 1.00 95.25 356 PRO A N 1
ATOM 2603 C CA . PRO A 1 356 ? 2.667 -4.772 14.913 1.00 95.25 356 PRO A CA 1
ATOM 2604 C C . PRO A 1 356 ? 3.317 -3.682 15.771 1.00 95.25 356 PRO A C 1
ATOM 2606 O O . PRO A 1 356 ? 2.661 -2.698 16.109 1.00 95.25 356 PRO A O 1
ATOM 2609 N N . THR A 1 357 ? 4.606 -3.823 16.102 1.00 95.81 357 THR A N 1
ATOM 2610 C CA . THR A 1 357 ? 5.350 -2.811 16.869 1.00 95.81 357 THR A CA 1
ATOM 2611 C C . THR A 1 357 ? 5.515 -1.519 16.073 1.00 95.81 357 THR A C 1
ATOM 2613 O O . THR A 1 357 ? 5.242 -0.437 16.590 1.00 95.81 357 THR A O 1
ATOM 2616 N N . LEU A 1 358 ? 5.904 -1.621 14.799 1.00 94.62 358 LEU A N 1
ATOM 2617 C CA . LEU A 1 358 ? 6.012 -0.474 13.901 1.00 94.62 358 LEU A CA 1
ATOM 2618 C C . LEU A 1 358 ? 4.647 0.192 13.688 1.00 94.62 358 LEU A C 1
ATOM 2620 O O . LEU A 1 358 ? 4.548 1.419 13.730 1.00 94.62 358 LEU A O 1
ATOM 2624 N N . ALA A 1 359 ? 3.596 -0.611 13.493 1.00 94.19 359 ALA A N 1
ATOM 2625 C CA . ALA A 1 359 ? 2.230 -0.122 13.343 1.00 94.19 359 ALA A CA 1
ATOM 2626 C C . ALA A 1 359 ? 1.783 0.685 14.566 1.00 94.19 359 ALA A C 1
ATOM 2628 O O . ALA A 1 359 ? 1.308 1.813 14.430 1.00 94.19 359 ALA A O 1
ATOM 2629 N N . LEU A 1 360 ? 2.001 0.132 15.763 1.00 93.62 360 LEU A N 1
ATOM 2630 C CA . LEU A 1 360 ? 1.655 0.782 17.017 1.00 93.62 360 LEU A CA 1
ATOM 2631 C C . LEU A 1 360 ? 2.449 2.074 17.220 1.00 93.62 360 LEU A C 1
ATOM 2633 O O . LEU A 1 360 ? 1.839 3.086 17.545 1.00 93.62 360 LEU A O 1
ATOM 2637 N N . PHE A 1 361 ? 3.763 2.069 16.978 1.00 94.00 361 PHE A N 1
ATOM 2638 C CA . PHE A 1 361 ? 4.613 3.254 17.120 1.00 94.00 361 PHE A CA 1
ATOM 2639 C C . PHE A 1 361 ? 4.174 4.401 16.202 1.00 94.00 361 PHE A C 1
ATOM 2641 O O . PHE A 1 361 ? 3.993 5.531 16.654 1.00 94.00 361 PHE A O 1
ATOM 2648 N N . LEU A 1 362 ? 3.971 4.128 14.910 1.00 92.12 362 LEU A N 1
ATOM 2649 C CA . LEU A 1 362 ? 3.527 5.143 13.945 1.00 92.12 362 LEU A CA 1
ATOM 2650 C C . LEU A 1 362 ? 2.118 5.644 14.270 1.00 92.12 362 LEU A C 1
ATOM 2652 O O . LEU A 1 362 ? 1.821 6.838 14.157 1.00 92.12 362 LEU A O 1
ATOM 2656 N N . GLY A 1 363 ? 1.267 4.718 14.706 1.00 89.25 363 GLY A N 1
ATOM 2657 C CA . GLY A 1 363 ? -0.079 4.983 15.164 1.00 89.25 363 GLY A CA 1
ATOM 2658 C C . GLY A 1 363 ? -0.108 5.895 16.376 1.00 89.25 363 GLY A C 1
ATOM 2659 O O . GLY A 1 363 ? -0.831 6.887 16.343 1.00 89.25 363 GLY A O 1
ATOM 2660 N N . THR A 1 364 ? 0.706 5.630 17.406 1.00 87.94 364 THR A N 1
ATOM 2661 C CA . THR A 1 364 ? 0.838 6.518 18.564 1.00 87.94 364 THR A CA 1
ATOM 2662 C C . THR A 1 364 ? 1.433 7.838 18.128 1.00 87.94 364 THR A C 1
ATOM 2664 O O . THR A 1 364 ? 0.778 8.840 18.375 1.00 87.94 364 THR A O 1
ATOM 2667 N N . ALA A 1 365 ? 2.528 7.851 17.358 1.00 87.06 365 ALA A N 1
ATOM 2668 C CA . ALA A 1 365 ? 3.231 9.051 16.888 1.00 87.06 365 ALA A CA 1
ATOM 2669 C C . ALA A 1 365 ? 2.384 10.031 16.049 1.00 87.06 365 ALA A C 1
ATOM 2671 O O . ALA A 1 365 ? 2.819 11.137 15.735 1.00 87.06 365 ALA A O 1
ATOM 2672 N N . GLY A 1 366 ? 1.161 9.647 15.676 1.00 78.69 366 GLY A N 1
ATOM 2673 C CA . GLY A 1 366 ? 0.239 10.515 14.949 1.00 78.69 366 GLY A CA 1
ATOM 2674 C C . GLY A 1 366 ? 0.559 10.607 13.460 1.00 78.69 366 GLY A C 1
ATOM 2675 O O . GLY A 1 366 ? -0.009 11.450 12.773 1.00 78.69 366 GLY A O 1
ATOM 2676 N N . ALA A 1 367 ? 1.408 9.712 12.940 1.00 73.19 367 ALA A N 1
ATOM 2677 C CA . ALA A 1 367 ? 1.772 9.652 11.524 1.00 73.19 367 ALA A CA 1
ATOM 2678 C C . ALA A 1 367 ? 0.578 9.289 10.609 1.00 73.19 367 ALA A C 1
ATOM 2680 O O . ALA A 1 367 ? 0.659 9.402 9.388 1.00 73.19 367 ALA A O 1
ATOM 2681 N N . GLY A 1 368 ? -0.558 8.894 11.191 1.00 75.44 368 GLY A N 1
ATOM 2682 C CA . GLY A 1 368 ? -1.758 8.486 10.474 1.00 75.44 368 GLY A CA 1
ATOM 2683 C C . GLY A 1 368 ? -1.624 7.093 9.853 1.00 75.44 368 GLY A C 1
ATOM 2684 O O . GLY A 1 368 ? -0.534 6.603 9.568 1.00 75.44 368 GLY A O 1
ATOM 2685 N N . GLU A 1 369 ? -2.764 6.452 9.601 1.00 83.06 369 GLU A N 1
ATOM 2686 C CA . GLU A 1 369 ? -2.840 5.061 9.116 1.00 83.06 369 GLU A CA 1
ATOM 2687 C C . GLU A 1 369 ? -2.089 4.855 7.787 1.00 83.06 369 GLU A C 1
ATOM 2689 O O . GLU A 1 369 ? -1.538 3.789 7.513 1.00 83.06 369 GLU A O 1
ATOM 2694 N N . ARG A 1 370 ? -2.034 5.905 6.957 1.00 82.81 370 ARG A N 1
ATOM 2695 C CA . ARG A 1 370 ? -1.434 5.866 5.617 1.00 82.81 370 ARG A CA 1
ATOM 2696 C C . ARG A 1 370 ? 0.076 5.658 5.646 1.00 82.81 370 ARG A C 1
ATOM 2698 O O . ARG A 1 370 ? 0.588 4.973 4.770 1.00 82.81 370 ARG A O 1
ATOM 2705 N N . VAL A 1 371 ? 0.781 6.226 6.626 1.00 87.75 371 VAL A N 1
ATOM 2706 C CA . VAL A 1 371 ? 2.246 6.114 6.693 1.00 87.75 371 VAL A CA 1
ATOM 2707 C C . VAL A 1 371 ? 2.651 4.667 6.941 1.00 87.75 371 VAL A C 1
ATOM 2709 O O . VAL A 1 371 ? 3.483 4.140 6.208 1.00 87.75 371 VAL A O 1
ATOM 2712 N N . PHE A 1 372 ? 2.000 3.989 7.892 1.00 90.25 372 PHE A N 1
ATOM 2713 C CA . PHE A 1 372 ? 2.237 2.563 8.112 1.00 90.25 372 PHE A CA 1
ATOM 2714 C C . PHE A 1 372 ? 1.883 1.730 6.876 1.00 90.25 372 PHE A C 1
ATOM 2716 O O . PHE A 1 372 ? 2.683 0.897 6.470 1.00 90.25 372 PHE A 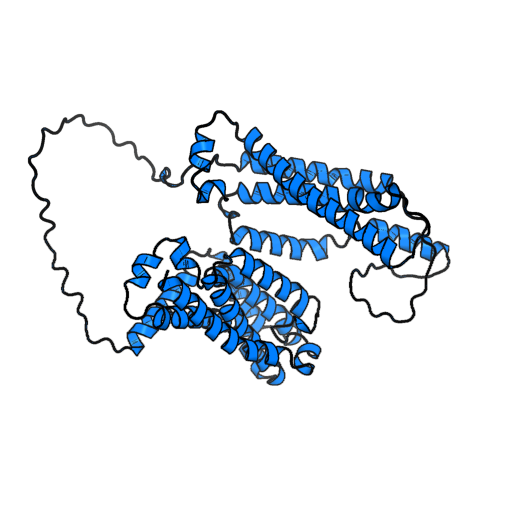O 1
ATOM 2723 N N . GLN A 1 373 ? 0.730 1.976 6.241 1.00 89.62 373 GLN A N 1
ATOM 2724 C CA . GLN A 1 373 ? 0.324 1.237 5.037 1.00 89.62 373 GLN A CA 1
ATOM 2725 C C . GLN A 1 373 ? 1.366 1.343 3.916 1.00 89.62 373 GLN A C 1
ATOM 2727 O O . GLN A 1 373 ? 1.711 0.331 3.312 1.00 89.62 373 GLN A O 1
ATOM 2732 N N . VAL A 1 374 ? 1.890 2.546 3.659 1.00 86.81 374 VAL A N 1
ATOM 2733 C CA . VAL A 1 374 ? 2.921 2.772 2.635 1.00 86.81 374 VAL A CA 1
ATOM 2734 C C . VAL A 1 374 ? 4.228 2.082 3.013 1.00 86.81 374 VAL A C 1
ATOM 2736 O O . VAL A 1 374 ? 4.780 1.359 2.190 1.00 86.81 374 VAL A O 1
ATOM 2739 N N . LEU A 1 375 ? 4.709 2.252 4.248 1.00 89.69 375 LEU A N 1
ATOM 2740 C CA . LEU A 1 375 ? 5.957 1.627 4.700 1.00 89.69 375 LEU A CA 1
ATOM 2741 C C . LEU A 1 375 ? 5.876 0.098 4.675 1.00 89.69 375 LEU A C 1
ATOM 2743 O O . LEU A 1 375 ? 6.794 -0.551 4.178 1.00 89.69 375 LEU A O 1
ATOM 2747 N N . ALA A 1 376 ? 4.767 -0.473 5.149 1.00 88.81 376 ALA A N 1
ATOM 2748 C CA . ALA A 1 376 ? 4.524 -1.910 5.109 1.00 88.81 376 ALA A CA 1
ATOM 2749 C C . ALA A 1 376 ? 4.493 -2.429 3.665 1.00 88.81 376 ALA A C 1
ATOM 2751 O O . ALA A 1 376 ? 5.113 -3.447 3.373 1.00 88.81 376 ALA A O 1
ATOM 2752 N N . MET A 1 377 ? 3.835 -1.706 2.750 1.00 86.00 377 MET A N 1
ATOM 2753 C CA . MET A 1 377 ? 3.763 -2.084 1.336 1.00 86.00 377 MET A CA 1
ATOM 2754 C C . MET A 1 377 ? 5.128 -2.011 0.642 1.00 86.00 377 MET A C 1
ATOM 2756 O O . MET A 1 377 ? 5.484 -2.919 -0.102 1.00 86.00 377 MET A O 1
ATOM 2760 N N . VAL A 1 378 ? 5.913 -0.960 0.902 1.00 85.19 378 VAL A N 1
ATOM 2761 C CA . VAL A 1 378 ? 7.266 -0.802 0.345 1.00 85.19 378 VAL A CA 1
ATOM 2762 C C . VAL A 1 378 ? 8.195 -1.898 0.858 1.00 85.19 378 VAL A C 1
ATOM 2764 O O . VAL A 1 378 ? 8.889 -2.522 0.059 1.00 85.19 378 VAL A O 1
ATOM 2767 N N . ALA A 1 379 ? 8.188 -2.166 2.166 1.00 86.38 379 ALA A N 1
ATOM 2768 C CA . ALA A 1 379 ? 9.016 -3.216 2.753 1.00 86.38 379 ALA A CA 1
ATOM 2769 C C . ALA A 1 379 ? 8.639 -4.604 2.215 1.00 86.38 379 ALA A C 1
ATOM 2771 O O . ALA A 1 379 ? 9.514 -5.383 1.851 1.00 86.38 379 ALA A O 1
ATOM 2772 N N . TRP A 1 380 ? 7.340 -4.884 2.093 1.00 87.56 380 TRP A N 1
ATOM 2773 C CA . TRP A 1 380 ? 6.829 -6.127 1.521 1.00 87.56 380 TRP A CA 1
ATOM 2774 C C . TRP A 1 380 ? 7.181 -6.299 0.034 1.00 87.56 380 TRP A C 1
ATOM 2776 O O . TRP A 1 380 ? 7.578 -7.386 -0.385 1.00 87.56 380 TRP A O 1
ATOM 2786 N N . TYR A 1 381 ? 7.068 -5.235 -0.766 1.00 82.25 381 TYR A N 1
ATOM 2787 C CA . TYR A 1 381 ? 7.379 -5.287 -2.194 1.00 82.25 381 TYR A CA 1
ATOM 2788 C C . TYR A 1 381 ? 8.883 -5.436 -2.439 1.00 82.25 381 TYR A C 1
ATOM 2790 O O . TYR A 1 381 ? 9.301 -6.294 -3.210 1.00 82.25 381 TYR A O 1
ATOM 2798 N N . LEU A 1 382 ? 9.713 -4.618 -1.791 1.00 82.06 382 LEU A N 1
ATOM 2799 C CA . LEU A 1 382 ? 11.155 -4.634 -2.032 1.00 82.06 382 LEU A CA 1
ATOM 2800 C C . LEU A 1 382 ? 11.830 -5.851 -1.396 1.00 82.06 382 LEU A C 1
ATOM 2802 O O . LEU A 1 382 ? 12.633 -6.504 -2.054 1.00 82.06 382 LEU A O 1
ATOM 2806 N N . GLY A 1 383 ? 11.511 -6.161 -0.139 1.00 84.12 383 GLY A N 1
ATOM 2807 C CA . GLY A 1 383 ? 12.212 -7.192 0.621 1.00 84.12 383 GLY A CA 1
ATOM 2808 C C . GLY A 1 383 ? 11.843 -8.608 0.180 1.00 84.12 383 GLY A C 1
ATOM 2809 O O . GLY A 1 383 ? 12.576 -9.203 -0.610 1.00 84.12 383 GLY A O 1
ATOM 2810 N N . PRO A 1 384 ? 10.720 -9.170 0.662 1.00 81.25 384 PRO A N 1
ATOM 2811 C CA . PRO A 1 384 ? 10.358 -10.552 0.359 1.00 81.25 384 PRO A CA 1
ATOM 2812 C C . PRO A 1 384 ? 10.107 -10.841 -1.127 1.00 81.25 384 PRO A C 1
ATOM 2814 O O . PRO A 1 384 ? 10.521 -11.892 -1.605 1.00 81.25 384 PRO A O 1
ATOM 2817 N N . LEU A 1 385 ? 9.450 -9.933 -1.866 1.00 79.06 385 LEU A N 1
ATOM 2818 C CA . LEU A 1 385 ? 9.074 -10.187 -3.265 1.00 79.06 385 LEU A CA 1
ATOM 2819 C C . LEU A 1 385 ? 10.186 -9.922 -4.285 1.00 79.06 385 LEU A C 1
ATOM 2821 O O . LEU A 1 385 ? 10.345 -10.709 -5.211 1.00 79.06 385 LEU A O 1
ATOM 2825 N N . ASN A 1 386 ? 10.927 -8.818 -4.149 1.00 78.19 386 ASN A N 1
ATOM 2826 C CA . ASN A 1 386 ? 12.000 -8.456 -5.087 1.00 78.19 386 ASN A CA 1
ATOM 2827 C C . ASN A 1 386 ? 13.400 -8.857 -4.591 1.00 78.19 386 ASN A C 1
ATOM 2829 O O . ASN A 1 386 ? 14.388 -8.595 -5.272 1.00 78.19 386 ASN A O 1
ATOM 2833 N N . GLY A 1 387 ? 13.505 -9.494 -3.421 1.00 77.31 387 GLY A N 1
ATOM 2834 C CA . GLY A 1 387 ? 14.762 -10.052 -2.925 1.00 77.31 387 GLY A CA 1
ATOM 2835 C C . GLY A 1 387 ? 15.750 -9.025 -2.374 1.00 77.31 387 GLY A C 1
ATOM 2836 O O . GLY A 1 387 ? 16.933 -9.333 -2.241 1.00 77.31 387 GLY A O 1
ATOM 2837 N N . VAL A 1 388 ? 15.307 -7.807 -2.040 1.00 82.12 388 VAL A N 1
ATOM 2838 C CA . VAL A 1 388 ? 16.179 -6.787 -1.440 1.00 82.12 388 VAL A CA 1
ATOM 2839 C C . VAL A 1 388 ? 16.508 -7.193 -0.003 1.00 82.12 388 VAL A C 1
ATOM 2841 O O . VAL A 1 388 ? 15.743 -6.934 0.926 1.00 82.12 388 VAL A O 1
ATOM 2844 N N . THR A 1 389 ? 17.677 -7.814 0.175 1.00 83.38 389 THR A N 1
ATOM 2845 C CA . THR A 1 389 ? 18.136 -8.445 1.425 1.00 83.38 389 THR A CA 1
ATOM 2846 C C . THR A 1 389 ? 17.919 -7.595 2.685 1.00 83.38 389 THR A C 1
ATOM 2848 O O . THR A 1 389 ? 17.365 -8.129 3.644 1.00 83.38 389 THR A O 1
ATOM 2851 N N . PRO A 1 390 ? 18.268 -6.288 2.728 1.00 84.56 390 PRO A N 1
ATOM 2852 C CA . PRO A 1 390 ? 18.092 -5.481 3.940 1.00 84.56 390 PRO A CA 1
ATOM 2853 C C . PRO A 1 390 ? 16.633 -5.235 4.345 1.00 84.56 390 PRO A C 1
ATOM 2855 O O . PRO A 1 390 ? 16.388 -4.895 5.495 1.00 84.56 390 PRO A O 1
ATOM 2858 N N . LEU A 1 391 ? 15.680 -5.367 3.417 1.00 83.81 391 LEU A N 1
ATOM 2859 C CA . LEU A 1 391 ? 14.255 -5.095 3.640 1.00 83.81 391 LEU A CA 1
ATOM 2860 C C . LEU A 1 391 ? 13.428 -6.370 3.850 1.00 83.81 391 LEU A C 1
ATOM 2862 O O . LEU A 1 391 ? 12.209 -6.293 4.010 1.00 83.81 391 LEU A O 1
ATOM 2866 N N . ASP A 1 392 ? 14.055 -7.546 3.855 1.00 84.50 392 ASP A N 1
ATOM 2867 C CA . ASP A 1 392 ? 13.368 -8.817 4.073 1.00 84.50 392 ASP A CA 1
ATOM 2868 C C . ASP A 1 392 ? 13.095 -9.063 5.565 1.00 84.50 392 ASP A C 1
ATOM 2870 O O . ASP A 1 392 ? 13.759 -9.847 6.246 1.00 84.50 392 ASP A O 1
ATOM 2874 N N . ILE A 1 393 ? 12.067 -8.375 6.065 1.00 82.50 393 ILE A N 1
ATOM 2875 C CA . ILE A 1 393 ? 11.580 -8.465 7.451 1.00 82.50 393 ILE A CA 1
ATOM 2876 C C . ILE A 1 393 ? 11.172 -9.902 7.812 1.00 82.50 393 ILE A C 1
ATOM 2878 O O . ILE A 1 393 ? 11.271 -10.313 8.966 1.00 82.50 393 ILE A O 1
ATOM 2882 N N . THR A 1 394 ? 10.684 -10.665 6.833 1.00 81.94 394 THR A N 1
ATOM 2883 C CA . THR A 1 394 ? 10.097 -11.994 7.048 1.00 81.94 394 THR A CA 1
ATOM 2884 C C . THR A 1 394 ? 11.121 -13.126 7.029 1.00 81.94 394 THR A C 1
ATOM 2886 O O . THR A 1 394 ? 10.778 -14.256 7.368 1.00 81.94 394 THR A O 1
ATOM 2889 N N . GLY A 1 395 ? 12.368 -12.841 6.630 1.00 78.06 395 GLY A N 1
ATOM 2890 C CA . GLY A 1 395 ? 13.383 -13.864 6.379 1.00 78.06 395 GLY A CA 1
ATOM 2891 C C . GLY A 1 395 ? 12.982 -14.819 5.253 1.00 78.06 395 GLY A C 1
ATOM 2892 O O . GLY A 1 395 ? 13.321 -16.000 5.297 1.00 78.06 395 GLY A O 1
ATOM 2893 N N . ALA A 1 396 ? 12.232 -14.326 4.262 1.00 77.62 396 ALA A N 1
ATOM 2894 C CA . ALA A 1 396 ? 11.775 -15.120 3.130 1.00 77.62 396 ALA A CA 1
ATOM 2895 C C . ALA A 1 396 ? 12.934 -15.553 2.226 1.00 77.62 396 ALA A C 1
ATOM 2897 O O . ALA A 1 396 ? 12.765 -16.504 1.474 1.00 77.62 396 ALA A O 1
ATOM 2898 N N . ASN A 1 397 ? 14.107 -14.924 2.295 1.00 78.69 397 ASN A N 1
ATOM 2899 C CA . ASN A 1 397 ? 15.292 -15.245 1.506 1.00 78.69 397 ASN A CA 1
ATOM 2900 C C . ASN A 1 397 ? 16.449 -15.755 2.372 1.00 78.69 397 ASN A C 1
ATOM 2902 O O . ASN A 1 397 ? 16.820 -15.140 3.371 1.00 78.69 397 ASN A O 1
ATOM 2906 N N . HIS A 1 398 ? 17.099 -16.841 1.933 1.00 75.69 398 HIS A N 1
ATOM 2907 C CA . HIS A 1 398 ? 18.267 -17.403 2.627 1.00 75.69 398 HIS A CA 1
ATOM 2908 C C . HIS A 1 398 ? 19.412 -16.393 2.773 1.00 75.69 398 HIS A C 1
ATOM 2910 O O . HIS A 1 398 ? 20.091 -16.389 3.795 1.00 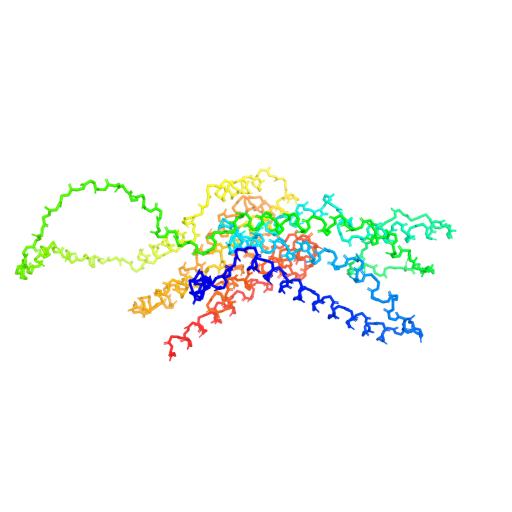75.69 398 HIS A O 1
ATOM 2916 N N . ALA A 1 399 ? 19.592 -15.500 1.793 1.00 78.38 399 ALA A N 1
ATOM 2917 C CA . ALA A 1 399 ? 20.586 -14.433 1.864 1.00 78.38 399 ALA A CA 1
ATOM 2918 C C . ALA A 1 399 ? 20.320 -13.458 3.027 1.00 78.38 399 ALA A C 1
ATOM 2920 O O . ALA A 1 399 ? 21.258 -13.026 3.691 1.00 78.38 399 ALA A O 1
ATOM 2921 N N . ALA A 1 400 ? 19.051 -13.147 3.316 1.00 80.19 400 ALA A N 1
ATOM 2922 C CA . ALA A 1 400 ? 18.678 -12.252 4.413 1.00 80.19 400 ALA A CA 1
ATOM 2923 C C . ALA A 1 400 ? 18.876 -12.912 5.778 1.00 80.19 400 ALA A C 1
ATOM 2925 O O . ALA A 1 400 ? 19.383 -12.281 6.707 1.00 80.19 400 ALA A O 1
ATOM 2926 N N . VAL A 1 401 ? 18.539 -14.200 5.877 1.00 79.38 401 VAL A N 1
ATOM 2927 C CA . VAL A 1 401 ? 18.786 -15.008 7.077 1.00 79.38 401 VAL A CA 1
ATOM 2928 C C . VAL A 1 401 ? 20.290 -15.148 7.332 1.00 79.38 401 VAL A C 1
ATOM 2930 O O . VAL A 1 401 ? 20.740 -14.890 8.445 1.00 79.38 401 VAL A O 1
ATOM 2933 N N . GLY A 1 402 ? 21.081 -15.462 6.300 1.00 79.94 402 GLY A N 1
ATOM 2934 C CA . GLY A 1 402 ? 22.540 -15.570 6.395 1.00 79.94 402 GLY A CA 1
ATOM 2935 C C . GLY A 1 402 ? 23.235 -14.251 6.746 1.00 79.94 402 GLY A C 1
ATOM 2936 O O . GLY A 1 402 ? 24.228 -14.255 7.465 1.00 79.94 402 GLY A O 1
ATOM 2937 N N . ALA A 1 403 ? 22.683 -13.117 6.307 1.00 83.94 403 ALA A N 1
ATOM 2938 C CA . ALA A 1 403 ? 23.160 -11.783 6.671 1.00 83.94 403 ALA A CA 1
ATOM 2939 C C . ALA A 1 403 ? 22.697 -11.314 8.069 1.00 83.94 403 ALA A C 1
ATOM 2941 O O . ALA A 1 403 ? 23.069 -10.224 8.500 1.00 83.94 403 ALA A O 1
ATOM 2942 N N . GLY A 1 404 ? 21.872 -12.093 8.779 1.00 85.62 404 GLY A N 1
ATOM 2943 C CA . GLY A 1 404 ? 21.372 -11.742 10.112 1.00 85.62 404 GLY A CA 1
ATOM 2944 C C . GLY A 1 404 ? 20.332 -10.614 10.129 1.00 85.62 404 GLY A C 1
ATOM 2945 O O . GLY A 1 404 ? 20.055 -10.056 11.190 1.00 85.62 404 GLY A O 1
ATOM 2946 N N . VAL A 1 405 ? 19.717 -10.282 8.989 1.00 88.75 405 VAL A N 1
ATOM 2947 C CA . VAL A 1 405 ? 18.732 -9.188 8.872 1.00 88.75 405 VAL A CA 1
ATOM 2948 C C . VAL A 1 405 ? 17.529 -9.367 9.817 1.00 88.75 405 VAL A C 1
ATOM 2950 O O . VAL A 1 405 ? 17.188 -8.408 10.516 1.00 88.75 405 VAL A O 1
ATOM 2953 N N . PRO A 1 406 ? 16.922 -10.566 9.956 1.00 88.06 406 PRO A N 1
ATOM 2954 C CA . PRO A 1 406 ? 15.848 -10.783 10.929 1.00 88.06 406 PRO A CA 1
ATOM 2955 C C . PRO A 1 406 ? 16.225 -10.441 12.379 1.00 88.06 406 PRO A C 1
ATOM 2957 O O . PRO A 1 406 ? 15.390 -9.956 13.140 1.00 88.06 406 PRO A O 1
ATOM 2960 N N . ILE A 1 407 ? 17.490 -10.643 12.763 1.00 89.19 407 ILE A N 1
ATOM 2961 C CA . ILE A 1 407 ? 17.982 -10.351 14.118 1.00 89.19 407 ILE A CA 1
ATOM 2962 C C . ILE A 1 407 ? 18.009 -8.839 14.358 1.00 89.19 407 ILE A C 1
ATOM 2964 O O . ILE A 1 407 ? 17.634 -8.383 15.436 1.00 89.19 407 ILE A O 1
ATOM 2968 N N . VAL A 1 408 ? 18.383 -8.051 13.346 1.00 91.75 408 VAL A N 1
ATOM 2969 C CA . VAL A 1 408 ? 18.357 -6.582 13.419 1.00 91.75 408 VAL A CA 1
ATOM 2970 C C . VAL A 1 408 ? 16.929 -6.078 13.637 1.00 91.75 408 VAL A C 1
ATOM 2972 O O . VAL A 1 408 ? 16.697 -5.245 14.513 1.00 91.75 408 VAL A O 1
ATOM 2975 N N . TYR A 1 409 ? 15.953 -6.622 12.903 1.00 91.69 409 TYR A N 1
ATOM 2976 C CA . TYR A 1 409 ? 14.542 -6.270 13.087 1.00 91.69 409 TYR A CA 1
ATOM 2977 C C . TYR A 1 409 ? 14.010 -6.676 14.465 1.00 91.69 409 TYR A C 1
ATOM 2979 O O . TYR A 1 409 ? 13.300 -5.890 15.093 1.00 91.69 409 TYR A O 1
ATOM 2987 N N . LEU A 1 410 ? 14.398 -7.847 14.980 1.00 92.12 410 LEU A N 1
ATOM 2988 C CA . LEU A 1 410 ? 14.083 -8.263 16.351 1.00 92.12 410 LEU A CA 1
ATOM 2989 C C . LEU A 1 410 ? 14.692 -7.324 17.397 1.00 92.12 410 LEU A C 1
ATOM 2991 O O . LEU A 1 410 ? 14.007 -6.936 18.341 1.00 92.12 410 LEU A O 1
ATOM 2995 N N . ALA A 1 411 ? 15.948 -6.911 17.220 1.00 92.88 411 ALA A N 1
ATOM 2996 C CA . ALA A 1 411 ? 16.622 -5.974 18.118 1.00 92.88 411 ALA A CA 1
ATOM 2997 C C . ALA A 1 411 ? 15.992 -4.568 18.089 1.00 92.88 411 ALA A C 1
ATOM 2999 O O . ALA A 1 411 ? 16.025 -3.856 19.092 1.00 92.88 411 ALA A O 1
ATOM 3000 N N . ALA A 1 412 ? 15.368 -4.176 16.974 1.00 94.00 412 ALA A N 1
ATOM 3001 C CA . ALA A 1 412 ? 14.650 -2.908 16.857 1.00 94.00 412 ALA A CA 1
ATOM 3002 C C . ALA A 1 412 ? 13.312 -2.886 17.625 1.00 94.00 412 ALA A C 1
ATOM 3004 O O . ALA A 1 412 ? 12.855 -1.812 18.018 1.00 94.00 412 ALA A O 1
ATOM 3005 N N . VAL A 1 413 ? 12.687 -4.044 17.881 1.00 95.56 413 VAL A N 1
ATOM 3006 C CA . VAL A 1 413 ? 11.402 -4.153 18.602 1.00 95.56 413 VAL A CA 1
ATOM 3007 C C . VAL A 1 413 ? 11.425 -3.479 19.982 1.00 95.56 413 VAL A C 1
ATOM 3009 O O . VAL A 1 413 ? 10.586 -2.605 20.207 1.00 95.56 413 VAL A O 1
ATOM 3012 N N . PRO A 1 414 ? 12.345 -3.809 20.914 1.00 94.88 414 PRO A N 1
ATOM 3013 C CA . PRO A 1 414 ? 12.360 -3.171 22.230 1.00 94.88 414 PRO A CA 1
ATOM 3014 C C . PRO A 1 414 ? 12.590 -1.658 22.141 1.00 94.88 414 PRO A C 1
ATOM 3016 O O . PRO A 1 414 ? 11.957 -0.904 22.878 1.00 94.88 414 PRO A O 1
ATOM 3019 N N . VAL A 1 415 ? 13.427 -1.197 21.204 1.00 95.12 415 VAL A N 1
ATOM 3020 C CA . VAL A 1 415 ? 13.683 0.236 20.985 1.00 95.12 415 VAL A CA 1
ATOM 3021 C C . VAL A 1 415 ? 12.403 0.956 20.556 1.00 95.12 415 VAL A C 1
ATOM 3023 O O . VAL A 1 415 ? 12.055 1.991 21.124 1.00 95.12 415 VAL A O 1
ATOM 3026 N N . LEU A 1 416 ? 11.661 0.387 19.602 1.00 94.19 416 LEU A N 1
ATOM 3027 C CA . LEU A 1 416 ? 10.390 0.943 19.137 1.00 94.19 416 LEU A CA 1
ATOM 3028 C C . LEU A 1 416 ? 9.306 0.905 20.219 1.00 94.19 416 LEU A C 1
ATOM 3030 O O . LEU A 1 416 ? 8.537 1.859 20.335 1.00 94.19 416 LEU A O 1
ATOM 3034 N N . LEU A 1 417 ? 9.245 -0.146 21.041 1.00 93.75 417 LEU A N 1
ATOM 3035 C CA . LEU A 1 417 ? 8.306 -0.220 22.166 1.00 93.75 417 LEU A CA 1
ATOM 3036 C C . LEU A 1 417 ? 8.586 0.867 23.210 1.00 93.75 417 LEU A C 1
ATOM 3038 O O . LEU A 1 417 ? 7.660 1.561 23.628 1.00 93.75 417 LEU A O 1
ATOM 3042 N N . VAL A 1 418 ? 9.853 1.074 23.582 1.00 93.25 418 VAL A N 1
ATOM 3043 C CA . VAL A 1 418 ? 10.243 2.163 24.493 1.00 93.25 418 VAL A CA 1
ATOM 3044 C C . VAL A 1 418 ? 9.888 3.517 23.882 1.00 93.25 418 VAL A C 1
ATOM 3046 O O . VAL A 1 418 ? 9.253 4.335 24.547 1.00 93.25 418 VAL A O 1
ATOM 3049 N N . ALA A 1 419 ? 10.210 3.737 22.605 1.00 92.50 419 ALA A N 1
ATOM 3050 C CA . ALA A 1 419 ? 9.855 4.969 21.903 1.00 92.50 419 ALA A CA 1
ATOM 3051 C C . ALA A 1 419 ? 8.333 5.206 21.876 1.00 92.50 419 ALA A C 1
ATOM 3053 O O . ALA A 1 419 ? 7.884 6.330 22.084 1.00 92.50 419 ALA A O 1
ATOM 3054 N N . THR A 1 420 ? 7.537 4.148 21.692 1.00 91.94 420 THR A N 1
ATOM 3055 C CA . THR A 1 420 ? 6.064 4.196 21.725 1.00 91.94 420 THR A CA 1
ATOM 3056 C C . THR A 1 420 ? 5.560 4.674 23.087 1.00 91.94 420 THR A C 1
ATOM 3058 O O . THR A 1 420 ? 4.731 5.581 23.154 1.00 91.94 420 THR A O 1
ATOM 3061 N N . VAL A 1 421 ? 6.079 4.103 24.180 1.00 90.81 421 VAL A N 1
ATOM 3062 C CA . VAL A 1 421 ? 5.688 4.476 25.550 1.00 90.81 421 VAL A CA 1
ATOM 3063 C C . VAL A 1 421 ? 6.102 5.911 25.873 1.00 90.81 421 VAL A C 1
ATOM 3065 O O . VAL A 1 421 ? 5.283 6.674 26.382 1.00 90.81 421 VAL A O 1
ATOM 3068 N N . VAL A 1 422 ? 7.338 6.301 25.543 1.00 89.81 422 VAL A N 1
ATOM 3069 C CA . VAL A 1 422 ? 7.853 7.663 25.772 1.00 89.81 422 VAL A CA 1
ATOM 3070 C C . VAL A 1 422 ? 7.016 8.694 25.019 1.00 89.81 422 VAL A C 1
ATOM 3072 O O . VAL A 1 422 ? 6.611 9.705 25.592 1.00 89.81 422 VAL A O 1
ATOM 3075 N N . TRP A 1 423 ? 6.710 8.426 23.750 1.00 88.69 423 TRP A N 1
ATOM 3076 C CA . TRP A 1 423 ? 5.926 9.338 22.926 1.00 88.69 423 TRP A CA 1
ATOM 3077 C C . TRP A 1 423 ? 4.479 9.447 23.425 1.00 88.69 423 TRP A C 1
ATOM 3079 O O . TRP A 1 423 ? 3.938 10.545 23.535 1.00 88.69 423 TRP A O 1
ATOM 3089 N N . ALA A 1 424 ? 3.858 8.324 23.800 1.00 85.25 424 ALA A N 1
ATOM 3090 C CA . ALA A 1 424 ? 2.519 8.325 24.384 1.00 85.25 424 ALA A CA 1
ATOM 3091 C C . ALA A 1 424 ? 2.467 9.098 25.713 1.00 85.25 424 ALA A C 1
ATOM 3093 O O . ALA A 1 424 ? 1.520 9.846 25.941 1.00 85.25 424 ALA A O 1
ATOM 3094 N N . ALA A 1 425 ? 3.489 8.967 26.565 1.00 84.69 425 ALA A N 1
ATOM 3095 C CA . ALA A 1 425 ? 3.575 9.695 27.830 1.00 84.69 425 ALA A CA 1
ATOM 3096 C C . ALA A 1 425 ? 3.702 11.210 27.617 1.00 84.69 425 ALA A C 1
ATOM 3098 O O . ALA A 1 425 ? 2.979 11.974 28.252 1.00 84.69 425 ALA A O 1
ATOM 3099 N N . ALA A 1 426 ? 4.550 11.638 26.677 1.00 82.69 426 ALA A N 1
ATOM 3100 C CA . ALA A 1 426 ? 4.739 13.053 26.351 1.00 82.69 426 ALA A CA 1
ATOM 3101 C C . ALA A 1 426 ? 3.455 13.735 25.843 1.00 82.69 426 ALA A C 1
ATOM 3103 O O . ALA A 1 426 ? 3.258 14.935 26.042 1.00 82.69 426 ALA A O 1
ATOM 3104 N N . ASN A 1 427 ? 2.576 12.971 25.197 1.00 75.00 427 ASN A N 1
ATOM 3105 C CA . ASN A 1 427 ? 1.322 13.478 24.658 1.00 75.00 427 ASN A CA 1
ATOM 3106 C C . ASN A 1 427 ? 0.192 13.589 25.680 1.00 75.00 427 ASN A C 1
ATOM 3108 O O . ASN A 1 427 ? -0.699 14.396 25.467 1.00 75.00 427 ASN A O 1
ATOM 3112 N N . VAL A 1 428 ? 0.213 12.807 26.761 1.00 69.81 428 VAL A N 1
ATOM 3113 C CA . VAL A 1 428 ? -0.783 12.918 27.844 1.00 69.81 428 VAL A CA 1
ATOM 3114 C C . VAL A 1 428 ? -0.503 14.122 28.747 1.00 69.81 428 VAL A C 1
ATOM 3116 O O . VAL A 1 428 ? -1.406 14.638 29.394 1.00 69.81 428 VAL A O 1
ATOM 3119 N N . THR A 1 429 ? 0.748 14.584 28.794 1.00 58.97 429 THR A N 1
ATOM 3120 C CA . THR A 1 429 ? 1.155 15.763 29.575 1.00 58.97 429 THR A CA 1
ATOM 3121 C C . THR A 1 429 ? 0.893 17.107 28.885 1.00 58.97 429 THR A C 1
ATOM 3123 O O . THR A 1 429 ? 1.156 18.143 29.491 1.00 58.97 429 THR A O 1
ATOM 3126 N N . ARG A 1 430 ? 0.434 17.105 27.629 1.00 51.16 430 ARG A N 1
ATOM 3127 C CA . ARG A 1 430 ? 0.047 18.303 26.866 1.00 51.16 430 ARG A CA 1
ATOM 3128 C C . ARG A 1 430 ? -1.464 18.389 26.782 1.00 51.16 430 ARG A C 1
ATOM 3130 O O . ARG A 1 430 ? -1.958 19.536 26.809 1.00 51.16 430 ARG A O 1
#

Secondary structure (DSSP, 8-state):
-HHHHTSHHHHHHTSS--HHHHHHHHHHHHHHHHHHHHHHHHHHHHHHHHHHT--SS--HHHHHHHIIIIIHHHHHHHHHHHHHHHHSGGGSTHHHHHHHHHHHHHHHHHHTHHHHTHHHHHHHHHHHHHHTT---------S----S-PPP-------HHHHHHTTHHHHHHHHHHHHHHHHH--TT--GGG-S----------PPP-----------------------HHHHHHHHHHHHHHHHHTT--HHHHHHHHHHHHHHHHS-HHHHHHHHHHHHHTTHHHHHTTTTHHHHTT-HHHHHTSSSHHHHHHHHHHHHHHHHHHHHHHHHHHHHTT-HHHHHHHHHHHHHHHHHHHHHHHTT-HHHHHHHHHHHHHIIIIIT--GGG-TT--SHHHHHTTHHHHHHHHHHHHHHHHHHHHHHHHT-

pLDDT: mean 80.92, std 16.23, range [31.11, 96.94]

Foldseek 3Di:
DVCLLVVVLVVVLPDPDALLNVLVVQLVVQLVVQVVVLVVVLVVQVVVCVVVVPDPDDDSCQSCLLSVLQVNLLSLQVSLLVLLLVLAPCSPDPNVVVVVLVVVVVCCVVCPCVNRLVVVVQVLVCVQCVVVVDDDPTDDDDDPDPPDPDDDDDDPDDDSVVSNVVSVVSVVSSVVSSVSSSVSHPSSDDPVPPPDPPPPDDDDDDDDPDDPPPPPPVCPPPVVPPVPVQDPVNVLVVLLVVLLCVLPPPDDPVLVVVLVCLLVCLQVDALLVVLVSLLVLVLSSLQSLLCALAVCVSVVNVVVLLPDPPSLVRNNVSNLVSQLVSSCSSCVSNCVNCVVPVLQVLLSVLCSQLLSLVSNLCSNLVVHSVVSNVLSSVLSCVPSPVPNLLSSSNPSDPSNSVVCNSVVSVVCRVVSVVSSSVSNVVVSVD

Radius of gyration: 27.92 Å; chains: 1; bounding box: 84×54×79 Å

Sequence (430 aa):
ERDRLTGVGQVLASTPISKTRYVVAQYASNVVVLLIVVAVLAIAAVVMALLHSEVPVLEPGALLAPLLVLAMPVAFVVAAVAVLFDSVPALRGSTGNLVYCALWLVTLPFAGGGLLGFTAVERAAAETLRSGGFDAPGGIVLGVGQRDEVITFVWNGTDWSAIAVGRLYLIAVAALIVGAAILAFDRFASSQGRSAARPARSRTAVPAPRSAAMYEHRAGSIAEAAVGSSHPITCFAELIAGECRLLIAGRSLFWYVGAAALVVASLASPIEVVRILLPIAWIWPVVPWSELGGRARRHGVDALLHAAPSPILRQLPAAWLAGLLLALVMGSGAFVRLSAHPELLVGFAAGALFIPTLALFLGTAGAGERVFQVLAMVAWYLGPLNGVTPLDITGANHAAVGAGVPIVYLAAVPVLLVATVVWAAANVTR